Protein AF-A0A5C4VF16-F1 (afdb_monomer_lite)

Radius of gyration: 27.62 Å; chains: 1; bounding box: 64×52×78 Å

Organism: NCBI:txid2219224

Structure (mmCIF, N/CA/C/O backbone):
data_AF-A0A5C4VF16-F1
#
_entry.id   AF-A0A5C4VF16-F1
#
loop_
_atom_site.group_PDB
_atom_site.id
_atom_site.type_symbol
_atom_site.label_atom_id
_atom_site.label_alt_id
_atom_site.label_comp_id
_atom_site.label_asym_id
_atom_site.label_entity_id
_atom_site.label_seq_id
_atom_site.pdbx_PDB_ins_code
_atom_site.Cartn_x
_atom_site.Cartn_y
_atom_site.Cartn_z
_atom_site.occupancy
_atom_site.B_iso_or_equiv
_atom_site.auth_seq_id
_atom_site.auth_comp_id
_atom_site.auth_asym_id
_atom_site.auth_atom_id
_atom_site.pdbx_PDB_model_num
ATOM 1 N N . MET A 1 1 ? -32.182 28.671 1.461 1.00 44.16 1 MET A N 1
ATOM 2 C CA . MET A 1 1 ? -32.561 27.336 0.950 1.00 44.16 1 MET A CA 1
ATOM 3 C C . MET A 1 1 ? -31.283 26.500 0.880 1.00 44.16 1 MET A C 1
ATOM 5 O O . MET A 1 1 ? -30.470 26.754 0.004 1.00 44.16 1 MET A O 1
ATOM 9 N N . GLN A 1 2 ? -31.003 25.628 1.859 1.00 48.56 2 GLN A N 1
ATOM 10 C CA . GLN A 1 2 ? -29.811 24.765 1.800 1.00 48.56 2 GLN A CA 1
ATOM 11 C C . GLN A 1 2 ? -30.044 23.700 0.726 1.00 48.56 2 GLN A C 1
ATOM 13 O O . GLN A 1 2 ? -30.965 22.895 0.846 1.00 48.56 2 GLN A O 1
ATOM 18 N N . ALA A 1 3 ? -29.245 23.722 -0.341 1.00 53.75 3 ALA A N 1
ATOM 19 C CA . ALA A 1 3 ? -29.282 22.680 -1.355 1.00 53.75 3 ALA A CA 1
ATOM 20 C C . ALA A 1 3 ? -28.878 21.349 -0.705 1.00 53.75 3 ALA A C 1
ATOM 22 O O . ALA A 1 3 ? -27.776 21.213 -0.173 1.00 53.75 3 ALA A O 1
ATOM 23 N N . ARG A 1 4 ? -29.782 20.367 -0.717 1.00 74.88 4 ARG A N 1
ATOM 24 C CA . ARG A 1 4 ? -29.486 19.008 -0.267 1.00 74.88 4 ARG A CA 1
ATOM 25 C C . ARG A 1 4 ? -28.636 18.336 -1.344 1.00 74.88 4 ARG A C 1
ATOM 27 O O . ARG A 1 4 ? -29.168 17.820 -2.320 1.00 74.88 4 ARG A O 1
ATOM 34 N N . LEU A 1 5 ? -27.315 18.393 -1.182 1.00 83.50 5 LEU A N 1
ATOM 35 C CA . LEU A 1 5 ? -26.381 17.658 -2.031 1.00 83.50 5 LEU A CA 1
ATOM 36 C C . LEU A 1 5 ? -26.561 16.159 -1.774 1.00 83.50 5 LEU A C 1
ATOM 38 O O . LEU A 1 5 ? -26.566 15.709 -0.628 1.00 83.50 5 LEU A O 1
ATOM 42 N N . ARG A 1 6 ? -26.730 15.391 -2.846 1.00 89.06 6 ARG A N 1
ATOM 43 C CA . ARG A 1 6 ? -26.841 13.934 -2.821 1.00 89.06 6 ARG A CA 1
ATOM 44 C C . ARG A 1 6 ? -25.819 13.366 -3.796 1.00 89.06 6 ARG A C 1
ATOM 46 O O . ARG A 1 6 ? -25.629 13.919 -4.875 1.00 89.06 6 ARG A O 1
ATOM 53 N N . ARG A 1 7 ? -25.187 12.261 -3.410 1.00 91.19 7 ARG A N 1
ATOM 54 C CA . ARG A 1 7 ? -24.340 11.453 -4.282 1.00 91.19 7 ARG A CA 1
ATOM 55 C C . ARG A 1 7 ? -24.774 10.005 -4.153 1.00 91.19 7 ARG A C 1
ATOM 57 O O . ARG A 1 7 ? -24.897 9.511 -3.035 1.00 91.19 7 ARG A O 1
ATOM 64 N N . ASP A 1 8 ? -25.008 9.364 -5.287 1.00 94.56 8 ASP A N 1
ATOM 65 C CA . ASP A 1 8 ? -25.316 7.942 -5.347 1.00 94.56 8 ASP A CA 1
ATOM 66 C C . ASP A 1 8 ? -24.019 7.155 -5.586 1.00 94.56 8 ASP A C 1
ATOM 68 O O . ASP A 1 8 ? -23.147 7.587 -6.345 1.00 94.56 8 ASP A O 1
ATOM 72 N N . TYR A 1 9 ? -23.886 6.019 -4.902 1.00 92.81 9 TYR A N 1
ATOM 73 C CA . TYR A 1 9 ? -22.767 5.087 -5.034 1.00 92.81 9 TYR A CA 1
ATOM 74 C C . TYR A 1 9 ? -23.319 3.727 -5.458 1.00 92.81 9 TYR A C 1
ATOM 76 O O . TYR A 1 9 ? -24.285 3.244 -4.868 1.00 92.81 9 TYR A O 1
ATOM 84 N N . ALA A 1 10 ? -22.711 3.121 -6.477 1.00 94.31 10 ALA A N 1
ATOM 85 C CA . ALA A 1 10 ? -23.035 1.773 -6.925 1.00 94.31 10 ALA A CA 1
ATOM 86 C C . ALA A 1 10 ? -21.929 0.815 -6.471 1.00 94.31 10 ALA A C 1
ATOM 88 O O . ALA A 1 10 ? -20.761 1.021 -6.803 1.00 94.31 10 ALA A O 1
ATOM 89 N N . TYR A 1 11 ? -22.305 -0.220 -5.722 1.00 91.19 11 TYR A N 1
ATOM 90 C CA . TYR A 1 11 ? -21.402 -1.274 -5.267 1.00 91.19 11 TYR A CA 1
ATOM 91 C C . TYR A 1 11 ? -21.789 -2.580 -5.971 1.00 91.19 11 TYR A C 1
ATOM 93 O O . TYR A 1 11 ? -22.885 -3.076 -5.716 1.00 91.19 11 TYR A O 1
ATOM 101 N N . PRO A 1 12 ? -20.943 -3.130 -6.863 1.00 88.44 12 PRO A N 1
ATOM 102 C CA . PRO A 1 12 ? -21.257 -4.367 -7.584 1.00 88.44 12 PRO A CA 1
ATOM 103 C C . PRO A 1 12 ? -21.382 -5.591 -6.672 1.00 88.44 12 PRO A C 1
ATOM 105 O O . PRO A 1 12 ? -22.094 -6.527 -7.008 1.00 88.44 12 PRO A O 1
ATOM 108 N N . MET A 1 13 ? -20.694 -5.572 -5.524 1.00 85.38 13 MET A N 1
ATOM 109 C CA . MET A 1 13 ? -20.645 -6.661 -4.538 1.00 85.38 13 MET A CA 1
ATOM 110 C C . MET A 1 13 ? -20.155 -8.015 -5.092 1.00 85.38 13 MET A C 1
ATOM 112 O O . MET A 1 13 ? -20.311 -9.031 -4.425 1.00 85.38 13 MET A O 1
ATOM 116 N N . ASP A 1 14 ? -19.517 -8.023 -6.267 1.00 89.00 14 ASP A N 1
ATOM 117 C CA . ASP A 1 14 ? -18.898 -9.202 -6.882 1.00 89.00 14 ASP A CA 1
ATOM 118 C C . ASP A 1 14 ? -17.491 -9.431 -6.306 1.00 89.00 14 ASP A C 1
ATOM 120 O O . ASP A 1 14 ? -16.474 -9.007 -6.858 1.00 89.00 14 ASP A O 1
ATOM 124 N N . GLN A 1 15 ? -17.446 -9.996 -5.100 1.00 85.06 15 GLN A N 1
ATOM 125 C CA . GLN A 1 15 ? -16.217 -10.298 -4.371 1.00 85.06 15 GLN A CA 1
ATOM 126 C C . GLN A 1 15 ? -16.443 -11.413 -3.345 1.00 85.06 15 GLN A C 1
ATOM 128 O O . GLN A 1 15 ? -17.574 -11.726 -2.983 1.00 85.06 15 GLN A O 1
ATOM 133 N N . ARG A 1 16 ? -15.345 -11.971 -2.819 1.00 88.25 16 ARG A N 1
ATOM 134 C CA . ARG A 1 16 ? -15.383 -12.960 -1.729 1.00 88.25 16 ARG A CA 1
ATOM 135 C C . ARG A 1 16 ? -16.139 -12.431 -0.494 1.00 88.25 16 ARG A C 1
ATOM 137 O O . ARG A 1 16 ? -16.043 -11.230 -0.205 1.00 88.25 16 ARG A O 1
ATOM 144 N N . PRO A 1 17 ? -16.804 -13.317 0.276 1.00 90.19 17 PRO A N 1
ATOM 145 C CA . PRO A 1 17 ? -17.438 -12.958 1.539 1.00 90.19 17 PRO A CA 1
ATOM 146 C C . PRO A 1 17 ? -16.396 -12.382 2.499 1.00 90.19 17 PRO A C 1
ATOM 148 O O . PRO A 1 17 ? -15.318 -12.948 2.689 1.00 90.19 17 PRO A O 1
ATOM 151 N N . ALA A 1 18 ? -16.696 -11.227 3.085 1.00 91.25 18 ALA A N 1
ATOM 152 C CA . ALA A 1 18 ? -15.749 -10.456 3.882 1.00 91.25 18 ALA A CA 1
ATOM 153 C C . ALA A 1 18 ? -16.468 -9.517 4.860 1.00 91.25 18 ALA A C 1
ATOM 155 O O . ALA A 1 18 ? -17.631 -9.149 4.675 1.00 91.25 18 ALA A O 1
ATOM 156 N N . LEU A 1 19 ? -15.753 -9.108 5.912 1.00 91.88 19 LEU A N 1
ATOM 157 C CA . LEU A 1 19 ? -16.137 -7.958 6.728 1.00 91.88 19 LEU A CA 1
ATOM 158 C C . LEU A 1 19 ? -15.595 -6.693 6.057 1.00 91.88 19 LEU A C 1
ATOM 160 O O . LEU A 1 19 ? -14.409 -6.397 6.155 1.00 91.88 19 LEU A O 1
ATOM 164 N N . LEU A 1 20 ? -16.472 -5.944 5.403 1.00 92.62 20 LEU A N 1
ATOM 165 C CA . LEU A 1 20 ? -16.185 -4.599 4.927 1.00 92.62 20 LEU A CA 1
ATOM 166 C C . LEU A 1 20 ? -16.711 -3.572 5.931 1.00 92.62 20 LEU A C 1
ATOM 168 O O . LEU A 1 20 ? -17.438 -3.875 6.883 1.00 92.62 20 LEU A O 1
ATOM 172 N N . TRP A 1 21 ? -16.354 -2.321 5.696 1.00 93.44 21 TRP A N 1
ATOM 173 C CA . TRP A 1 21 ? -16.850 -1.187 6.451 1.00 93.44 21 TRP A CA 1
ATOM 174 C C . TRP A 1 21 ? -16.851 0.044 5.549 1.00 93.44 21 TRP A C 1
ATOM 176 O O . TRP A 1 21 ? -16.069 0.141 4.604 1.00 93.44 21 TRP A O 1
ATOM 186 N N . TYR A 1 22 ? -17.765 0.965 5.815 1.00 93.19 22 TYR A N 1
ATOM 187 C CA . TYR A 1 22 ? -17.848 2.255 5.148 1.00 93.19 22 TYR A CA 1
ATOM 188 C C . TYR A 1 22 ? -17.579 3.350 6.172 1.00 93.19 22 TYR A C 1
ATOM 190 O O . TYR A 1 22 ? -17.942 3.226 7.341 1.00 93.19 22 TYR A O 1
ATOM 198 N N . HIS A 1 23 ? -16.944 4.432 5.741 1.00 94.06 23 HIS A N 1
ATOM 199 C CA . HIS A 1 23 ? -16.636 5.559 6.608 1.00 94.06 23 HIS A CA 1
ATOM 200 C C . HIS A 1 23 ? -16.506 6.852 5.804 1.00 94.06 23 HIS A C 1
ATOM 202 O O . HIS A 1 23 ? -16.382 6.825 4.577 1.00 94.06 23 HIS A O 1
ATOM 208 N N . ASP A 1 24 ? -16.543 7.994 6.492 1.00 89.81 24 ASP A N 1
ATOM 209 C CA . ASP A 1 24 ? -16.259 9.278 5.853 1.00 89.81 24 ASP A CA 1
ATOM 210 C C . ASP A 1 24 ? -14.846 9.288 5.258 1.00 89.81 24 ASP A C 1
ATOM 212 O O . ASP A 1 24 ? -13.905 8.748 5.840 1.00 89.81 24 ASP A O 1
ATOM 216 N N . HIS A 1 25 ? -14.703 9.911 4.092 1.00 87.19 25 HIS A N 1
ATOM 217 C CA . HIS A 1 25 ? -13.414 10.073 3.426 1.00 87.19 25 HIS A CA 1
ATOM 218 C C . HIS A 1 25 ? -13.253 11.490 2.860 1.00 87.19 25 HIS A C 1
ATOM 220 O O . HIS A 1 25 ? -12.584 11.705 1.843 1.00 87.19 25 HIS A O 1
ATOM 226 N N . ARG A 1 26 ? -13.896 12.481 3.493 1.00 81.94 26 ARG A N 1
ATOM 227 C CA . ARG A 1 26 ? -13.754 13.879 3.092 1.00 81.94 26 ARG A CA 1
ATOM 228 C C . ARG A 1 26 ? -12.291 14.287 3.245 1.00 81.94 26 ARG A C 1
ATOM 230 O O . ARG A 1 26 ? -11.690 14.059 4.302 1.00 81.94 26 ARG A O 1
ATOM 237 N N . MET A 1 27 ? -11.749 14.903 2.190 1.00 71.19 27 MET A N 1
ATOM 238 C CA . MET A 1 27 ? -10.379 15.420 2.173 1.00 71.19 27 MET A CA 1
ATOM 239 C C . MET A 1 27 ? -10.126 16.251 3.433 1.00 71.19 27 MET A C 1
ATOM 241 O O . MET A 1 27 ? -10.966 17.069 3.801 1.00 71.19 27 MET A O 1
ATOM 245 N N . ASP A 1 28 ? -9.020 15.962 4.114 1.00 71.19 28 ASP A N 1
ATOM 246 C CA . ASP A 1 28 ? -8.536 16.608 5.341 1.00 71.19 28 ASP A CA 1
ATOM 247 C C . ASP A 1 28 ? -9.408 16.522 6.612 1.00 71.19 28 ASP A C 1
ATOM 249 O O . ASP A 1 28 ? -8.958 16.896 7.698 1.00 71.19 28 ASP A O 1
ATOM 253 N N . PHE A 1 29 ? -10.627 15.983 6.524 1.00 80.19 29 PHE A N 1
ATOM 254 C CA . PHE A 1 29 ? -11.578 15.895 7.645 1.00 80.19 29 PHE A CA 1
ATOM 255 C C . PHE A 1 29 ? -11.971 14.458 8.018 1.00 80.19 29 PHE A C 1
ATOM 257 O O . PHE A 1 29 ? -12.775 14.258 8.926 1.00 80.19 29 PHE A O 1
ATOM 264 N N . THR A 1 30 ? -11.356 13.459 7.383 1.00 81.56 30 THR A N 1
ATOM 265 C CA . THR A 1 30 ? -11.638 12.032 7.613 1.00 81.56 30 THR A CA 1
ATOM 266 C C . THR A 1 30 ? -11.492 11.635 9.088 1.00 81.56 30 THR A C 1
ATOM 268 O O . THR A 1 30 ? -12.417 11.092 9.686 1.00 81.56 30 THR A O 1
ATOM 271 N N . GLY A 1 31 ? -10.350 11.953 9.711 1.00 86.94 31 GLY A N 1
ATOM 272 C CA . GLY A 1 31 ? -10.073 11.610 11.112 1.00 86.94 31 GLY A CA 1
ATOM 273 C C . GLY A 1 31 ? -11.139 12.106 12.101 1.00 86.94 31 GLY A C 1
ATOM 274 O O . GLY A 1 31 ? -11.694 11.292 12.840 1.00 86.94 31 GLY A O 1
ATOM 275 N N . PRO A 1 32 ? -11.462 13.410 12.142 1.00 86.75 32 PRO A N 1
ATOM 276 C CA . PRO A 1 32 ? -12.490 13.906 13.051 1.00 86.75 32 PRO A CA 1
ATOM 277 C C . PRO A 1 32 ? -13.920 13.474 12.669 1.00 86.75 32 PRO A C 1
ATOM 279 O O . PRO A 1 32 ? -14.773 13.368 13.549 1.00 86.75 32 PRO A O 1
ATOM 282 N N . ALA A 1 33 ? -14.202 13.182 11.396 1.00 87.94 33 ALA A N 1
ATOM 283 C CA . ALA A 1 33 ? -15.493 12.641 10.969 1.00 87.94 33 ALA A CA 1
ATOM 284 C C . ALA A 1 33 ? -15.725 11.207 11.485 1.00 87.94 33 ALA A C 1
ATOM 286 O O . ALA A 1 33 ? -16.779 10.915 12.055 1.00 87.94 33 ALA A O 1
ATOM 287 N N . ILE A 1 34 ? -14.716 10.337 11.365 1.00 91.50 34 ILE A N 1
ATOM 288 C CA . ILE A 1 34 ? -14.732 8.981 11.940 1.00 91.50 34 ILE A CA 1
ATOM 289 C C . ILE A 1 34 ? -14.821 9.050 13.468 1.00 91.50 34 ILE A C 1
ATOM 291 O O . ILE A 1 34 ? -15.605 8.320 14.079 1.00 91.50 34 ILE A O 1
ATOM 295 N N . TRP A 1 35 ? -14.085 9.975 14.098 1.00 91.81 35 TRP A N 1
ATOM 296 C CA . TRP A 1 35 ? -14.150 10.193 15.546 1.00 91.81 35 TRP A CA 1
ATOM 297 C C . TRP A 1 35 ? -15.579 10.463 16.032 1.00 91.81 35 TRP A C 1
ATOM 299 O O . TRP A 1 35 ? -16.007 9.919 17.048 1.00 91.81 35 TRP A O 1
ATOM 309 N N . ARG A 1 36 ? -16.351 11.232 15.259 1.00 89.69 36 ARG A N 1
ATOM 310 C CA . ARG A 1 36 ? -17.757 11.564 15.543 1.00 89.69 36 ARG A CA 1
ATOM 311 C C . ARG A 1 36 ? -18.768 10.511 15.084 1.00 89.69 36 ARG A C 1
ATOM 313 O O . ARG A 1 36 ? -19.967 10.742 15.197 1.00 89.69 36 ARG A O 1
ATOM 320 N N . GLY A 1 37 ? -18.302 9.362 14.600 1.00 90.56 37 GLY A N 1
ATOM 321 C CA . GLY A 1 37 ? -19.144 8.195 14.347 1.00 90.56 37 GLY A CA 1
ATOM 322 C C . GLY A 1 37 ? -19.573 7.995 12.896 1.00 90.56 37 GLY A C 1
ATOM 323 O O . GLY A 1 37 ? -20.435 7.156 12.652 1.00 90.56 37 GLY A O 1
ATOM 324 N N . LEU A 1 38 ? -18.987 8.699 11.917 1.00 92.75 38 LEU A N 1
ATOM 325 C CA . LEU A 1 38 ? -19.232 8.413 10.495 1.00 92.75 38 LEU A CA 1
ATOM 326 C C . LEU A 1 38 ? -18.461 7.167 10.029 1.00 92.75 38 LEU A C 1
ATOM 328 O O . LEU A 1 38 ? -17.577 7.250 9.177 1.00 92.75 38 LEU A O 1
ATOM 332 N N . ALA A 1 39 ? -18.801 6.017 10.610 1.00 92.44 39 ALA A N 1
ATOM 333 C CA . ALA A 1 39 ? -18.304 4.696 10.254 1.00 92.44 39 ALA A CA 1
ATOM 334 C C . ALA A 1 39 ? -19.388 3.633 10.503 1.00 92.44 39 ALA A C 1
ATOM 336 O O . ALA A 1 39 ? -20.167 3.743 11.449 1.00 92.44 39 ALA A O 1
ATOM 337 N N . GLY A 1 40 ? -19.429 2.592 9.676 1.00 91.69 40 GLY A N 1
ATOM 338 C CA . GLY A 1 40 ? -20.349 1.468 9.827 1.00 91.69 40 GLY A CA 1
ATOM 339 C C . GLY A 1 40 ? -19.849 0.218 9.115 1.00 91.69 40 GLY A C 1
ATOM 340 O O . GLY A 1 40 ? -18.938 0.281 8.294 1.00 91.69 40 GLY A O 1
ATOM 341 N N . LEU A 1 41 ? -20.417 -0.934 9.459 1.00 93.88 41 LEU A N 1
ATOM 342 C CA . LEU A 1 41 ? -20.016 -2.225 8.902 1.00 93.88 41 LEU A CA 1
ATOM 343 C C . LEU A 1 41 ? -20.850 -2.593 7.676 1.00 93.88 41 LEU A C 1
ATOM 345 O O . LEU A 1 41 ? -22.038 -2.291 7.612 1.00 93.88 41 LEU A O 1
ATOM 349 N N . GLN A 1 42 ? -20.231 -3.318 6.750 1.00 93.12 42 GLN A N 1
ATOM 350 C CA . GLN A 1 42 ? -20.886 -3.957 5.616 1.00 93.12 42 GLN A CA 1
ATOM 351 C C . GLN A 1 42 ? -20.386 -5.399 5.529 1.00 93.12 42 GLN A C 1
ATOM 353 O O . GLN A 1 42 ? -19.218 -5.642 5.258 1.00 93.12 42 GLN A O 1
ATOM 358 N N . ILE A 1 43 ? -21.255 -6.378 5.760 1.00 93.69 43 ILE A N 1
ATOM 359 C CA . ILE A 1 43 ? -20.866 -7.792 5.702 1.00 93.69 43 ILE A CA 1
ATOM 360 C C . ILE A 1 43 ? -21.299 -8.361 4.353 1.00 93.69 43 ILE A C 1
ATOM 362 O O . ILE A 1 43 ? -22.483 -8.329 4.024 1.00 93.69 43 ILE A O 1
ATOM 366 N N . VAL A 1 44 ? -20.339 -8.880 3.588 1.00 93.62 44 VAL A N 1
ATOM 367 C CA . VAL A 1 44 ? -20.592 -9.663 2.371 1.00 93.62 44 VAL A CA 1
ATOM 368 C C . VAL A 1 44 ? -20.654 -11.132 2.764 1.00 93.62 44 VAL A C 1
ATOM 370 O O . VAL A 1 44 ? -19.775 -11.596 3.493 1.00 93.62 44 VAL A O 1
ATOM 373 N N . ARG A 1 45 ? -21.689 -11.836 2.309 1.00 92.62 45 ARG A N 1
ATOM 374 C CA . ARG A 1 45 ? -21.949 -13.254 2.590 1.00 92.62 45 ARG A CA 1
ATOM 375 C C . ARG A 1 45 ? -22.094 -14.011 1.276 1.00 92.62 45 ARG A C 1
ATOM 377 O O . ARG A 1 45 ? -22.518 -13.410 0.289 1.00 92.62 45 ARG A O 1
ATOM 384 N N . ASP A 1 46 ? -21.778 -15.299 1.286 1.00 91.75 46 ASP A N 1
ATOM 385 C CA . ASP A 1 46 ? -22.067 -16.217 0.187 1.00 91.75 46 ASP A CA 1
ATOM 386 C C . ASP A 1 46 ? -22.469 -17.608 0.710 1.00 91.75 46 ASP A C 1
ATOM 388 O O . ASP A 1 46 ? -22.227 -17.960 1.869 1.00 91.75 46 ASP A O 1
ATOM 392 N N . ASP A 1 47 ? -23.081 -18.407 -0.165 1.00 94.00 47 ASP A N 1
ATOM 393 C CA . ASP A 1 47 ? -23.567 -19.750 0.174 1.00 94.00 47 ASP A CA 1
ATOM 394 C C . ASP A 1 47 ? -22.414 -20.708 0.540 1.00 94.00 47 ASP A C 1
ATOM 396 O O . ASP A 1 47 ? -22.592 -21.648 1.318 1.00 94.00 47 ASP A O 1
ATOM 400 N N . ALA A 1 48 ? -21.215 -20.478 -0.009 1.00 90.44 48 ALA A N 1
ATOM 401 C CA . ALA A 1 48 ? -20.040 -21.307 0.241 1.00 90.44 48 ALA A CA 1
ATOM 402 C C . ALA A 1 48 ? -19.505 -21.135 1.672 1.00 90.44 48 ALA A C 1
ATOM 404 O O . ALA A 1 48 ? -19.147 -22.122 2.316 1.00 90.44 48 ALA A O 1
ATOM 405 N N . GLU A 1 49 ? -19.474 -19.906 2.191 1.00 92.94 49 GLU A N 1
ATOM 406 C CA . GLU A 1 49 ? -19.148 -19.601 3.583 1.00 92.94 49 GLU A CA 1
ATOM 407 C C . GLU A 1 49 ? -20.215 -20.156 4.531 1.00 92.94 49 GLU A C 1
ATOM 409 O O . GLU A 1 49 ? -19.871 -20.729 5.569 1.00 92.94 49 GLU A O 1
ATOM 414 N N . GLU A 1 50 ? -21.499 -20.018 4.191 1.00 92.56 50 GLU A N 1
ATOM 415 C CA . GLU A 1 50 ? -22.595 -20.531 5.021 1.00 92.56 50 GLU A CA 1
ATOM 416 C C . GLU A 1 50 ? -22.538 -22.059 5.169 1.00 92.56 50 GLU A C 1
ATOM 418 O O . GLU A 1 50 ? -22.728 -22.587 6.270 1.00 92.56 50 GLU A O 1
ATOM 423 N N . ALA A 1 51 ? -22.164 -22.772 4.103 1.00 95.81 51 ALA A N 1
ATOM 424 C CA . ALA A 1 51 ? -21.998 -24.224 4.116 1.00 95.81 51 ALA A CA 1
ATOM 425 C C . ALA A 1 51 ? -20.902 -24.727 5.082 1.00 95.81 51 ALA A C 1
ATOM 427 O O . ALA A 1 51 ? -20.897 -25.908 5.435 1.00 95.81 51 ALA A O 1
ATOM 428 N N . LEU A 1 52 ? -19.995 -23.859 5.556 1.00 94.62 52 LEU A N 1
ATOM 429 C CA . LEU A 1 52 ? -18.959 -24.222 6.534 1.00 94.62 52 LEU A CA 1
ATOM 430 C C . LEU A 1 52 ? -19.505 -24.425 7.957 1.00 94.62 52 LEU A C 1
ATOM 432 O O . LEU A 1 52 ? -18.779 -24.929 8.816 1.00 94.62 52 LEU A O 1
ATOM 436 N N . GLY A 1 53 ? -20.748 -24.016 8.238 1.00 95.19 53 GLY A N 1
ATOM 437 C CA . GLY A 1 53 ? -21.357 -24.174 9.564 1.00 95.19 53 GLY A CA 1
ATOM 438 C C . GLY A 1 53 ? -20.647 -23.378 10.666 1.00 95.19 53 GLY A C 1
ATOM 439 O O . GLY A 1 53 ? -20.587 -23.815 11.819 1.00 95.19 53 GLY A O 1
ATOM 440 N N . LEU A 1 54 ? -20.063 -22.228 10.314 1.00 96.12 54 LEU A N 1
ATOM 441 C CA . LEU A 1 54 ? -19.470 -21.293 11.274 1.00 96.12 54 LEU A CA 1
ATOM 442 C C . LEU A 1 54 ? -20.551 -20.719 12.212 1.00 96.12 54 LEU A C 1
ATOM 444 O O . LEU A 1 54 ? -21.712 -20.635 11.808 1.00 96.12 54 LEU A O 1
ATOM 448 N N . PRO A 1 55 ? -20.201 -20.277 13.441 1.00 97.12 55 PRO A N 1
ATOM 449 C CA . PRO A 1 55 ? -21.166 -19.611 14.314 1.00 97.12 55 PRO A CA 1
ATOM 450 C C . PRO A 1 55 ? -21.837 -18.426 13.606 1.00 97.12 55 PRO A C 1
ATOM 452 O O . PRO A 1 55 ? -21.159 -17.601 12.987 1.00 97.12 55 PRO A O 1
ATOM 455 N N . ALA A 1 56 ? -23.164 -18.369 13.701 1.00 95.00 56 ALA A N 1
ATOM 456 C CA . ALA A 1 56 ? -24.030 -17.436 12.986 1.00 95.00 56 ALA A CA 1
ATOM 457 C C . ALA A 1 56 ? -25.140 -16.906 13.909 1.00 95.00 56 ALA A C 1
ATOM 459 O O . ALA A 1 56 ? -25.346 -17.412 15.016 1.00 95.00 56 ALA A O 1
ATOM 460 N N . GLY A 1 57 ? -25.873 -15.887 13.453 1.00 94.06 57 GLY A N 1
ATOM 461 C CA . GLY A 1 57 ? -26.985 -15.314 14.214 1.00 94.06 57 GLY A CA 1
ATOM 462 C C . GLY A 1 57 ? -26.514 -14.738 15.560 1.00 94.06 57 GLY A C 1
ATOM 463 O O . GLY A 1 57 ? -25.559 -13.964 15.564 1.00 94.06 57 GLY A O 1
ATOM 464 N N . PRO A 1 58 ? -27.129 -15.107 16.702 1.00 96.00 58 PRO A N 1
ATOM 465 C CA . PRO A 1 58 ? -26.721 -14.621 18.028 1.00 96.00 58 PRO A CA 1
ATOM 466 C C . PRO A 1 58 ? -25.268 -14.939 18.410 1.00 96.00 58 PRO A C 1
ATOM 468 O O . PRO A 1 58 ? -24.697 -14.266 19.265 1.00 96.00 58 PRO A O 1
ATOM 471 N N . HIS A 1 59 ? -24.659 -15.946 17.776 1.00 97.69 59 HIS A N 1
ATOM 472 C CA . HIS A 1 59 ? -23.271 -16.345 18.020 1.00 97.69 59 HIS A CA 1
ATOM 473 C C . HIS A 1 59 ? -22.272 -15.680 17.060 1.00 97.69 59 HIS A C 1
ATOM 475 O O . HIS A 1 59 ? -21.083 -15.990 17.105 1.00 97.69 59 HIS A O 1
ATOM 481 N N . GLU A 1 60 ? -22.716 -14.756 16.201 1.00 97.31 60 GLU A N 1
ATOM 482 C CA . GLU A 1 60 ? -21.862 -13.934 15.337 1.00 97.31 60 GLU A CA 1
ATOM 483 C C . GLU A 1 60 ? -21.911 -12.463 15.774 1.00 97.31 60 GLU A C 1
ATOM 485 O O . GLU A 1 60 ? -22.891 -11.757 15.546 1.00 97.31 60 GLU A O 1
ATOM 490 N N . LEU A 1 61 ? -20.831 -11.985 16.395 1.00 96.94 61 LEU A N 1
ATOM 491 C CA . LEU A 1 61 ? -20.775 -10.666 17.021 1.00 96.94 61 LEU A CA 1
ATOM 492 C C . LEU A 1 61 ? -19.869 -9.710 16.230 1.00 96.94 61 LEU A C 1
ATOM 494 O O . LEU A 1 61 ? -18.652 -9.922 16.180 1.00 96.94 61 LEU A O 1
ATOM 498 N N . PRO A 1 62 ? -20.409 -8.632 15.634 1.00 96.06 62 PRO A N 1
ATOM 499 C CA . PRO A 1 62 ? -19.602 -7.536 15.117 1.00 96.06 62 PRO A CA 1
ATOM 500 C C . PRO A 1 62 ? -19.078 -6.676 16.265 1.00 96.06 62 PRO A C 1
ATOM 502 O O . PRO A 1 62 ? -19.863 -6.169 17.063 1.00 96.06 62 PRO A O 1
ATOM 505 N N . LEU A 1 63 ? -17.761 -6.488 16.334 1.00 96.69 63 LEU A N 1
ATOM 506 C CA . LEU A 1 63 ? -17.101 -5.679 17.355 1.00 96.69 63 LEU A CA 1
ATOM 507 C C . LEU A 1 63 ? -16.264 -4.587 16.682 1.00 96.69 63 LEU A C 1
ATOM 509 O O . LEU A 1 63 ? -15.178 -4.841 16.157 1.00 96.69 63 LEU A O 1
ATOM 513 N N . VAL A 1 64 ? -16.771 -3.358 16.717 1.00 96.62 64 VAL A N 1
ATOM 514 C CA . VAL A 1 64 ? -16.063 -2.158 16.269 1.00 96.62 64 VAL A CA 1
ATOM 515 C C . VAL A 1 64 ? -15.337 -1.548 17.458 1.00 96.62 64 VAL A C 1
ATOM 517 O O . VAL A 1 64 ? -15.965 -0.963 18.339 1.00 96.62 64 VAL A O 1
ATOM 520 N N . LEU A 1 65 ? -14.016 -1.692 17.478 1.00 96.75 65 LEU A N 1
ATOM 521 C CA . LEU A 1 65 ? -13.127 -1.101 18.469 1.00 96.75 65 LEU A CA 1
ATOM 522 C C . LEU A 1 65 ? -12.796 0.331 18.068 1.00 96.75 65 LEU A C 1
ATOM 524 O O . LEU A 1 65 ? -12.410 0.581 16.926 1.00 96.75 65 LEU A O 1
ATOM 528 N N . ALA A 1 66 ? -12.919 1.264 19.002 1.00 96.19 66 ALA A N 1
ATOM 529 C CA . ALA A 1 66 ? -12.541 2.647 18.769 1.00 96.19 66 ALA A CA 1
ATOM 530 C C . ALA A 1 66 ? -12.109 3.307 20.080 1.00 96.19 66 ALA A C 1
ATOM 532 O O . ALA A 1 66 ? -12.733 3.092 21.112 1.00 96.19 66 ALA A O 1
ATOM 533 N N . ASP A 1 67 ? -11.070 4.132 20.064 1.00 96.81 67 ASP A N 1
ATOM 534 C CA . ASP A 1 67 ? -10.684 4.948 21.215 1.00 96.81 67 ASP A CA 1
ATOM 535 C C . ASP A 1 67 ? -11.185 6.381 21.068 1.00 96.81 67 ASP A C 1
ATOM 537 O O . ASP A 1 67 ? -11.142 6.956 19.979 1.00 96.81 67 ASP A O 1
ATOM 541 N N . ARG A 1 68 ? -11.693 6.951 22.160 1.00 95.00 68 ARG A N 1
ATOM 542 C CA . ARG A 1 68 ? -12.209 8.321 22.234 1.00 95.00 68 ARG A CA 1
ATOM 543 C C . ARG A 1 68 ? -11.689 9.021 23.482 1.00 95.00 68 ARG A C 1
ATOM 545 O O . ARG A 1 68 ? -11.225 8.375 24.414 1.00 95.00 68 ARG A O 1
ATOM 552 N N . ALA A 1 69 ? -11.759 10.341 23.461 1.00 93.69 69 ALA A N 1
ATOM 553 C CA . ALA A 1 69 ? -11.542 11.213 24.601 1.00 93.69 69 ALA A CA 1
ATOM 554 C C . ALA A 1 69 ? -12.807 12.047 24.787 1.00 93.69 69 ALA A C 1
ATOM 556 O O . ALA A 1 69 ? -13.505 12.355 23.812 1.00 93.69 69 ALA A O 1
ATOM 557 N N . PHE A 1 70 ? -13.100 12.389 26.033 1.00 92.25 70 PHE A N 1
ATOM 558 C CA . PHE A 1 70 ? -14.295 13.134 26.395 1.00 92.25 70 PHE A CA 1
ATOM 559 C C . PHE A 1 70 ? -13.916 14.329 27.263 1.00 92.25 70 PHE A C 1
ATOM 561 O O . PHE A 1 70 ? -13.065 14.223 28.146 1.00 92.25 70 PHE A O 1
ATOM 568 N N . ALA A 1 71 ? -14.560 15.466 27.022 1.00 89.06 71 ALA A N 1
ATOM 569 C CA . ALA A 1 71 ? -14.488 16.604 27.922 1.00 89.06 71 ALA A CA 1
ATOM 570 C C . ALA A 1 71 ? -15.260 16.315 29.223 1.00 89.06 71 ALA A C 1
ATOM 572 O O . ALA A 1 71 ? -16.019 15.350 29.326 1.00 89.06 71 ALA A O 1
ATOM 573 N N . ALA A 1 72 ? -15.090 17.178 30.229 1.00 89.94 72 ALA A N 1
ATOM 574 C CA . ALA A 1 72 ? -15.738 17.025 31.536 1.00 89.94 72 ALA A CA 1
ATOM 575 C C . ALA A 1 72 ? -17.280 17.014 31.469 1.00 89.94 72 ALA A C 1
ATOM 577 O O . ALA A 1 72 ? -17.929 16.507 32.378 1.00 89.94 72 ALA A O 1
ATOM 578 N N . ASP A 1 73 ? -17.863 17.561 30.400 1.00 87.94 73 ASP A N 1
ATOM 579 C CA . ASP A 1 73 ? -19.306 17.556 30.137 1.00 87.94 73 ASP A CA 1
ATOM 580 C C . ASP A 1 73 ? -19.790 16.310 29.368 1.00 87.94 73 ASP A C 1
ATOM 582 O O . ASP A 1 73 ? -20.974 16.200 29.051 1.00 87.94 73 ASP A O 1
ATOM 586 N N . GLY A 1 74 ? -18.889 15.369 29.066 1.00 88.12 74 GLY A N 1
ATOM 587 C CA . GLY A 1 74 ? -19.172 14.152 28.307 1.00 88.12 74 GLY A CA 1
ATOM 588 C C . GLY A 1 74 ? -19.212 14.338 26.787 1.00 88.12 74 GLY A C 1
ATOM 589 O O . GLY A 1 74 ? -19.503 13.377 26.075 1.00 88.12 74 GLY A O 1
ATOM 590 N N . SER A 1 75 ? -18.922 15.532 26.260 1.00 87.25 75 SER A N 1
ATOM 591 C CA . SER A 1 75 ? -18.803 15.739 24.814 1.00 87.25 75 SER A CA 1
ATOM 592 C C . SER A 1 75 ? -17.525 15.097 24.263 1.00 87.25 75 SER A C 1
ATOM 594 O O . SER A 1 75 ? -16.515 14.992 24.959 1.00 87.25 75 SER A O 1
ATOM 596 N N . LEU A 1 76 ? -17.559 14.646 23.004 1.00 89.69 76 LEU A N 1
ATOM 597 C CA . LEU A 1 76 ? -16.378 14.095 22.334 1.00 89.69 76 LEU A CA 1
ATOM 598 C C . LEU A 1 76 ? -15.311 15.181 22.171 1.00 89.69 76 LEU A C 1
ATOM 600 O O . LEU A 1 76 ? -15.528 16.159 21.453 1.00 89.69 76 LEU A O 1
ATOM 604 N N . ASP A 1 77 ? -14.139 14.959 22.756 1.00 88.19 77 ASP A N 1
ATOM 605 C CA . ASP A 1 77 ? -12.983 15.828 22.570 1.00 88.19 77 ASP A CA 1
ATOM 606 C C . ASP A 1 77 ? -12.144 15.333 21.388 1.00 88.19 77 ASP A C 1
ATOM 608 O O . ASP A 1 77 ? -11.813 14.151 21.288 1.00 88.19 77 ASP A O 1
ATOM 612 N N . TYR A 1 78 ? -11.821 16.233 20.463 1.00 87.62 78 TYR A N 1
ATOM 613 C CA . TYR A 1 78 ? -10.920 15.962 19.347 1.00 87.62 78 TYR A CA 1
ATOM 614 C C . TYR A 1 78 ? -10.032 17.187 19.116 1.00 87.62 78 TYR A C 1
ATOM 616 O O . TYR A 1 78 ? -10.558 18.289 18.932 1.00 87.62 78 TYR A O 1
ATOM 624 N N . PRO A 1 79 ? -8.699 17.031 19.037 1.00 86.38 79 PRO A N 1
ATOM 625 C CA . PRO A 1 79 ? -7.761 18.149 19.000 1.00 86.38 79 PRO A CA 1
ATOM 626 C C . PRO A 1 79 ? -7.645 18.779 17.599 1.00 86.38 79 PRO A C 1
ATOM 628 O O . PRO A 1 79 ? -6.539 18.960 17.094 1.00 86.38 79 PRO A O 1
ATOM 631 N N . ALA A 1 80 ? -8.768 19.102 16.948 1.00 83.56 80 ALA A N 1
ATOM 632 C CA . ALA A 1 80 ? -8.801 19.772 15.645 1.00 83.56 80 ALA A CA 1
ATOM 633 C C . ALA A 1 80 ? -8.236 21.206 15.715 1.00 83.56 80 ALA A C 1
ATOM 635 O O . ALA A 1 80 ? -8.276 21.858 16.762 1.00 83.56 80 ALA A O 1
ATOM 636 N N . LEU A 1 81 ? -7.714 21.698 14.585 1.00 78.88 81 LEU A N 1
ATOM 637 C CA . LEU A 1 81 ? -7.314 23.103 14.419 1.00 78.88 81 LEU A CA 1
ATOM 638 C C . LEU A 1 81 ? -8.496 24.040 14.149 1.00 78.88 81 LEU A C 1
ATOM 640 O O . LEU A 1 81 ? -8.410 25.228 14.466 1.00 78.88 81 LEU A O 1
ATOM 644 N N . ASP A 1 82 ? -9.565 23.523 13.542 1.00 71.31 82 ASP A N 1
ATOM 645 C CA . ASP A 1 82 ? -10.832 24.235 13.381 1.00 71.31 82 ASP A CA 1
ATOM 646 C C . ASP A 1 82 ? -11.393 24.565 14.783 1.00 71.31 82 ASP A C 1
ATOM 648 O O . ASP A 1 82 ? -11.463 23.667 15.633 1.00 71.31 82 ASP A O 1
ATOM 652 N N . PR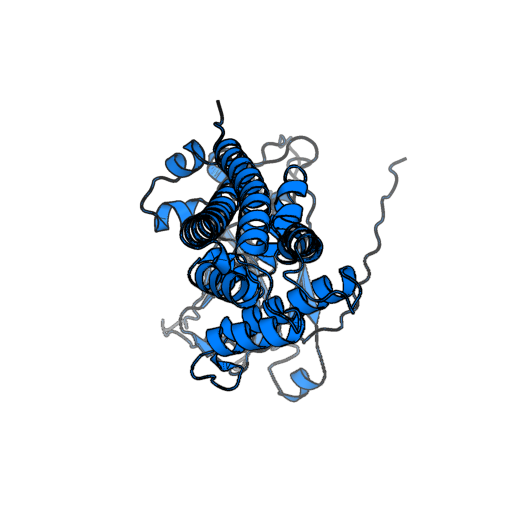O A 1 83 ? -11.716 25.841 15.079 1.00 58.19 83 PRO A N 1
ATOM 653 C CA . PRO A 1 83 ? -12.127 26.257 16.412 1.00 58.19 83 PRO A CA 1
ATOM 654 C C . PRO A 1 83 ? -13.326 25.441 16.903 1.00 58.19 83 PRO A C 1
ATOM 656 O O . PRO A 1 83 ? -14.272 25.170 16.165 1.00 58.19 83 PRO A O 1
ATOM 659 N N . ALA A 1 84 ? -13.299 25.061 18.179 1.00 54.69 84 ALA A N 1
ATOM 660 C CA . ALA A 1 84 ? -14.434 24.459 18.863 1.00 54.69 84 ALA A CA 1
ATOM 661 C C . ALA A 1 84 ? -15.213 25.555 19.610 1.00 54.69 84 ALA A C 1
ATOM 663 O O . ALA A 1 84 ? -14.888 25.830 20.764 1.00 54.69 84 ALA A O 1
ATOM 664 N N . PRO A 1 85 ? -16.218 26.228 19.016 1.00 47.50 85 PRO A N 1
ATOM 665 C CA . PRO A 1 85 ? -17.087 27.071 19.814 1.00 47.50 85 PRO A CA 1
ATOM 666 C C . PRO A 1 85 ? -18.158 26.192 20.469 1.00 47.50 85 PRO A C 1
ATOM 668 O O . PRO A 1 85 ? -19.007 25.644 19.773 1.00 47.50 85 PRO A O 1
ATOM 671 N N . GLY A 1 86 ? -18.082 26.055 21.798 1.00 48.25 86 GLY A N 1
ATOM 672 C CA . GLY A 1 86 ? -19.189 25.939 22.768 1.00 48.25 86 GLY A CA 1
ATOM 673 C C . GLY A 1 86 ? -20.431 25.082 22.472 1.00 48.25 86 GLY A C 1
ATOM 674 O O . GLY A 1 86 ? -21.446 25.288 23.130 1.00 48.25 86 GLY A O 1
ATOM 675 N N . SER A 1 87 ? -20.412 24.166 21.503 1.00 46.62 87 SER A N 1
ATOM 676 C CA . SER A 1 87 ? -21.550 23.312 21.153 1.00 46.62 87 SER A CA 1
ATOM 677 C C . SER A 1 87 ? -21.275 21.861 21.533 1.00 46.62 87 SER A C 1
ATOM 679 O O . SER A 1 87 ? -20.151 21.383 21.379 1.00 46.62 87 SER A O 1
ATOM 681 N N . ALA A 1 88 ? -22.322 21.139 21.937 1.00 47.38 88 ALA A N 1
ATOM 682 C CA . ALA A 1 88 ? -22.276 19.710 22.262 1.00 47.38 88 ALA A CA 1
ATOM 683 C C . ALA A 1 88 ? -21.793 18.809 21.097 1.00 47.38 88 ALA A C 1
ATOM 685 O O . ALA A 1 88 ? -21.528 17.629 21.308 1.00 47.38 88 ALA A O 1
ATOM 686 N N . LEU A 1 89 ? -21.665 19.350 19.874 1.00 45.75 89 LEU A N 1
ATOM 687 C CA . LEU A 1 89 ? -21.109 18.673 18.695 1.00 45.75 89 LEU A CA 1
ATOM 688 C C . LEU A 1 89 ? -19.656 19.074 18.355 1.00 45.75 89 LEU A C 1
ATOM 690 O O . LEU A 1 89 ? -19.089 18.526 17.406 1.00 45.75 89 LEU A O 1
ATOM 694 N N . GLY A 1 90 ? -19.040 20.007 19.090 1.00 52.41 90 GLY A N 1
ATOM 695 C CA . GLY A 1 90 ? -17.699 20.529 18.799 1.00 52.41 90 GLY A CA 1
ATOM 696 C C . GLY A 1 90 ? -17.597 21.314 17.477 1.00 52.41 90 GLY A C 1
ATOM 697 O O . GLY A 1 90 ? -18.605 21.640 16.853 1.00 52.41 90 GLY A O 1
ATOM 698 N N . SER A 1 91 ? -16.358 21.636 17.065 1.00 57.25 91 SER A N 1
ATOM 699 C CA . SER A 1 91 ? -15.991 22.352 15.820 1.00 57.25 91 SER A CA 1
ATOM 700 C C . SER A 1 91 ? -16.820 21.923 14.599 1.00 57.25 91 SER A C 1
ATOM 702 O O . SER A 1 91 ? -17.123 20.742 14.452 1.00 57.25 91 SER A O 1
ATOM 704 N N . VAL A 1 92 ? -17.149 22.830 13.675 1.00 60.91 92 VAL A N 1
ATOM 705 C CA . VAL A 1 92 ? -17.934 22.472 12.476 1.00 60.91 92 VAL A CA 1
ATOM 706 C C . VAL A 1 92 ? -17.108 21.654 11.468 1.00 60.91 92 VAL A C 1
ATOM 708 O O . VAL A 1 92 ? -17.691 21.061 10.561 1.00 60.91 92 VAL A O 1
ATOM 711 N N . LEU A 1 93 ? -15.780 21.551 11.648 1.00 71.19 93 LEU A N 1
ATOM 712 C CA . LEU A 1 93 ? -14.861 20.803 10.777 1.00 71.19 93 LEU A CA 1
ATOM 713 C C . LEU A 1 93 ? -15.058 21.181 9.305 1.00 71.19 93 LEU A C 1
ATOM 715 O O . LEU A 1 93 ? -15.245 20.327 8.432 1.00 71.19 93 LEU A O 1
ATOM 719 N N . ARG A 1 94 ? -15.135 22.479 9.025 1.00 69.12 94 ARG A N 1
ATOM 720 C CA . ARG A 1 94 ? -15.432 22.999 7.685 1.00 69.12 94 ARG A CA 1
ATOM 721 C C . ARG A 1 94 ? -14.356 23.915 7.155 1.00 69.12 94 ARG A C 1
ATOM 723 O O . ARG A 1 94 ? -14.187 23.934 5.941 1.00 69.12 94 ARG A O 1
ATOM 730 N N . GLU A 1 95 ? -13.670 24.636 8.031 1.00 73.62 95 GLU A N 1
ATOM 731 C CA . GLU A 1 95 ? -12.848 25.773 7.635 1.00 73.62 95 GLU A CA 1
ATOM 732 C C . GLU A 1 95 ? -11.367 25.426 7.685 1.00 73.62 95 GLU A C 1
ATOM 734 O O . GLU A 1 95 ? -10.683 25.521 6.669 1.00 73.62 95 GLU A O 1
ATOM 739 N N . ARG A 1 96 ? -10.872 24.981 8.848 1.00 77.12 96 ARG A N 1
ATOM 740 C CA . ARG A 1 96 ? -9.438 24.755 9.053 1.00 77.12 96 ARG A CA 1
ATOM 741 C C . ARG A 1 96 ? -9.114 23.275 9.272 1.00 77.12 96 ARG A C 1
ATOM 743 O O . ARG A 1 96 ? -9.322 22.763 10.370 1.00 77.12 96 ARG A O 1
ATOM 750 N N . PRO A 1 97 ? -8.562 22.577 8.272 1.00 74.25 97 PRO A N 1
ATOM 751 C CA . PRO A 1 97 ? -8.174 21.187 8.449 1.00 74.25 97 PRO A CA 1
ATOM 752 C C . PRO A 1 97 ? -7.019 21.017 9.441 1.00 74.25 97 PRO A C 1
ATOM 754 O O . PRO A 1 97 ? -6.277 21.955 9.736 1.00 74.25 97 PRO A O 1
ATOM 757 N N . GLY A 1 98 ? -6.844 19.781 9.909 1.00 71.00 98 GLY A N 1
ATOM 758 C CA . GLY A 1 98 ? -5.703 19.367 10.722 1.00 71.00 98 GLY A CA 1
ATOM 759 C C . GLY A 1 98 ? -5.979 19.278 12.222 1.00 71.00 98 GLY A C 1
ATOM 760 O O . GLY A 1 98 ? -7.093 19.488 12.708 1.00 71.00 98 GLY A O 1
ATOM 761 N N . VAL A 1 99 ? -4.926 18.931 12.958 1.00 76.69 99 VAL A N 1
ATOM 762 C CA . VAL A 1 99 ? -4.923 18.737 14.413 1.00 76.69 99 VAL A CA 1
ATOM 763 C C . VAL A 1 99 ? -3.807 19.548 15.062 1.00 76.69 99 VAL A C 1
ATOM 765 O O . VAL A 1 99 ? -2.860 19.961 14.392 1.00 76.69 99 VAL A O 1
ATOM 768 N N . ARG A 1 100 ? -3.911 19.789 16.371 1.00 73.56 100 ARG A N 1
ATOM 769 C CA . ARG A 1 100 ? -2.845 20.432 17.151 1.00 73.56 100 ARG A CA 1
ATOM 770 C C . ARG A 1 100 ? -1.548 19.623 17.046 1.00 73.56 100 ARG A C 1
ATOM 772 O O . ARG A 1 100 ? -1.586 18.396 16.986 1.00 73.56 100 ARG A O 1
ATOM 779 N N . GLU A 1 101 ? -0.416 20.320 17.083 1.00 65.56 101 GLU A N 1
ATOM 780 C CA . GLU A 1 101 ? 0.927 19.778 16.830 1.00 65.56 101 GLU A CA 1
ATOM 781 C C . GLU A 1 101 ? 1.247 18.438 17.533 1.00 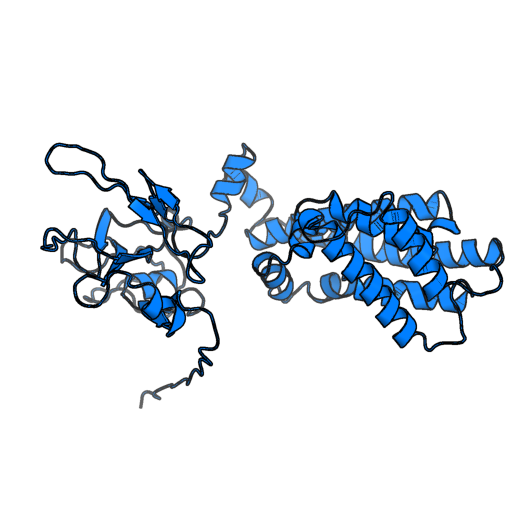65.56 101 GLU A C 1
ATOM 783 O O . GLU A 1 101 ? 1.726 17.526 16.851 1.00 65.56 101 GLU A O 1
ATOM 788 N N . PRO A 1 102 ? 0.905 18.220 18.825 1.00 60.28 102 PRO A N 1
ATOM 789 C CA . PRO A 1 102 ? 1.190 16.946 19.497 1.00 60.28 102 PRO A CA 1
ATOM 790 C C . PRO A 1 102 ? 0.497 15.726 18.869 1.00 60.28 102 PRO A C 1
ATOM 792 O O . PRO A 1 102 ? 0.939 14.596 19.057 1.00 60.28 102 PRO A O 1
ATOM 795 N N . TYR A 1 103 ? -0.577 15.945 18.108 1.00 66.19 103 TYR A N 1
ATOM 796 C CA . TYR A 1 103 ? -1.438 14.903 17.553 1.00 66.19 103 TYR A CA 1
ATOM 797 C C . TYR A 1 103 ? -1.235 14.675 16.051 1.00 66.19 103 TYR A C 1
ATOM 799 O O . TYR A 1 103 ? -1.931 13.852 15.455 1.00 66.19 103 TYR A O 1
ATOM 807 N N . LEU A 1 104 ? -0.267 15.354 15.422 1.00 57.16 104 LEU A N 1
ATOM 808 C CA . LEU A 1 104 ? 0.045 15.190 13.992 1.00 57.16 104 LEU A CA 1
ATOM 809 C C . LEU A 1 104 ? 0.409 13.744 13.616 1.00 57.16 104 LEU A C 1
ATOM 811 O O . LEU A 1 104 ? 0.254 13.342 12.469 1.00 57.16 104 LEU A O 1
ATOM 815 N N . ALA A 1 105 ? 0.897 12.954 14.577 1.00 54.34 105 ALA A N 1
ATOM 816 C CA . ALA A 1 105 ? 1.229 11.542 14.386 1.00 54.34 105 ALA A CA 1
ATOM 817 C C . ALA A 1 105 ? 0.027 10.589 14.530 1.00 54.34 105 ALA A C 1
ATOM 819 O O . ALA A 1 105 ? 0.211 9.377 14.446 1.00 54.34 105 ALA A O 1
ATOM 820 N N . GLY A 1 106 ? -1.174 11.121 14.761 1.00 68.69 106 GLY A N 1
ATOM 821 C CA . GLY A 1 106 ? -2.373 10.352 15.060 1.00 68.69 106 GLY A CA 1
ATOM 822 C C . GLY A 1 106 ? -2.997 10.767 16.390 1.00 68.69 106 GLY A C 1
ATOM 823 O O . GLY A 1 106 ? -2.303 11.090 17.353 1.00 68.69 106 GLY A O 1
ATOM 824 N N . VAL A 1 107 ? -4.329 10.753 16.437 1.00 77.94 107 VAL A N 1
ATOM 825 C CA . VAL A 1 107 ? -5.090 11.057 17.654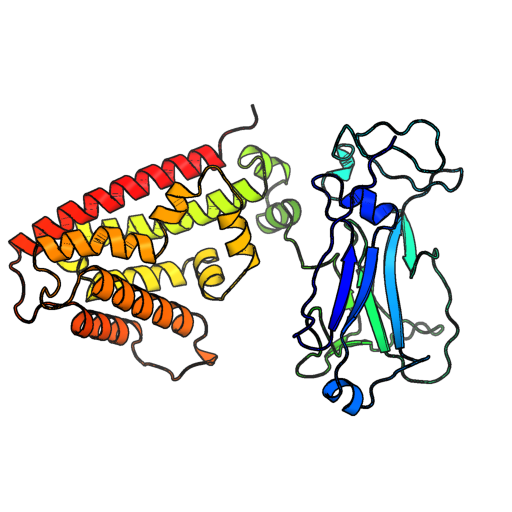 1.00 77.94 107 VAL A CA 1
ATOM 826 C C . VAL A 1 107 ? -5.356 9.762 18.408 1.00 77.94 107 VAL A C 1
ATOM 828 O O . VAL A 1 107 ? -5.893 8.812 17.836 1.00 77.94 107 VAL A O 1
ATOM 831 N N . LEU A 1 108 ? -4.984 9.751 19.687 1.00 85.19 108 LEU A N 1
ATOM 832 C CA . LEU A 1 108 ? -5.268 8.676 20.630 1.00 85.19 108 LEU A CA 1
ATOM 833 C C . LEU A 1 108 ? -6.246 9.190 21.687 1.00 85.19 108 LEU A C 1
ATOM 835 O O . LEU A 1 108 ? -6.053 10.274 22.235 1.00 85.19 108 LEU A O 1
ATOM 839 N N . GLY A 1 109 ? -7.275 8.398 21.959 1.00 89.62 109 GLY A N 1
ATOM 840 C CA . GLY A 1 109 ? -8.196 8.569 23.077 1.00 89.62 109 GLY A CA 1
ATOM 841 C C . GLY A 1 109 ? -7.796 7.711 24.274 1.00 89.62 109 GLY A C 1
ATOM 842 O O . GLY A 1 109 ? -7.023 6.759 24.141 1.00 89.62 109 GLY A O 1
ATOM 843 N N . ASP A 1 110 ? -8.321 8.041 25.443 1.00 94.19 110 ASP A N 1
ATOM 844 C CA . ASP A 1 110 ? -8.095 7.347 26.713 1.00 94.19 110 ASP A CA 1
ATOM 845 C C . ASP A 1 110 ? -9.243 6.401 27.106 1.00 94.19 110 ASP A C 1
ATOM 847 O O . ASP A 1 110 ? -9.055 5.518 27.943 1.00 94.19 110 ASP A O 1
ATOM 851 N N . VAL A 1 111 ? -10.397 6.505 26.447 1.00 97.38 111 VAL A N 1
ATOM 852 C CA . VAL A 1 111 ? -11.558 5.635 26.652 1.00 97.38 111 VAL A CA 1
ATOM 853 C C . VAL A 1 111 ? -11.695 4.667 25.481 1.00 97.38 111 VAL A C 1
ATOM 855 O O . VAL A 1 111 ? -11.791 5.085 24.327 1.00 97.38 111 VAL A O 1
ATOM 858 N N . ILE A 1 112 ? -11.723 3.360 25.761 1.00 98.00 112 ILE A N 1
ATOM 859 C CA . ILE A 1 112 ? -11.936 2.331 24.734 1.00 98.00 112 ILE A CA 1
ATOM 860 C C . ILE A 1 112 ? -13.425 2.031 24.616 1.00 98.00 112 ILE A C 1
ATOM 862 O O . ILE A 1 112 ? -14.086 1.694 25.599 1.00 98.00 112 ILE A O 1
ATOM 866 N N . LEU A 1 113 ? -13.937 2.130 23.395 1.00 98.06 113 LEU A N 1
ATOM 867 C CA . LEU A 1 113 ? -15.306 1.817 23.038 1.00 98.06 113 LEU A CA 1
ATOM 868 C C . LEU A 1 113 ? -15.344 0.524 22.225 1.00 98.06 113 LEU A C 1
ATOM 870 O O . LEU A 1 113 ? -14.470 0.269 21.390 1.00 98.06 113 LEU A O 1
ATOM 874 N N . VAL A 1 114 ? -16.408 -0.250 22.428 1.00 97.94 114 VAL A N 1
ATOM 875 C CA . VAL A 1 114 ? -16.819 -1.328 21.525 1.00 97.94 114 VAL A CA 1
ATOM 876 C C . VAL A 1 114 ? -18.248 -1.042 21.095 1.00 97.94 114 VAL A C 1
ATOM 878 O O . VAL A 1 114 ? -19.119 -0.837 21.938 1.00 97.94 114 VAL A O 1
ATOM 881 N N . ASN A 1 115 ? -18.489 -0.963 19.786 1.00 97.00 115 ASN A N 1
ATOM 882 C CA . ASN A 1 115 ? -19.799 -0.618 19.215 1.00 97.00 115 ASN A CA 1
ATOM 883 C C . ASN A 1 115 ? -20.395 0.685 19.791 1.00 97.00 115 ASN A C 1
ATOM 885 O O . ASN A 1 115 ? -21.603 0.804 19.975 1.00 97.00 115 ASN A O 1
ATOM 889 N N . GLY A 1 116 ? -19.539 1.666 20.095 1.00 95.44 116 GLY A N 1
ATOM 890 C CA . GLY A 1 116 ? -19.949 2.972 20.624 1.00 95.44 116 GLY A CA 1
ATOM 891 C C . GLY A 1 116 ? -20.137 3.041 22.145 1.00 95.44 116 GLY A C 1
ATOM 892 O O . GLY A 1 116 ? -20.277 4.141 22.673 1.00 95.44 116 GLY A O 1
ATOM 893 N N . ALA A 1 117 ? -20.093 1.916 22.863 1.00 97.12 117 ALA A N 1
ATOM 894 C CA . ALA A 1 117 ? -20.204 1.888 24.321 1.00 97.12 117 ALA A CA 1
ATOM 895 C C . ALA A 1 117 ? -18.811 1.848 24.982 1.00 97.12 117 ALA A C 1
ATOM 897 O O . ALA A 1 117 ? -17.990 1.033 24.558 1.00 97.12 117 ALA A O 1
ATOM 898 N N . PRO A 1 118 ? -18.518 2.681 26.002 1.00 97.38 118 PRO A N 1
ATOM 899 C CA . PRO A 1 118 ? -17.283 2.593 26.788 1.00 97.38 118 PRO A CA 1
ATOM 900 C C . PRO A 1 118 ? -17.212 1.286 27.587 1.00 97.38 118 PRO A C 1
ATOM 902 O O . PRO A 1 118 ? -18.135 0.999 28.344 1.00 97.38 118 PRO A O 1
ATOM 905 N N . TRP A 1 119 ? -16.129 0.516 27.421 1.00 97.19 119 TRP A N 1
ATOM 906 C CA . TRP A 1 119 ? -15.844 -0.744 28.139 1.00 97.19 119 TRP A CA 1
ATOM 907 C C . TRP A 1 119 ? -17.080 -1.624 28.430 1.00 97.19 119 TRP A C 1
ATOM 909 O O . TRP A 1 119 ? -17.395 -1.885 29.593 1.00 97.19 119 TRP A O 1
ATOM 919 N N . PRO A 1 120 ? -17.815 -2.069 27.396 1.00 97.94 120 PRO A N 1
ATOM 920 C CA . PRO A 1 120 ? -19.073 -2.762 27.606 1.00 97.94 120 PRO A CA 1
ATOM 921 C C . PRO A 1 120 ? -18.855 -4.204 28.064 1.00 97.94 120 PRO A C 1
ATOM 923 O O . PRO A 1 120 ? -17.818 -4.817 27.808 1.00 97.94 120 PRO A O 1
ATOM 926 N N . VAL A 1 121 ? -19.900 -4.759 28.673 1.00 96.75 121 VAL A N 1
ATOM 927 C CA . VAL A 1 121 ? -20.032 -6.187 28.966 1.00 96.75 121 VAL A CA 1
ATOM 928 C C . VAL A 1 121 ? -21.087 -6.771 28.032 1.00 96.75 121 VAL A C 1
ATOM 930 O O . VAL A 1 121 ? -22.105 -6.134 27.761 1.00 96.75 121 VAL A O 1
ATOM 933 N N . HIS A 1 122 ? -20.838 -7.978 27.533 1.00 95.50 122 HIS A N 1
ATOM 934 C CA . HIS A 1 122 ? -21.799 -8.743 26.751 1.00 95.50 122 HIS A CA 1
ATOM 935 C C . HIS A 1 122 ? -21.944 -10.133 27.365 1.00 95.50 122 HIS A C 1
ATOM 937 O O . HIS A 1 122 ? -20.948 -10.830 27.552 1.00 95.50 122 HIS A O 1
ATOM 943 N N . GLU A 1 123 ? -23.174 -10.513 27.700 1.00 95.62 123 GLU A N 1
ATOM 944 C CA . GLU A 1 123 ? -23.471 -11.845 28.221 1.00 95.62 123 GLU A CA 1
ATOM 945 C C . GLU A 1 123 ? -23.420 -12.869 27.086 1.00 95.62 123 GLU A C 1
ATOM 947 O O . GLU A 1 123 ? -23.980 -12.654 26.012 1.00 95.62 123 GLU A O 1
ATOM 952 N N . VAL A 1 124 ? -22.734 -13.983 27.332 1.00 94.00 124 VAL A N 1
ATOM 953 C CA . VAL A 1 124 ? -22.566 -15.080 26.376 1.00 94.00 124 VAL A CA 1
ATOM 954 C C . VAL A 1 124 ? -22.957 -16.403 27.020 1.00 94.00 124 VAL A C 1
ATOM 956 O O . VAL A 1 124 ? -22.816 -16.581 28.230 1.00 94.00 124 VAL A O 1
ATOM 959 N N . ASP A 1 125 ? -23.437 -17.341 26.211 1.00 95.06 125 ASP A N 1
ATOM 960 C CA . ASP A 1 125 ? -23.634 -18.724 26.630 1.00 95.06 125 ASP A CA 1
ATOM 961 C C . ASP A 1 125 ? -22.339 -19.545 26.464 1.00 95.06 125 ASP A C 1
ATOM 963 O O . ASP A 1 125 ? -21.314 -19.074 25.962 1.00 95.06 125 ASP A O 1
ATOM 967 N N . ALA A 1 126 ? -22.361 -20.799 26.921 1.00 92.62 126 ALA A N 1
ATOM 968 C CA . ALA A 1 126 ? -21.225 -21.713 26.816 1.00 92.62 126 ALA A CA 1
ATOM 969 C C . ALA A 1 126 ? -21.107 -22.327 25.403 1.00 92.62 126 ALA A C 1
ATOM 971 O O . ALA A 1 126 ? -21.132 -23.550 25.244 1.00 92.62 126 ALA A O 1
ATOM 972 N N . ALA A 1 127 ? -20.986 -21.483 24.374 1.00 93.62 127 ALA A N 1
ATOM 973 C CA . ALA A 1 127 ? -20.867 -21.883 22.973 1.00 93.62 127 ALA A CA 1
ATOM 974 C C . ALA A 1 127 ? -19.647 -21.263 22.268 1.00 93.62 127 ALA A C 1
ATOM 976 O O . ALA A 1 127 ? -18.869 -20.490 22.829 1.00 93.62 127 ALA A O 1
ATOM 977 N N . ARG A 1 128 ? -19.460 -21.635 20.996 1.00 94.81 128 ARG A N 1
ATOM 978 C CA . ARG A 1 128 ? -18.458 -21.014 20.120 1.00 94.81 128 ARG A CA 1
ATOM 979 C C . ARG A 1 128 ? -19.050 -19.759 19.492 1.00 94.81 128 ARG A C 1
ATOM 981 O O . ARG A 1 128 ? -20.105 -19.835 18.875 1.00 94.81 128 ARG A O 1
ATOM 988 N N . TYR A 1 129 ? -18.312 -18.658 19.571 1.00 96.94 129 TYR A N 1
ATOM 989 C CA . TYR A 1 129 ? -18.687 -17.380 18.973 1.00 96.94 129 TYR A CA 1
ATOM 990 C C . TYR A 1 129 ? -17.764 -17.012 17.812 1.00 96.94 129 TYR A C 1
ATOM 992 O O . TYR A 1 129 ? -16.555 -17.250 17.851 1.00 96.94 129 TYR A O 1
ATOM 1000 N N . ARG A 1 130 ? -18.337 -16.382 16.788 1.00 97.06 130 ARG A N 1
ATOM 1001 C CA . ARG A 1 130 ? -17.624 -15.757 15.677 1.00 97.06 130 ARG A CA 1
ATOM 1002 C C . ARG A 1 130 ? -17.559 -14.254 15.921 1.00 97.06 130 ARG A C 1
ATOM 1004 O O . ARG A 1 130 ? -18.575 -13.572 15.855 1.00 97.06 130 ARG A O 1
ATOM 1011 N N . LEU A 1 131 ? -16.363 -13.726 16.168 1.00 96.44 131 LEU A N 1
ATOM 1012 C CA . LEU A 1 131 ? -16.155 -12.292 16.374 1.00 96.44 131 LEU A CA 1
ATOM 1013 C C . LEU A 1 131 ? -15.691 -11.633 15.069 1.00 96.44 131 LEU A C 1
ATOM 1015 O O . LEU A 1 131 ? -14.663 -12.013 14.508 1.00 96.44 131 LEU A O 1
ATOM 1019 N N . ARG A 1 132 ? -16.433 -10.634 14.588 1.00 95.81 132 ARG A N 1
ATOM 1020 C CA . ARG A 1 132 ? -16.060 -9.800 13.438 1.00 95.81 132 ARG A CA 1
ATOM 1021 C C . ARG A 1 132 ? -15.436 -8.504 13.944 1.00 95.81 132 ARG A C 1
ATOM 1023 O O . ARG A 1 132 ? -16.144 -7.559 14.276 1.00 95.81 132 ARG A O 1
ATOM 1030 N N . LEU A 1 133 ? -14.110 -8.500 14.051 1.00 94.75 133 LEU A N 1
ATOM 1031 C CA . LEU A 1 133 ? -13.345 -7.407 14.648 1.00 94.75 133 LEU A CA 1
ATOM 1032 C C . LEU A 1 133 ? -13.016 -6.326 13.611 1.00 94.75 133 LEU A C 1
ATOM 1034 O O . LEU A 1 133 ? -12.421 -6.625 12.579 1.00 94.75 133 LEU A O 1
ATOM 1038 N N . LEU A 1 134 ? -13.329 -5.070 13.924 1.00 94.75 134 LEU A N 1
ATOM 1039 C CA . LEU A 1 134 ? -12.854 -3.889 13.202 1.00 94.75 134 LEU A CA 1
ATOM 1040 C C . LEU A 1 134 ? -12.130 -2.964 14.180 1.00 94.75 134 LEU A C 1
ATOM 1042 O O . LEU A 1 134 ? -12.683 -2.615 15.218 1.00 94.75 134 LEU A O 1
ATOM 1046 N N . ASN A 1 135 ? -10.931 -2.505 13.826 1.00 94.44 135 ASN A N 1
ATOM 1047 C CA . ASN A 1 135 ? -10.294 -1.375 14.495 1.00 94.44 135 ASN A CA 1
ATOM 1048 C C . ASN A 1 135 ? -10.614 -0.072 13.736 1.00 94.44 135 ASN A C 1
ATOM 1050 O O . ASN A 1 135 ? -10.027 0.199 12.689 1.00 94.44 135 ASN A O 1
ATOM 1054 N N . ALA A 1 136 ? -11.542 0.715 14.284 1.00 94.06 136 ALA A N 1
ATOM 1055 C CA . ALA A 1 136 ? -11.992 2.018 13.789 1.00 94.06 136 ALA A CA 1
ATOM 1056 C C . ALA A 1 136 ? -11.433 3.197 14.619 1.00 94.06 136 ALA A C 1
ATOM 1058 O O . ALA A 1 136 ? -12.013 4.290 14.657 1.00 94.06 136 ALA A O 1
ATOM 1059 N N . SER A 1 137 ? -10.318 2.985 15.321 1.00 92.88 137 SER A N 1
ATOM 1060 C CA . SER A 1 137 ? -9.533 4.058 15.933 1.00 92.88 137 SER A CA 1
ATOM 1061 C C . SER A 1 137 ? -8.811 4.905 14.890 1.00 92.88 137 SER A C 1
ATOM 1063 O O . SER A 1 137 ? -8.443 4.414 13.828 1.00 92.88 137 SER A O 1
ATOM 1065 N N . ASN A 1 138 ? -8.514 6.168 15.214 1.00 85.94 138 ASN A N 1
ATOM 1066 C CA . ASN A 1 138 ? -7.729 7.015 14.308 1.00 85.94 138 ASN A CA 1
ATOM 1067 C C . ASN A 1 138 ? -6.265 6.565 14.218 1.00 85.94 138 ASN A C 1
ATOM 1069 O O . ASN A 1 138 ? -5.661 6.664 13.153 1.00 85.94 138 ASN A O 1
ATOM 1073 N N . ALA A 1 139 ? -5.687 6.113 15.335 1.00 82.31 139 ALA A N 1
ATOM 1074 C CA . ALA A 1 139 ? -4.265 5.771 15.400 1.00 82.31 139 ALA A CA 1
ATOM 1075 C C . ALA A 1 139 ? -3.921 4.610 16.342 1.00 82.31 139 ALA A C 1
ATOM 1077 O O . ALA A 1 139 ? -2.796 4.117 16.313 1.00 82.31 139 ALA A O 1
ATOM 1078 N N . ARG A 1 140 ? -4.844 4.165 17.203 1.00 86.81 140 ARG A N 1
ATOM 1079 C CA . ARG A 1 140 ? -4.535 3.151 18.213 1.00 86.81 140 ARG A CA 1
ATOM 1080 C C . ARG A 1 140 ? -4.371 1.767 17.601 1.00 86.81 140 ARG A C 1
ATOM 1082 O O . ARG A 1 140 ? -5.268 1.246 16.949 1.00 86.81 140 ARG A O 1
ATOM 1089 N N . HIS A 1 141 ? -3.243 1.139 17.900 1.00 84.62 141 HIS A N 1
ATOM 1090 C CA . HIS A 1 141 ? -3.044 -0.290 17.693 1.00 84.62 141 HIS A CA 1
ATOM 1091 C C . HIS A 1 141 ? -3.488 -1.041 18.948 1.00 84.62 141 HIS A C 1
ATOM 1093 O O . HIS A 1 141 ? -3.225 -0.593 20.068 1.00 84.62 141 HIS A O 1
ATOM 1099 N N . TYR A 1 142 ? -4.114 -2.197 18.763 1.00 85.19 142 TYR A N 1
ATOM 1100 C CA . TYR A 1 142 ? -4.466 -3.098 19.854 1.00 85.19 142 TYR A CA 1
ATOM 1101 C C . TYR A 1 142 ? -3.680 -4.399 19.739 1.00 85.19 142 TYR A C 1
ATOM 1103 O O . TYR A 1 142 ? -3.329 -4.844 18.647 1.00 85.19 142 TYR A O 1
ATOM 1111 N N . ALA A 1 143 ? -3.436 -5.023 20.885 1.00 86.88 143 ALA A N 1
ATOM 1112 C CA . ALA A 1 143 ? -2.993 -6.402 20.984 1.00 86.88 143 ALA A CA 1
ATOM 1113 C C . ALA A 1 143 ? -4.012 -7.130 21.863 1.00 86.88 143 ALA A C 1
ATOM 1115 O O . ALA A 1 143 ? -4.024 -6.966 23.081 1.00 86.88 143 ALA A O 1
ATOM 1116 N N . LEU A 1 144 ? -4.934 -7.844 21.224 1.00 89.69 144 LEU A N 1
ATOM 1117 C CA . LEU A 1 144 ? -6.087 -8.441 21.884 1.00 89.69 144 LEU A CA 1
ATOM 1118 C C . LEU A 1 144 ? -5.718 -9.801 22.467 1.00 89.69 144 LEU A C 1
ATOM 1120 O O . LEU A 1 144 ? -5.074 -10.619 21.812 1.00 89.69 144 LEU A O 1
ATOM 1124 N N . GLN A 1 145 ? -6.157 -10.051 23.692 1.00 92.44 145 GLN A N 1
ATOM 1125 C CA . GLN A 1 145 ? -6.002 -11.328 24.370 1.00 92.44 145 GLN A CA 1
ATOM 1126 C C . GLN A 1 145 ? -7.292 -11.635 25.122 1.00 92.44 145 GLN A C 1
ATOM 1128 O O . GLN A 1 145 ? -7.840 -10.761 25.786 1.00 92.44 145 GLN A O 1
ATOM 1133 N N . ALA A 1 146 ? -7.755 -12.878 25.023 1.00 91.62 146 ALA A N 1
ATOM 1134 C CA . ALA A 1 146 ? -8.837 -13.380 25.853 1.00 91.62 146 ALA A CA 1
ATOM 1135 C C . ALA A 1 146 ? -8.246 -14.009 27.120 1.00 91.62 146 ALA A C 1
ATOM 1137 O O . ALA A 1 146 ? -7.349 -14.855 27.047 1.00 91.62 146 ALA A O 1
ATOM 1138 N N . VAL A 1 147 ? -8.732 -13.574 28.279 1.00 94.12 147 VAL A N 1
ATOM 1139 C CA . VAL A 1 147 ? -8.299 -14.045 29.597 1.00 94.12 147 VAL A CA 1
ATOM 1140 C C . VAL A 1 147 ? -9.553 -14.384 30.391 1.00 94.12 147 VAL A C 1
ATOM 1142 O O . VAL A 1 147 ? -10.467 -13.566 30.448 1.00 94.12 147 VAL A O 1
ATOM 1145 N N . GLY A 1 148 ? -9.617 -15.594 30.941 1.00 90.06 148 GLY A N 1
ATOM 1146 C CA . GLY A 1 148 ? -10.684 -15.993 31.853 1.00 90.06 148 GLY A CA 1
ATOM 1147 C C . GLY A 1 148 ? -10.532 -15.342 33.226 1.00 90.06 148 GLY A C 1
ATOM 1148 O O . GLY A 1 148 ? -9.462 -14.837 33.569 1.00 90.06 148 GLY A O 1
ATOM 1149 N N . ASP A 1 149 ? -11.584 -15.405 34.037 1.00 89.88 149 ASP A N 1
ATOM 1150 C CA . ASP A 1 149 ? -11.588 -14.851 35.401 1.00 89.88 149 ASP A CA 1
ATOM 1151 C C . ASP A 1 149 ? -10.520 -15.492 36.309 1.00 89.88 149 ASP A C 1
ATOM 1153 O O . ASP A 1 149 ? -10.026 -14.875 37.250 1.00 89.88 149 ASP A O 1
ATOM 1157 N N . ASP A 1 150 ? -10.117 -16.725 35.990 1.00 93.56 150 ASP A N 1
ATOM 1158 C CA . ASP A 1 150 ? -9.025 -17.476 36.617 1.00 93.56 150 ASP A CA 1
ATOM 1159 C C . ASP A 1 150 ? -7.621 -17.030 36.150 1.00 93.56 150 ASP A C 1
ATOM 1161 O O . ASP A 1 150 ? -6.610 -17.612 36.549 1.00 93.56 150 ASP A O 1
ATOM 1165 N N . GLY A 1 151 ? -7.533 -16.018 35.282 1.00 92.19 151 GLY A N 1
ATOM 1166 C CA . GLY A 1 151 ? -6.294 -15.545 34.668 1.00 92.19 151 GLY A CA 1
ATOM 1167 C C . GLY A 1 151 ? -5.790 -16.430 33.523 1.00 92.19 151 GLY A C 1
ATOM 1168 O O . GLY A 1 151 ? -4.728 -16.156 32.948 1.00 92.19 151 GLY A O 1
ATOM 1169 N N . ARG A 1 152 ? -6.519 -17.492 33.157 1.00 92.44 152 ARG A N 1
ATOM 1170 C CA . ARG A 1 152 ? -6.116 -18.398 32.082 1.00 92.44 152 ARG A CA 1
ATOM 1171 C C . ARG A 1 152 ? -6.296 -17.721 30.732 1.00 92.44 152 ARG A C 1
ATOM 1173 O O . ARG A 1 152 ? -7.367 -17.231 30.391 1.00 92.44 152 ARG A O 1
ATOM 1180 N N . ARG A 1 153 ? -5.241 -17.744 29.920 1.00 91.94 153 ARG A N 1
ATOM 1181 C CA . ARG A 1 153 ? -5.296 -17.251 28.539 1.00 91.94 153 ARG A CA 1
ATOM 1182 C C . ARG A 1 153 ? -6.074 -18.233 27.671 1.00 91.94 153 ARG A C 1
ATOM 1184 O O . ARG A 1 153 ? -5.808 -19.435 27.718 1.00 91.94 153 ARG A O 1
ATOM 1191 N N . LEU A 1 154 ? -7.002 -17.710 26.882 1.00 90.38 154 LEU A N 1
ATOM 1192 C CA . LEU A 1 154 ? -7.795 -18.468 25.923 1.00 90.38 154 LEU A CA 1
ATOM 1193 C C . LEU A 1 154 ? -7.231 -18.273 24.513 1.00 90.38 154 LEU A C 1
ATOM 1195 O O . LEU A 1 154 ? -6.709 -17.206 24.178 1.00 90.38 154 LEU A O 1
ATOM 1199 N N . ASP A 1 155 ? -7.343 -19.315 23.697 1.00 92.25 155 ASP A N 1
ATOM 1200 C CA . ASP A 1 155 ? -6.927 -19.276 22.301 1.00 92.25 155 ASP A CA 1
ATOM 1201 C C . ASP A 1 155 ? -7.974 -18.536 21.449 1.00 92.25 155 ASP A C 1
ATOM 1203 O O . ASP A 1 155 ? -9.176 -18.789 21.542 1.00 92.25 155 ASP A O 1
ATOM 1207 N N . LEU A 1 156 ? -7.505 -17.628 20.594 1.00 91.38 156 LEU A N 1
ATOM 1208 C CA . LEU A 1 156 ? -8.290 -16.935 19.575 1.00 91.38 156 LEU A CA 1
ATOM 1209 C C . LEU A 1 156 ? -8.023 -17.591 18.219 1.00 91.38 156 LEU A C 1
ATOM 1211 O O . LEU A 1 156 ? -6.885 -17.609 17.755 1.00 91.38 156 LEU A O 1
ATOM 1215 N N . VAL A 1 157 ? -9.057 -18.109 17.559 1.00 95.06 157 VAL A N 1
ATOM 1216 C CA . VAL A 1 157 ? -8.916 -18.760 16.247 1.00 95.06 157 VAL A CA 1
ATOM 1217 C C . VAL A 1 157 ? -9.301 -17.777 15.146 1.00 95.06 157 VAL A C 1
ATOM 1219 O O . VAL A 1 157 ? -10.475 -17.464 14.953 1.00 95.06 157 VAL A O 1
ATOM 1222 N N . GLN A 1 158 ? -8.308 -17.283 14.412 1.00 93.62 158 GLN A N 1
ATOM 1223 C CA . GLN A 1 158 ? -8.523 -16.437 13.246 1.00 93.62 158 GLN A CA 1
ATOM 1224 C C . GLN A 1 158 ? -8.910 -17.305 12.048 1.00 93.62 158 GLN A C 1
ATOM 1226 O O . GLN A 1 158 ? -8.146 -18.168 11.624 1.00 93.62 158 GLN A O 1
ATOM 1231 N N . ILE A 1 159 ? -10.082 -17.037 11.481 1.00 91.31 159 ILE A N 1
ATOM 1232 C CA . ILE A 1 159 ? -10.604 -17.733 10.294 1.00 91.31 159 ILE A CA 1
ATOM 1233 C C . ILE A 1 159 ? -10.659 -16.837 9.052 1.00 91.31 159 ILE A C 1
ATOM 1235 O O . ILE A 1 159 ? -10.873 -17.335 7.954 1.00 91.31 159 ILE A O 1
ATOM 1239 N N . GLY A 1 160 ? -10.457 -15.526 9.209 1.00 87.25 160 GLY A N 1
ATOM 1240 C CA . GLY A 1 160 ? -10.501 -14.556 8.118 1.00 87.25 160 GLY A CA 1
ATOM 1241 C C . GLY A 1 160 ? -9.619 -13.333 8.358 1.00 87.25 160 GLY A C 1
ATOM 1242 O O . GLY A 1 160 ? -9.139 -13.094 9.469 1.00 87.25 160 GLY A O 1
ATOM 1243 N N . ALA A 1 161 ? -9.407 -12.578 7.288 1.00 85.31 161 ALA A N 1
ATOM 1244 C CA . ALA A 1 161 ? -8.726 -11.289 7.235 1.00 85.31 161 ALA A CA 1
ATOM 1245 C C . ALA A 1 161 ? -9.575 -10.297 6.410 1.00 85.31 161 ALA A C 1
ATOM 1247 O O . ALA A 1 161 ? -10.738 -10.574 6.113 1.00 85.31 161 ALA A O 1
ATOM 1248 N N . ASP A 1 162 ? -8.998 -9.157 6.021 1.00 79.81 162 ASP A N 1
ATOM 1249 C CA . ASP A 1 162 ? -9.708 -8.045 5.367 1.00 79.81 162 ASP A CA 1
ATOM 1250 C C . ASP A 1 162 ? -10.539 -8.464 4.137 1.00 79.81 162 ASP A C 1
ATOM 1252 O O . ASP A 1 162 ? -11.633 -7.953 3.922 1.00 79.81 162 ASP A O 1
ATOM 1256 N N . HIS A 1 163 ? -10.047 -9.426 3.347 1.00 79.94 163 HIS A N 1
ATOM 1257 C CA . HIS A 1 163 ? -10.665 -9.859 2.084 1.00 79.94 163 HIS A CA 1
ATOM 1258 C C . HIS A 1 163 ? -11.307 -11.256 2.144 1.00 79.94 163 HIS A C 1
ATOM 1260 O O . HIS A 1 163 ? -11.435 -11.922 1.114 1.00 79.94 163 HIS A O 1
ATOM 1266 N N . GLY A 1 164 ? -11.696 -11.701 3.341 1.00 84.75 164 GLY A N 1
ATOM 1267 C CA . GLY A 1 164 ? -12.447 -12.940 3.545 1.00 84.75 164 GLY A CA 1
ATOM 1268 C C . GLY A 1 164 ? -11.684 -14.017 4.304 1.00 84.75 164 GLY A C 1
ATOM 1269 O O . GLY A 1 164 ? -10.790 -13.721 5.100 1.00 84.75 164 GLY A O 1
ATOM 1270 N N . LEU A 1 165 ? -12.080 -15.274 4.108 1.00 86.44 165 LEU A N 1
ATOM 1271 C CA . LEU A 1 165 ? -11.529 -16.412 4.842 1.00 86.44 165 LEU A CA 1
ATOM 1272 C C . LEU A 1 165 ? -10.047 -16.662 4.522 1.00 86.44 165 LEU A C 1
ATOM 1274 O O . LEU A 1 165 ? -9.577 -16.446 3.403 1.00 86.44 165 LEU A O 1
ATOM 1278 N N . LEU A 1 166 ? -9.315 -17.144 5.526 1.00 81.00 166 LEU A N 1
ATOM 1279 C CA . LEU A 1 166 ? -7.965 -17.674 5.356 1.00 81.00 166 LEU A CA 1
ATOM 1280 C C . LEU A 1 166 ? -8.023 -19.058 4.695 1.00 81.00 166 LEU A C 1
ATOM 1282 O O . LEU A 1 166 ? -9.019 -19.767 4.814 1.00 81.00 166 LEU A O 1
ATOM 1286 N N . ALA A 1 167 ? -6.920 -19.482 4.073 1.00 84.44 167 ALA A N 1
ATOM 1287 C CA . ALA A 1 167 ? -6.800 -20.842 3.537 1.00 84.44 167 ALA A CA 1
ATOM 1288 C C . ALA A 1 167 ? -6.922 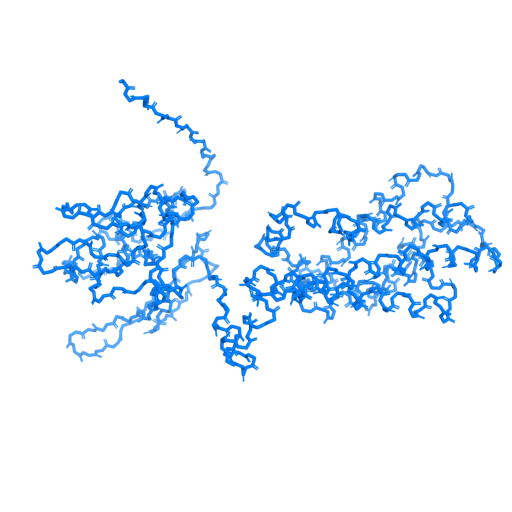-21.924 4.632 1.00 84.44 167 ALA A C 1
ATOM 1290 O O . ALA A 1 167 ? -7.403 -23.022 4.369 1.00 84.44 167 ALA A O 1
ATOM 1291 N N . ALA A 1 168 ? -6.498 -21.608 5.859 1.00 84.12 168 ALA A N 1
ATOM 1292 C CA . ALA A 1 168 ? -6.678 -22.4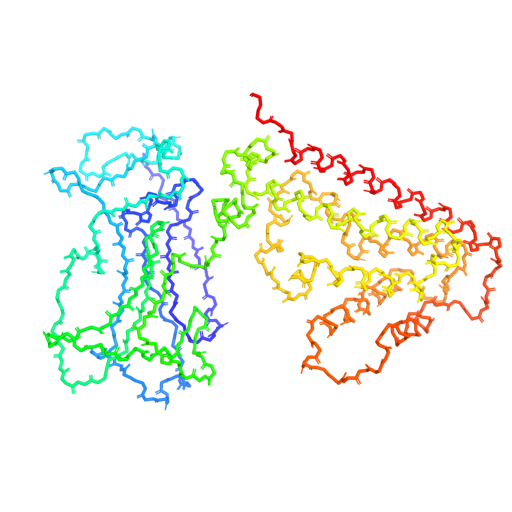40 7.041 1.00 84.12 168 ALA A CA 1
ATOM 1293 C C . ALA A 1 168 ? -6.780 -21.560 8.304 1.00 84.12 168 ALA A C 1
ATOM 1295 O O . ALA A 1 168 ? -6.211 -20.462 8.321 1.00 84.12 168 ALA A O 1
ATOM 1296 N N . PRO A 1 169 ? -7.466 -22.020 9.368 1.00 89.69 169 PRO A N 1
ATOM 1297 C CA . PRO A 1 169 ? -7.522 -21.299 10.636 1.00 89.69 169 PRO A CA 1
ATOM 1298 C C . PRO A 1 169 ? -6.139 -21.131 11.277 1.00 89.69 169 PRO A C 1
ATOM 1300 O O . PRO A 1 169 ? -5.320 -22.050 11.253 1.00 89.69 169 PRO A O 1
ATOM 1303 N N . VAL A 1 170 ? -5.904 -19.981 11.911 1.00 87.62 170 VAL A N 1
ATOM 1304 C CA . VAL A 1 170 ? -4.659 -19.676 12.634 1.00 87.62 170 VAL A CA 1
ATOM 1305 C C . VAL A 1 170 ? -4.973 -19.363 14.092 1.00 87.62 170 VAL A C 1
ATOM 1307 O O . VAL A 1 170 ? -5.778 -18.481 14.388 1.00 87.62 170 VAL A O 1
ATOM 1310 N N . THR A 1 171 ? -4.328 -20.075 15.012 1.00 91.88 171 THR A N 1
ATOM 1311 C CA . THR A 1 171 ? -4.525 -19.889 16.454 1.00 91.88 171 THR A CA 1
ATOM 1312 C C . THR A 1 171 ? -3.576 -18.836 17.016 1.00 91.88 171 THR A C 1
ATOM 1314 O O . THR A 1 171 ? -2.363 -18.906 16.822 1.00 91.88 171 THR A O 1
ATOM 1317 N N . HIS A 1 172 ? -4.126 -17.897 17.783 1.00 83.69 172 HIS A N 1
ATOM 1318 C CA . HIS A 1 172 ? -3.417 -16.796 18.423 1.00 83.69 172 HIS A CA 1
ATOM 1319 C C . HIS A 1 172 ? -3.659 -16.788 19.930 1.00 83.69 172 HIS A C 1
ATOM 1321 O O . HIS A 1 172 ? -4.777 -16.978 20.395 1.00 83.69 172 HIS A O 1
ATOM 1327 N N . ARG A 1 173 ? -2.623 -16.455 20.703 1.00 87.31 173 ARG A N 1
ATOM 1328 C CA . ARG A 1 173 ? -2.760 -16.072 22.126 1.00 87.31 173 ARG A CA 1
ATOM 1329 C C . ARG A 1 173 ? -2.739 -14.561 22.348 1.00 87.31 173 ARG A C 1
ATOM 1331 O O . ARG A 1 173 ? -3.035 -14.084 23.443 1.00 87.31 173 ARG A O 1
ATOM 1338 N N . LEU A 1 174 ? -2.301 -13.824 21.334 1.00 83.06 174 LEU A N 1
ATOM 1339 C CA . LEU A 1 174 ? -2.242 -12.373 21.286 1.00 83.06 174 LEU A CA 1
ATOM 1340 C C . LEU A 1 174 ? -2.454 -11.974 19.825 1.00 83.06 174 LEU A C 1
ATOM 1342 O O . LEU A 1 174 ? -1.639 -12.332 18.979 1.00 83.06 174 LEU A O 1
ATOM 1346 N N . LEU A 1 175 ? -3.543 -11.270 19.536 1.00 82.44 175 LEU A N 1
ATOM 1347 C CA . LEU A 1 175 ? -3.918 -10.864 18.185 1.00 82.44 175 LEU A CA 1
ATOM 1348 C C . LEU A 1 175 ? -3.632 -9.366 17.994 1.00 82.44 175 LEU A C 1
ATOM 1350 O O . LEU A 1 175 ? -4.378 -8.536 18.525 1.00 82.44 175 LEU A O 1
ATOM 1354 N N . PRO A 1 176 ? -2.566 -8.983 17.271 1.00 81.25 176 PRO A N 1
ATOM 1355 C CA . PRO A 1 176 ? -2.330 -7.588 16.929 1.00 81.25 176 PRO A CA 1
ATOM 1356 C C . PRO A 1 176 ? -3.335 -7.116 15.870 1.00 81.25 176 PRO A C 1
ATOM 1358 O O . PRO A 1 176 ? -3.501 -7.764 14.840 1.00 81.25 176 PRO A O 1
ATOM 1361 N N . ILE A 1 177 ? -3.963 -5.962 16.093 1.00 80.31 177 ILE A N 1
ATOM 1362 C CA . ILE A 1 177 ? -4.865 -5.318 15.131 1.00 80.31 177 ILE A CA 1
ATOM 1363 C C . ILE A 1 177 ? -4.565 -3.816 15.046 1.00 80.31 177 ILE A C 1
ATOM 1365 O O . ILE A 1 177 ? -4.567 -3.090 16.044 1.00 80.31 177 ILE A O 1
ATOM 1369 N N . ALA A 1 178 ? -4.273 -3.345 13.837 1.00 79.44 178 ALA A N 1
ATOM 1370 C CA . ALA A 1 178 ? -3.985 -1.943 13.532 1.00 79.44 178 ALA A CA 1
ATOM 1371 C C . ALA A 1 178 ? -5.217 -1.258 12.908 1.00 79.44 178 ALA A C 1
ATOM 1373 O O . ALA A 1 178 ? -6.109 -1.965 12.436 1.00 79.44 178 ALA A O 1
ATOM 1374 N N . PRO A 1 179 ? -5.293 0.085 12.902 1.00 76.69 179 PRO A N 1
ATOM 1375 C CA . PRO A 1 179 ? -6.344 0.793 12.180 1.00 76.69 179 PRO A CA 1
ATOM 1376 C C . PRO A 1 179 ? -6.261 0.532 10.672 1.00 76.69 179 PRO A C 1
ATOM 1378 O O . PRO A 1 179 ? -5.281 0.926 10.038 1.00 76.69 179 PRO A O 1
ATOM 1381 N N . ALA A 1 180 ? -7.301 -0.088 10.105 1.00 61.66 180 ALA A N 1
ATOM 1382 C CA . ALA A 1 180 ? -7.419 -0.403 8.675 1.00 61.66 180 ALA A CA 1
ATOM 1383 C C . ALA A 1 180 ? -6.162 -1.077 8.059 1.00 61.66 180 ALA A C 1
ATOM 1385 O O . ALA A 1 180 ? -5.350 -1.687 8.760 1.00 61.66 180 ALA A O 1
ATOM 1386 N N . VAL A 1 181 ? -6.010 -0.986 6.727 1.00 39.59 181 VAL A N 1
ATOM 1387 C CA . VAL A 1 181 ? -4.804 -1.440 6.016 1.00 39.59 181 VAL A CA 1
ATOM 1388 C C . VAL A 1 181 ? -3.585 -0.766 6.641 1.00 39.59 181 VAL A C 1
ATOM 1390 O O . VAL A 1 181 ? -3.558 0.453 6.821 1.00 39.59 181 VAL A O 1
ATOM 1393 N N . ARG A 1 182 ? -2.576 -1.572 6.973 1.00 42.03 182 ARG A N 1
ATOM 1394 C CA . ARG A 1 182 ? -1.343 -1.173 7.657 1.00 42.03 182 ARG A CA 1
ATOM 1395 C C . ARG A 1 182 ? -0.602 -0.080 6.865 1.00 42.03 182 ARG A C 1
ATOM 1397 O O . ARG A 1 182 ? 0.242 -0.375 6.026 1.00 42.03 182 ARG A O 1
ATOM 1404 N N . LYS A 1 183 ? -0.900 1.195 7.132 1.00 48.94 183 LYS A N 1
ATOM 1405 C CA . LYS A 1 183 ? -0.173 2.339 6.560 1.00 48.94 183 LYS A CA 1
ATOM 1406 C C . LYS A 1 183 ? 1.131 2.527 7.332 1.00 48.94 183 LYS A C 1
ATOM 1408 O O . LYS A 1 183 ? 1.100 2.906 8.498 1.00 48.94 183 LYS A O 1
ATOM 1413 N N . VAL A 1 184 ? 2.269 2.280 6.683 1.00 55.06 184 VAL A N 1
ATOM 1414 C CA . VAL A 1 184 ? 3.596 2.598 7.236 1.00 55.06 184 VAL A CA 1
ATOM 1415 C C . VAL A 1 184 ? 3.685 4.103 7.512 1.00 55.06 184 VAL A C 1
ATOM 1417 O O . VAL A 1 184 ? 3.384 4.922 6.641 1.00 55.06 184 VAL A O 1
ATOM 1420 N N . THR A 1 185 ? 4.091 4.478 8.725 1.00 67.94 185 THR A N 1
ATOM 1421 C CA . THR A 1 185 ? 4.251 5.883 9.135 1.00 67.94 185 THR A CA 1
ATOM 1422 C C . THR A 1 185 ? 5.707 6.353 9.036 1.00 67.94 185 THR A C 1
ATOM 1424 O O . THR A 1 185 ? 6.640 5.569 9.203 1.00 67.94 185 THR A O 1
ATOM 1427 N N . VAL A 1 186 ? 5.934 7.665 8.862 1.00 69.50 186 VAL A N 1
ATOM 1428 C CA . VAL A 1 186 ? 7.290 8.267 8.888 1.00 69.50 186 VAL A CA 1
ATOM 1429 C C . VAL A 1 186 ? 8.021 7.962 10.197 1.00 69.50 186 VAL A C 1
ATOM 1431 O O . VAL A 1 186 ? 9.228 7.747 10.203 1.00 69.50 186 VAL A O 1
ATOM 1434 N N . SER A 1 187 ? 7.293 7.901 11.315 1.00 65.25 187 SER A N 1
ATOM 1435 C CA . SER A 1 187 ? 7.857 7.562 12.624 1.00 65.25 187 SER A CA 1
ATOM 1436 C C . SER A 1 187 ? 8.399 6.130 12.664 1.00 65.25 187 SER A C 1
ATOM 1438 O O . SER A 1 187 ? 9.460 5.888 13.237 1.00 65.25 187 SER A O 1
ATOM 1440 N N . GLU A 1 188 ? 7.692 5.177 12.053 1.00 63.91 188 GLU A N 1
ATOM 1441 C CA . GLU A 1 188 ? 8.152 3.790 11.951 1.00 63.91 188 GLU A CA 1
ATOM 1442 C C . GLU A 1 188 ? 9.365 3.664 11.032 1.00 63.91 188 GLU A C 1
ATOM 1444 O O . GLU A 1 188 ? 10.288 2.928 11.378 1.00 63.91 188 GLU A O 1
ATOM 1449 N N . ILE A 1 189 ? 9.394 4.414 9.923 1.00 70.81 189 ILE A N 1
ATOM 1450 C CA . ILE A 1 189 ? 10.550 4.476 9.017 1.00 70.81 189 ILE A CA 1
ATOM 1451 C C . ILE A 1 189 ? 11.767 5.051 9.746 1.00 70.81 189 ILE A C 1
ATOM 1453 O O . ILE A 1 189 ? 12.825 4.431 9.741 1.00 70.81 189 ILE A O 1
ATOM 1457 N N . ALA A 1 190 ? 11.610 6.189 10.428 1.00 73.88 190 ALA A N 1
ATOM 1458 C CA . ALA A 1 190 ? 12.684 6.829 11.185 1.00 73.88 190 ALA A CA 1
ATOM 1459 C C . ALA A 1 190 ? 13.266 5.880 12.243 1.00 73.88 190 ALA A C 1
ATOM 1461 O O . ALA A 1 190 ? 14.478 5.684 12.315 1.00 73.88 190 ALA A O 1
ATOM 1462 N N . ARG A 1 191 ? 12.389 5.207 12.999 1.00 70.50 191 ARG A N 1
ATOM 1463 C CA . ARG A 1 191 ? 12.784 4.201 13.991 1.00 70.50 191 ARG A CA 1
ATOM 1464 C C . ARG A 1 191 ? 13.530 3.027 13.355 1.00 70.50 191 ARG A C 1
ATOM 1466 O O . ARG A 1 191 ? 14.543 2.608 13.901 1.00 70.50 191 ARG A O 1
ATOM 1473 N N . ALA A 1 192 ? 13.041 2.493 12.236 1.00 68.31 192 ALA A N 1
ATOM 1474 C CA . ALA A 1 192 ? 13.691 1.385 11.536 1.00 68.31 192 ALA A CA 1
ATOM 1475 C C . ALA A 1 192 ? 15.063 1.781 10.963 1.00 68.31 192 ALA A C 1
ATOM 1477 O O . ALA A 1 192 ? 15.989 0.979 10.992 1.00 68.31 192 ALA A O 1
ATOM 1478 N N . ALA A 1 193 ? 15.203 3.023 10.498 1.00 76.88 193 ALA A N 1
ATOM 1479 C CA . ALA A 1 193 ? 16.452 3.579 9.984 1.00 76.88 193 ALA A CA 1
ATOM 1480 C C . ALA A 1 193 ? 17.418 4.061 11.087 1.00 76.88 193 ALA A C 1
ATOM 1482 O O . ALA A 1 193 ? 18.514 4.518 10.777 1.00 76.88 193 ALA A O 1
ATOM 1483 N N . GLY A 1 194 ? 17.031 3.986 12.367 1.00 79.88 194 GLY A N 1
ATOM 1484 C CA . GLY A 1 194 ? 17.862 4.450 13.482 1.00 79.88 194 GLY A CA 1
ATOM 1485 C C . GLY A 1 194 ? 18.054 5.970 13.531 1.00 79.88 194 GLY A C 1
ATOM 1486 O O . GLY A 1 194 ? 19.014 6.442 14.135 1.00 79.88 194 GLY A O 1
ATOM 1487 N N . VAL A 1 195 ? 17.156 6.743 12.910 1.00 85.88 195 VAL A N 1
ATOM 1488 C CA . VAL A 1 195 ? 17.213 8.213 12.866 1.00 85.88 195 VAL A CA 1
ATOM 1489 C C . VAL A 1 195 ? 16.054 8.845 13.634 1.00 85.88 195 VAL A C 1
ATOM 1491 O O . VAL A 1 195 ? 15.001 8.241 13.851 1.00 85.88 195 VAL A O 1
ATOM 1494 N N . GLY A 1 196 ? 16.226 10.100 14.048 1.00 79.38 196 GLY A N 1
ATOM 1495 C CA . GLY A 1 196 ? 15.135 10.872 14.634 1.00 79.38 196 GLY A CA 1
ATOM 1496 C C . GLY A 1 196 ? 14.052 11.172 13.595 1.00 79.38 196 GLY A C 1
ATOM 1497 O O . GLY A 1 196 ? 14.351 11.461 12.440 1.00 79.38 196 GLY A O 1
ATOM 1498 N N . LYS A 1 197 ? 12.777 11.183 14.005 1.00 77.69 197 LYS A N 1
ATOM 1499 C CA . LYS A 1 197 ? 11.656 11.584 13.129 1.00 77.69 197 LYS A CA 1
ATOM 1500 C C . LYS A 1 197 ? 11.901 12.956 12.485 1.00 77.69 197 LYS A C 1
ATOM 1502 O O . LYS A 1 197 ? 11.651 13.119 11.297 1.00 77.69 197 LYS A O 1
ATOM 1507 N N . GLY A 1 198 ? 12.423 13.914 13.258 1.00 75.56 198 GLY A N 1
ATOM 1508 C CA . GLY A 1 198 ? 12.779 15.248 12.765 1.00 75.56 198 GLY A CA 1
ATOM 1509 C C . GLY A 1 198 ? 13.835 15.215 11.661 1.00 75.56 198 GLY A C 1
ATOM 1510 O O . GLY A 1 198 ? 13.728 15.982 10.716 1.00 75.56 198 GLY A O 1
ATOM 1511 N N . THR A 1 199 ? 14.782 14.272 11.714 1.00 82.12 199 THR A N 1
ATOM 1512 C CA . THR A 1 199 ? 15.785 14.075 10.660 1.00 82.12 199 THR A CA 1
ATOM 1513 C C . THR A 1 199 ? 15.133 13.732 9.329 1.00 82.12 199 THR A C 1
ATOM 1515 O O . THR A 1 199 ? 15.557 14.258 8.313 1.00 82.12 199 THR A O 1
ATOM 1518 N N . VAL A 1 200 ? 14.077 12.913 9.313 1.00 79.62 200 VAL A N 1
ATOM 1519 C CA . VAL A 1 200 ? 13.377 12.586 8.060 1.00 79.62 200 VAL A CA 1
ATOM 1520 C C . VAL A 1 200 ? 12.710 13.829 7.465 1.00 79.62 200 VAL A C 1
ATOM 1522 O O . VAL A 1 200 ? 12.857 14.069 6.273 1.00 79.62 200 VAL A O 1
ATOM 1525 N N . TYR A 1 201 ? 12.074 14.667 8.292 1.00 78.94 201 TYR A N 1
ATOM 1526 C CA . TYR A 1 201 ? 11.427 15.907 7.835 1.00 78.94 201 TYR A CA 1
ATOM 1527 C C . TYR A 1 201 ? 12.395 17.015 7.397 1.00 78.94 201 TYR A C 1
ATOM 1529 O O . TYR A 1 201 ? 11.977 17.921 6.684 1.00 78.94 201 TYR A O 1
ATOM 1537 N N . LEU A 1 202 ? 13.677 16.950 7.781 1.00 80.19 202 LEU A N 1
ATOM 1538 C CA . LEU A 1 202 ? 14.699 17.860 7.242 1.00 80.19 202 LEU A CA 1
ATOM 1539 C C . LEU A 1 202 ? 14.932 17.641 5.747 1.00 80.19 202 LEU A C 1
ATOM 1541 O O . LEU A 1 202 ? 15.287 18.582 5.042 1.00 80.19 202 LEU A O 1
ATOM 1545 N N . TYR A 1 203 ? 14.766 16.401 5.291 1.00 80.25 203 TYR A N 1
ATOM 1546 C CA . TYR A 1 203 ? 15.016 16.019 3.909 1.00 80.25 203 TYR A CA 1
ATOM 1547 C C . TYR A 1 203 ? 13.726 15.830 3.126 1.00 80.25 203 TYR A C 1
ATOM 1549 O O . TYR A 1 203 ? 13.728 16.122 1.949 1.00 80.25 203 TYR A O 1
ATOM 1557 N N . TRP A 1 204 ? 12.637 15.364 3.736 1.00 83.56 204 TRP A N 1
ATOM 1558 C CA . TRP A 1 204 ? 11.383 15.100 3.031 1.00 83.56 204 TRP A CA 1
ATOM 1559 C C . TRP A 1 204 ? 10.205 15.735 3.772 1.00 83.56 204 TRP A C 1
ATOM 1561 O O . TRP A 1 204 ? 9.866 15.277 4.868 1.00 83.56 204 TRP A O 1
ATOM 1571 N N . PRO A 1 205 ? 9.560 16.768 3.200 1.00 75.19 205 PRO A N 1
ATOM 1572 C CA . PRO A 1 205 ? 8.429 17.449 3.832 1.00 75.19 205 PRO A CA 1
ATOM 1573 C C . PRO A 1 205 ? 7.245 16.517 4.108 1.00 75.19 205 PRO A C 1
ATOM 1575 O O . PRO A 1 205 ? 6.569 16.650 5.132 1.00 75.19 205 PRO A O 1
ATOM 1578 N N . THR A 1 206 ? 7.004 15.554 3.216 1.00 75.94 206 THR A N 1
ATOM 1579 C CA . THR A 1 206 ? 5.927 14.570 3.341 1.00 75.94 206 THR A CA 1
ATOM 1580 C C . THR A 1 206 ? 6.436 13.132 3.207 1.00 75.94 206 THR A C 1
ATOM 1582 O O . THR A 1 206 ? 7.540 12.859 2.733 1.00 75.94 206 THR A O 1
ATOM 1585 N N . LYS A 1 207 ? 5.611 12.166 3.631 1.00 70.19 207 LYS A N 1
ATOM 1586 C CA . LYS A 1 207 ? 5.899 10.738 3.406 1.00 70.19 207 LYS A CA 1
ATOM 1587 C C . LYS A 1 207 ? 5.846 10.388 1.916 1.00 70.19 207 LYS A C 1
ATOM 1589 O O . LYS A 1 207 ? 6.531 9.464 1.491 1.00 70.19 207 LYS A O 1
ATOM 1594 N N . GLU A 1 208 ? 5.021 11.098 1.148 1.00 73.00 208 GLU A N 1
ATOM 1595 C CA . GLU A 1 208 ? 4.926 10.963 -0.297 1.00 73.00 208 GLU A CA 1
ATOM 1596 C C . GLU A 1 208 ? 6.251 11.369 -0.947 1.00 73.00 208 GLU A C 1
ATOM 1598 O O . GLU A 1 208 ? 6.775 10.585 -1.731 1.00 73.00 208 GLU A O 1
ATOM 1603 N N . ASP A 1 209 ? 6.850 12.493 -0.535 1.00 76.44 209 ASP A N 1
ATOM 1604 C CA . ASP A 1 209 ? 8.162 12.944 -1.029 1.00 76.44 209 ASP A CA 1
ATOM 1605 C C . ASP A 1 209 ? 9.274 11.941 -0.709 1.00 76.44 209 ASP A C 1
ATOM 1607 O O . ASP A 1 209 ? 10.140 11.671 -1.540 1.00 76.44 209 ASP A O 1
ATOM 1611 N N . LEU A 1 210 ? 9.235 11.340 0.485 1.00 82.12 210 LEU A N 1
ATOM 1612 C CA . LEU A 1 210 ? 10.166 10.280 0.873 1.00 82.12 210 LEU A CA 1
ATOM 1613 C C . LEU A 1 210 ? 10.053 9.067 -0.055 1.00 82.12 210 LEU A C 1
ATOM 1615 O O . LEU A 1 210 ? 11.060 8.580 -0.562 1.00 82.12 210 LEU A O 1
ATOM 1619 N N . ILE A 1 211 ? 8.836 8.567 -0.279 1.00 76.44 211 ILE A N 1
ATOM 1620 C CA . ILE A 1 211 ? 8.597 7.401 -1.142 1.00 76.44 211 ILE A CA 1
ATOM 1621 C C . ILE A 1 211 ? 8.992 7.720 -2.585 1.00 76.44 211 ILE A C 1
ATOM 1623 O O . ILE A 1 211 ? 9.668 6.917 -3.225 1.00 76.44 211 ILE A O 1
ATOM 1627 N N . LEU A 1 212 ? 8.627 8.908 -3.069 1.00 76.06 212 LEU A N 1
ATOM 1628 C CA . LEU A 1 212 ? 8.978 9.407 -4.392 1.00 76.06 212 LEU A CA 1
ATOM 1629 C C . LEU A 1 212 ? 10.495 9.465 -4.579 1.00 76.06 212 LEU A C 1
ATOM 1631 O O . LEU A 1 212 ? 11.021 8.917 -5.543 1.00 76.06 212 LEU A O 1
ATOM 1635 N N . GLY A 1 213 ? 11.208 10.056 -3.619 1.00 82.94 213 GLY A N 1
ATOM 1636 C CA . GLY A 1 213 ? 12.661 10.161 -3.640 1.00 82.94 213 GLY A CA 1
ATOM 1637 C C . GLY A 1 213 ? 13.370 8.809 -3.524 1.00 82.94 213 GLY A C 1
ATOM 1638 O O . GLY A 1 213 ? 14.481 8.664 -4.032 1.00 82.94 213 GLY A O 1
ATOM 1639 N N . LEU A 1 214 ? 12.774 7.812 -2.866 1.00 85.31 214 LEU A N 1
ATOM 1640 C CA . LEU A 1 214 ? 13.314 6.448 -2.840 1.00 85.31 214 LEU A CA 1
ATOM 1641 C C . LEU A 1 214 ? 13.104 5.736 -4.183 1.00 85.31 214 LEU A C 1
ATOM 1643 O O . LEU A 1 214 ? 14.045 5.145 -4.703 1.00 85.31 214 LEU A O 1
ATOM 1647 N N . LEU A 1 215 ? 11.915 5.850 -4.780 1.00 79.62 215 LEU A N 1
ATOM 1648 C CA . LEU A 1 215 ? 11.618 5.283 -6.101 1.00 79.62 215 LEU A CA 1
ATOM 1649 C C . LEU A 1 215 ? 12.481 5.913 -7.199 1.00 79.62 215 LEU A C 1
ATOM 1651 O O . LEU A 1 215 ? 13.033 5.202 -8.035 1.00 79.62 215 LEU A O 1
ATOM 1655 N N . ALA A 1 216 ? 12.663 7.233 -7.156 1.00 83.94 216 ALA A N 1
ATOM 1656 C CA . ALA A 1 216 ? 13.533 7.952 -8.077 1.00 83.94 216 ALA A CA 1
ATOM 1657 C C . ALA A 1 216 ? 14.996 7.483 -7.977 1.00 83.94 216 ALA A C 1
ATOM 1659 O O . ALA A 1 216 ? 15.672 7.373 -8.993 1.00 83.94 216 ALA A O 1
ATOM 1660 N N . ARG A 1 217 ? 15.484 7.136 -6.777 1.00 89.38 217 ARG A N 1
ATOM 1661 C CA . ARG A 1 217 ? 16.834 6.571 -6.598 1.00 89.38 217 ARG A CA 1
ATOM 1662 C C . ARG A 1 217 ? 16.982 5.178 -7.193 1.00 89.38 217 ARG A C 1
ATOM 1664 O O . ARG A 1 217 ? 18.007 4.902 -7.800 1.00 89.38 217 ARG A O 1
ATOM 1671 N N . GLU A 1 218 ? 15.980 4.318 -7.040 1.00 88.69 218 GLU A N 1
ATOM 1672 C CA . GLU A 1 218 ? 16.009 2.991 -7.665 1.00 88.69 218 GLU A CA 1
ATOM 1673 C C . GLU A 1 218 ? 15.974 3.095 -9.196 1.00 88.69 218 GLU A C 1
ATOM 1675 O O . GLU A 1 218 ? 16.736 2.419 -9.887 1.00 88.69 218 GLU A O 1
ATOM 1680 N N . LEU A 1 219 ? 15.162 4.007 -9.736 1.00 85.81 219 LEU A N 1
ATOM 1681 C CA . LEU A 1 219 ? 15.164 4.312 -11.165 1.00 85.81 219 LEU A CA 1
ATOM 1682 C C . LEU A 1 219 ? 16.510 4.886 -11.634 1.00 85.81 219 LEU A C 1
ATOM 1684 O O . LEU A 1 219 ? 16.993 4.516 -12.703 1.00 85.81 219 LEU A O 1
ATOM 1688 N N . LEU A 1 220 ? 17.140 5.752 -10.838 1.00 90.69 220 LEU A N 1
ATOM 1689 C CA . LEU A 1 220 ? 18.475 6.268 -11.132 1.00 90.69 220 LEU A CA 1
ATOM 1690 C C . LEU A 1 220 ? 19.497 5.128 -11.219 1.00 90.69 220 LEU A C 1
ATOM 1692 O O . LEU A 1 220 ? 20.274 5.094 -12.167 1.00 90.69 220 LEU A O 1
ATOM 1696 N N . THR A 1 221 ? 19.448 4.160 -10.297 1.00 92.69 221 THR A N 1
ATOM 1697 C CA . THR A 1 221 ? 20.297 2.959 -10.351 1.00 92.69 221 THR A CA 1
ATOM 1698 C C . THR A 1 221 ? 20.072 2.156 -11.633 1.00 92.69 221 THR A C 1
ATOM 1700 O O . THR A 1 221 ? 21.041 1.761 -12.274 1.00 92.69 221 THR A O 1
ATOM 1703 N N . LEU A 1 222 ? 18.818 1.955 -12.055 1.00 89.50 222 LEU A N 1
ATOM 1704 C CA . LEU A 1 222 ? 18.509 1.284 -13.325 1.00 89.50 222 LEU A CA 1
ATOM 1705 C C . LEU A 1 222 ? 19.116 2.005 -14.535 1.00 89.50 222 LEU A C 1
ATOM 1707 O O . LEU A 1 222 ? 19.694 1.362 -15.413 1.00 89.50 222 LEU A O 1
ATOM 1711 N N . LEU A 1 223 ? 18.980 3.331 -14.582 1.00 91.56 223 LEU A N 1
ATOM 1712 C CA . LEU A 1 223 ? 19.505 4.155 -15.669 1.00 91.56 223 LEU A CA 1
ATOM 1713 C C . LEU A 1 223 ? 21.038 4.168 -15.678 1.00 91.56 223 LEU A C 1
ATOM 1715 O O . LEU A 1 223 ? 21.628 4.007 -16.742 1.00 91.56 223 LEU A O 1
ATOM 1719 N N . ASP A 1 224 ? 21.679 4.312 -14.516 1.00 95.44 224 ASP A N 1
ATOM 1720 C CA . ASP A 1 224 ? 23.139 4.285 -14.377 1.00 95.44 224 ASP A CA 1
ATOM 1721 C C . ASP A 1 224 ? 23.728 2.943 -14.838 1.00 95.44 224 ASP A C 1
ATOM 1723 O O . ASP A 1 224 ? 24.708 2.928 -15.585 1.00 95.44 224 ASP A O 1
ATOM 1727 N N . GLU A 1 225 ? 23.099 1.823 -14.469 1.00 94.56 225 GLU A N 1
ATOM 1728 C CA . GLU A 1 225 ? 23.500 0.484 -14.919 1.00 94.56 225 GLU A CA 1
ATOM 1729 C C . GLU A 1 225 ? 23.372 0.328 -16.440 1.00 94.56 225 GLU A C 1
ATOM 1731 O O . GLU A 1 225 ? 24.307 -0.139 -17.098 1.00 94.56 225 GLU A O 1
ATOM 1736 N N . ALA A 1 226 ? 22.250 0.759 -17.027 1.00 93.31 226 ALA A N 1
ATOM 1737 C CA . ALA A 1 226 ? 22.051 0.713 -18.475 1.00 93.31 226 ALA A CA 1
ATOM 1738 C C . ALA A 1 226 ? 23.066 1.595 -19.222 1.00 93.31 226 ALA A C 1
ATOM 1740 O O . ALA A 1 226 ? 23.693 1.144 -20.183 1.00 93.31 226 ALA A O 1
ATOM 1741 N N . ILE A 1 227 ? 23.278 2.830 -18.757 1.00 96.44 227 ILE A N 1
ATOM 1742 C CA . ILE A 1 227 ? 24.252 3.769 -19.328 1.00 96.44 227 ILE A CA 1
ATOM 1743 C C . ILE A 1 227 ? 25.664 3.191 -19.247 1.00 96.44 227 ILE A C 1
ATOM 1745 O O . ILE A 1 227 ? 26.389 3.232 -20.240 1.00 96.44 227 ILE A O 1
ATOM 1749 N N . GLY A 1 228 ? 26.053 2.644 -18.092 1.00 97.38 228 GLY A N 1
ATOM 1750 C CA . GLY A 1 228 ? 27.373 2.055 -17.881 1.00 97.38 228 GLY A CA 1
ATOM 1751 C C . GLY A 1 228 ? 27.647 0.892 -18.832 1.00 97.38 228 GLY A C 1
ATOM 1752 O O . GLY A 1 228 ? 28.691 0.864 -19.484 1.00 97.38 228 GLY A O 1
ATOM 1753 N N . HIS A 1 229 ? 26.686 -0.024 -18.976 1.00 96.75 229 HIS A N 1
ATOM 1754 C CA . HIS A 1 229 ? 26.821 -1.175 -19.869 1.00 96.75 229 HIS A CA 1
ATOM 1755 C C . HIS A 1 229 ? 26.868 -0.770 -21.346 1.00 96.75 229 HIS A C 1
ATOM 1757 O O . HIS A 1 229 ? 27.738 -1.250 -22.068 1.00 96.75 229 HIS A O 1
ATOM 1763 N N . ILE A 1 230 ? 25.993 0.137 -21.797 1.00 96.62 230 ILE A N 1
ATOM 1764 C CA . ILE A 1 230 ? 25.971 0.593 -23.200 1.00 96.62 230 ILE A CA 1
ATOM 1765 C C . ILE A 1 230 ? 27.220 1.417 -23.542 1.00 96.62 230 ILE A C 1
ATOM 1767 O O . ILE A 1 230 ? 27.741 1.319 -24.652 1.00 96.62 230 ILE A O 1
ATOM 1771 N N . ALA A 1 231 ? 27.732 2.211 -22.598 1.00 97.12 231 ALA A N 1
ATOM 1772 C CA . ALA A 1 231 ? 28.961 2.977 -22.796 1.00 97.12 231 ALA A CA 1
ATOM 1773 C C . ALA A 1 231 ? 30.216 2.089 -22.846 1.00 97.12 231 ALA A C 1
ATOM 1775 O O . ALA A 1 231 ? 31.171 2.434 -23.540 1.00 97.12 231 ALA A O 1
ATOM 1776 N N . ALA A 1 232 ? 30.226 0.968 -22.116 1.00 97.12 232 ALA A N 1
ATOM 1777 C CA . ALA A 1 232 ? 31.330 0.009 -22.125 1.00 97.12 232 ALA A CA 1
ATOM 1778 C C . ALA A 1 232 ? 31.296 -0.926 -23.346 1.00 97.12 232 ALA A C 1
ATOM 1780 O O . ALA A 1 232 ? 32.347 -1.274 -23.883 1.00 97.12 232 ALA A O 1
ATOM 1781 N N . ASP A 1 233 ? 30.100 -1.326 -23.783 1.00 97.12 233 ASP A N 1
ATOM 1782 C CA . ASP A 1 233 ? 29.869 -2.166 -24.956 1.00 97.12 233 ASP A CA 1
ATOM 1783 C C . ASP A 1 233 ? 28.613 -1.688 -25.693 1.00 97.12 233 ASP A C 1
ATOM 1785 O O . ASP A 1 233 ? 27.486 -1.911 -25.246 1.00 97.12 233 ASP A O 1
ATOM 1789 N N . SER A 1 234 ? 28.792 -1.074 -26.866 1.00 96.50 234 SER A N 1
ATOM 1790 C CA . SER A 1 234 ? 27.677 -0.573 -27.677 1.00 96.50 234 SER A CA 1
ATOM 1791 C C . SER A 1 234 ? 26.676 -1.667 -28.058 1.00 96.50 234 SER A C 1
ATOM 1793 O O . SER A 1 234 ? 25.493 -1.377 -28.223 1.00 96.50 234 SER A O 1
ATOM 1795 N N . ALA A 1 235 ? 27.093 -2.936 -28.134 1.00 93.50 235 ALA A N 1
ATOM 1796 C CA . ALA A 1 235 ? 26.175 -4.040 -28.403 1.00 93.50 235 ALA A CA 1
ATOM 1797 C C . ALA A 1 235 ? 25.190 -4.296 -27.248 1.00 93.50 235 ALA A C 1
ATOM 1799 O O . ALA A 1 235 ? 24.165 -4.946 -27.456 1.00 93.50 235 ALA A O 1
ATOM 1800 N N . ALA A 1 236 ? 25.432 -3.765 -26.044 1.00 94.75 236 ALA A N 1
ATOM 1801 C CA . ALA A 1 236 ? 24.489 -3.846 -24.930 1.00 94.75 236 ALA A CA 1
ATOM 1802 C C . ALA A 1 236 ? 23.167 -3.100 -25.195 1.00 94.75 236 ALA A C 1
ATOM 1804 O O . ALA A 1 236 ? 22.182 -3.392 -24.523 1.00 94.75 236 ALA A O 1
ATOM 1805 N N . VAL A 1 237 ? 23.106 -2.206 -26.195 1.00 93.56 237 VAL A N 1
ATOM 1806 C CA . VAL A 1 237 ? 21.860 -1.531 -26.606 1.00 93.56 237 VAL A CA 1
ATOM 1807 C C . VAL A 1 237 ? 20.840 -2.496 -27.232 1.00 93.56 237 VAL A C 1
ATOM 1809 O O . VAL A 1 237 ? 19.657 -2.174 -27.339 1.00 93.56 237 VAL A O 1
ATOM 1812 N N . TRP A 1 238 ? 21.270 -3.693 -27.650 1.00 91.19 238 TRP A N 1
ATOM 1813 C CA . TRP A 1 238 ? 20.373 -4.678 -28.251 1.00 91.19 238 TRP A CA 1
ATOM 1814 C C . TRP A 1 238 ? 19.307 -5.168 -27.270 1.00 91.19 238 TRP A C 1
ATOM 1816 O O . TRP A 1 238 ? 19.648 -5.504 -26.134 1.00 91.19 238 TRP A O 1
ATOM 1826 N N . PRO A 1 239 ? 18.045 -5.349 -27.710 1.00 90.44 239 PRO A N 1
ATOM 1827 C CA . PRO A 1 239 ? 16.970 -5.844 -26.851 1.00 90.44 239 PRO A CA 1
ATOM 1828 C C . PRO A 1 239 ? 17.308 -7.160 -26.142 1.00 90.44 239 PRO A C 1
ATOM 1830 O O . PRO A 1 239 ? 16.995 -7.309 -24.961 1.00 90.44 239 PRO A O 1
ATOM 1833 N N . ARG A 1 240 ? 18.030 -8.076 -26.809 1.00 92.44 240 ARG A N 1
ATOM 1834 C CA . ARG A 1 240 ? 18.483 -9.344 -26.212 1.00 92.44 240 ARG A CA 1
ATOM 1835 C C . ARG A 1 240 ? 19.437 -9.179 -25.025 1.00 92.44 240 ARG A C 1
ATOM 1837 O O . ARG A 1 240 ? 19.580 -10.100 -24.233 1.00 92.44 240 ARG A O 1
ATOM 1844 N N . ARG A 1 241 ? 20.136 -8.045 -24.923 1.00 93.00 241 ARG A N 1
ATOM 1845 C CA . ARG A 1 241 ? 21.103 -7.752 -23.852 1.00 93.00 241 ARG A CA 1
ATOM 1846 C C . ARG A 1 241 ? 20.536 -6.766 -22.839 1.00 93.00 241 ARG A C 1
ATOM 1848 O O . ARG A 1 241 ? 20.670 -6.981 -21.636 1.00 93.00 241 ARG A O 1
ATOM 1855 N N . LEU A 1 242 ? 19.857 -5.733 -23.326 1.00 91.31 242 LEU A N 1
ATOM 1856 C CA . LEU A 1 242 ? 19.296 -4.663 -22.514 1.00 91.31 242 LEU A CA 1
ATOM 1857 C C . LEU A 1 242 ? 18.121 -5.139 -21.651 1.00 91.31 242 LEU A C 1
ATOM 1859 O O . LEU A 1 242 ? 18.064 -4.803 -20.471 1.00 91.31 242 LEU A O 1
ATOM 1863 N N . ALA A 1 243 ? 17.201 -5.948 -22.190 1.00 90.75 243 ALA A N 1
ATOM 1864 C CA . ALA A 1 243 ? 16.025 -6.379 -21.430 1.00 90.75 243 ALA A CA 1
ATOM 1865 C C . ALA A 1 243 ? 16.375 -7.272 -20.217 1.00 90.75 243 ALA A C 1
ATOM 1867 O O . ALA A 1 243 ? 15.905 -6.963 -19.118 1.00 90.75 243 ALA A O 1
ATOM 1868 N N . PRO A 1 244 ? 17.232 -8.311 -20.340 1.00 92.00 244 PRO A N 1
ATOM 1869 C CA . PRO A 1 244 ? 17.678 -9.079 -19.176 1.00 92.00 244 PRO A CA 1
ATOM 1870 C C . PRO A 1 244 ? 18.452 -8.246 -18.155 1.00 92.00 244 PRO A C 1
ATOM 1872 O O . PRO A 1 244 ? 18.279 -8.451 -16.957 1.00 92.00 244 PRO A O 1
ATOM 1875 N N . LEU A 1 245 ? 19.280 -7.294 -18.609 1.00 91.56 245 LEU A N 1
ATOM 1876 C CA . LEU A 1 245 ? 19.990 -6.373 -17.719 1.00 91.56 245 LEU A CA 1
ATOM 1877 C C . LEU A 1 245 ? 19.001 -5.578 -16.857 1.00 91.56 245 LEU A C 1
ATOM 1879 O O . LEU A 1 245 ? 19.085 -5.628 -15.634 1.00 91.56 245 LEU A O 1
ATOM 1883 N N . LEU A 1 246 ? 18.032 -4.906 -17.485 1.00 88.00 246 LEU A N 1
ATOM 1884 C CA . LEU A 1 246 ? 17.056 -4.074 -16.781 1.00 88.00 246 LEU A CA 1
ATOM 1885 C C . LEU A 1 246 ? 16.190 -4.882 -15.806 1.00 88.00 246 LEU A C 1
ATOM 1887 O O . LEU A 1 246 ? 15.939 -4.421 -14.692 1.00 88.00 246 LEU A O 1
ATOM 1891 N N . LEU A 1 247 ? 15.753 -6.088 -16.187 1.00 86.81 247 LEU A N 1
ATOM 1892 C CA . LEU A 1 247 ? 14.958 -6.938 -15.295 1.00 86.81 247 LEU A CA 1
ATOM 1893 C C . LEU A 1 247 ? 15.766 -7.471 -14.111 1.00 86.81 247 LEU A C 1
ATOM 1895 O O . LEU A 1 247 ? 15.260 -7.449 -12.988 1.00 86.81 247 LEU A O 1
ATOM 1899 N N . ARG A 1 248 ? 17.011 -7.918 -14.327 1.00 87.94 248 ARG A N 1
ATOM 1900 C CA . ARG A 1 248 ? 17.896 -8.336 -13.230 1.00 87.94 248 ARG A CA 1
ATOM 1901 C C . ARG A 1 248 ? 18.130 -7.196 -12.248 1.00 87.94 248 ARG A C 1
ATOM 1903 O O . ARG A 1 248 ? 17.859 -7.359 -11.063 1.00 87.94 248 ARG A O 1
ATOM 1910 N N . THR A 1 249 ? 18.564 -6.040 -12.748 1.00 88.56 249 THR A N 1
ATOM 1911 C CA . THR A 1 249 ? 18.817 -4.866 -11.908 1.00 88.56 249 THR A CA 1
ATOM 1912 C C . THR A 1 249 ? 17.547 -4.459 -11.159 1.00 88.56 249 THR A C 1
ATOM 1914 O O . THR A 1 249 ? 17.588 -4.229 -9.956 1.00 88.56 249 THR A O 1
ATOM 1917 N N . GLY A 1 250 ? 16.388 -4.455 -11.827 1.00 83.81 250 GLY A N 1
ATOM 1918 C CA . GLY A 1 250 ? 15.103 -4.112 -11.212 1.00 83.81 250 GLY A CA 1
ATOM 1919 C C . GLY A 1 250 ? 14.665 -5.081 -10.115 1.00 83.81 250 GLY A C 1
ATOM 1920 O O . GLY A 1 250 ? 14.031 -4.672 -9.145 1.00 83.81 250 GLY A O 1
ATOM 1921 N N . ARG A 1 251 ? 15.018 -6.363 -10.230 1.00 80.50 251 ARG A N 1
ATOM 1922 C CA . ARG A 1 251 ? 14.696 -7.391 -9.233 1.00 80.50 251 ARG A CA 1
ATOM 1923 C C . ARG A 1 251 ? 15.458 -7.201 -7.923 1.00 80.50 251 ARG A C 1
ATOM 1925 O O . ARG A 1 251 ? 14.902 -7.474 -6.856 1.00 80.50 251 ARG A O 1
ATOM 1932 N N . ASP A 1 252 ? 16.705 -6.753 -8.009 1.00 83.75 252 ASP A N 1
ATOM 1933 C CA . ASP A 1 252 ? 17.562 -6.538 -6.840 1.00 83.75 252 ASP A CA 1
ATOM 1934 C C . ASP A 1 252 ? 17.205 -5.244 -6.089 1.00 83.75 252 ASP A C 1
ATOM 1936 O O . ASP A 1 252 ? 17.590 -5.058 -4.932 1.00 83.75 252 ASP A O 1
ATOM 1940 N N . LEU A 1 253 ? 16.395 -4.383 -6.711 1.00 85.62 253 LEU A N 1
ATOM 1941 C CA . LEU A 1 253 ? 15.907 -3.139 -6.133 1.00 85.62 253 LEU A CA 1
ATOM 1942 C C . LEU A 1 253 ? 14.635 -3.374 -5.279 1.00 85.62 253 LEU A C 1
ATOM 1944 O O . LEU A 1 253 ? 13.626 -3.893 -5.774 1.00 85.62 253 LEU A O 1
ATOM 1948 N N . PRO A 1 254 ? 14.653 -3.038 -3.971 1.00 81.06 254 PRO A N 1
ATOM 1949 C CA . PRO A 1 254 ? 13.585 -3.388 -3.033 1.00 81.06 254 PRO A CA 1
ATOM 1950 C C . PRO A 1 254 ? 12.174 -2.900 -3.386 1.00 81.06 254 PRO A C 1
ATOM 1952 O O . PRO A 1 254 ? 11.218 -3.654 -3.165 1.00 81.06 254 PRO A O 1
ATOM 1955 N N . LEU A 1 255 ? 12.014 -1.663 -3.866 1.00 76.94 255 LEU A N 1
ATOM 1956 C CA . LEU A 1 255 ? 10.706 -1.079 -4.183 1.00 76.94 255 LEU A CA 1
ATOM 1957 C C . LEU A 1 255 ? 10.230 -1.499 -5.574 1.00 76.94 255 LEU A C 1
ATOM 1959 O O . LEU A 1 255 ? 9.060 -1.855 -5.723 1.00 76.94 255 LEU A O 1
ATOM 1963 N N . ALA A 1 256 ? 11.125 -1.555 -6.559 1.00 74.44 256 ALA A N 1
ATOM 1964 C CA . ALA A 1 256 ? 10.847 -2.085 -7.889 1.00 74.44 256 ALA A CA 1
ATOM 1965 C C . ALA A 1 256 ? 10.338 -3.533 -7.817 1.00 74.44 256 ALA A C 1
ATOM 1967 O O . ALA A 1 256 ? 9.290 -3.848 -8.383 1.00 74.44 256 ALA A O 1
ATOM 1968 N N . ARG A 1 257 ? 10.975 -4.394 -7.012 1.00 74.00 257 ARG A N 1
ATOM 1969 C CA . ARG A 1 257 ? 10.497 -5.766 -6.768 1.00 74.00 257 ARG A CA 1
ATOM 1970 C C . ARG A 1 257 ? 9.062 -5.813 -6.231 1.00 74.00 257 ARG A C 1
ATOM 1972 O O . ARG A 1 257 ? 8.292 -6.688 -6.618 1.00 74.00 257 ARG A O 1
ATOM 1979 N N . ARG A 1 258 ? 8.684 -4.877 -5.352 1.00 69.31 258 ARG A N 1
ATOM 1980 C CA . ARG A 1 258 ? 7.313 -4.798 -4.812 1.00 69.31 258 ARG A CA 1
ATOM 1981 C C . ARG A 1 258 ? 6.294 -4.291 -5.829 1.00 69.31 258 ARG A C 1
ATOM 1983 O O . ARG A 1 258 ? 5.151 -4.749 -5.816 1.00 69.31 258 ARG A O 1
ATOM 1990 N N . LEU A 1 259 ? 6.702 -3.392 -6.726 1.00 64.94 259 LEU A N 1
ATOM 1991 C CA . LEU A 1 259 ? 5.869 -2.967 -7.854 1.00 64.94 259 LEU A CA 1
ATOM 1992 C C . LEU A 1 259 ? 5.547 -4.146 -8.773 1.00 64.94 259 LEU A C 1
ATOM 1994 O O . 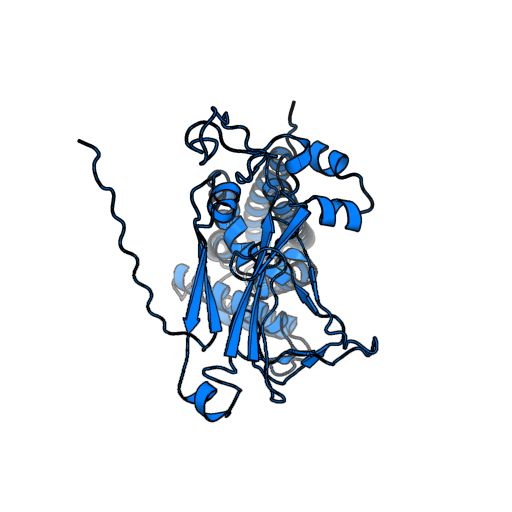LEU A 1 259 ? 4.385 -4.333 -9.127 1.00 64.94 259 LEU A O 1
ATOM 1998 N N . PHE A 1 260 ? 6.540 -4.981 -9.094 1.00 61.34 260 PHE A N 1
ATOM 1999 C CA . PHE A 1 260 ? 6.325 -6.173 -9.920 1.00 61.34 260 PHE A CA 1
ATOM 2000 C C . PHE A 1 260 ? 5.475 -7.248 -9.229 1.00 61.34 260 PHE A C 1
ATOM 2002 O O . PHE A 1 260 ? 4.738 -7.959 -9.908 1.00 61.34 260 PHE A O 1
ATOM 2009 N N . SER A 1 261 ? 5.491 -7.328 -7.892 1.00 57.97 261 SER A N 1
ATOM 2010 C CA . SER A 1 261 ? 4.615 -8.233 -7.131 1.00 57.97 261 SER A CA 1
ATOM 2011 C C . SER A 1 261 ? 3.169 -7.735 -6.963 1.00 57.97 261 SER A C 1
ATOM 2013 O O . SER A 1 261 ? 2.399 -8.352 -6.231 1.00 57.97 261 SER A O 1
ATOM 2015 N N . GLY A 1 262 ? 2.787 -6.621 -7.602 1.00 50.03 262 GLY A N 1
ATOM 2016 C CA . GLY A 1 262 ? 1.404 -6.133 -7.606 1.00 50.03 262 GLY A CA 1
ATOM 2017 C C . GLY A 1 262 ? 0.991 -5.338 -6.363 1.00 50.03 262 GLY A C 1
ATOM 2018 O O . GLY A 1 262 ? -0.187 -5.346 -6.006 1.00 50.03 262 GLY A O 1
ATOM 2019 N N . ASP A 1 263 ? 1.923 -4.644 -5.698 1.00 54.34 263 ASP A N 1
ATOM 2020 C CA . ASP A 1 263 ? 1.590 -3.735 -4.592 1.00 54.34 263 ASP A CA 1
ATOM 2021 C C . ASP A 1 263 ? 0.804 -2.510 -5.113 1.00 54.34 263 ASP A C 1
ATOM 2023 O O . ASP A 1 263 ? 1.359 -1.498 -5.560 1.00 54.34 263 ASP A O 1
ATOM 2027 N N . THR A 1 264 ? -0.527 -2.617 -5.078 1.00 44.53 264 THR A N 1
ATOM 2028 C CA . THR A 1 264 ? -1.459 -1.596 -5.576 1.00 44.53 264 THR A CA 1
ATOM 2029 C C . THR A 1 264 ? -1.377 -0.282 -4.806 1.00 44.53 264 THR A C 1
ATOM 2031 O O . THR A 1 264 ? -1.725 0.767 -5.349 1.00 44.53 264 THR A O 1
ATOM 2034 N N . ASP A 1 265 ? -0.911 -0.307 -3.555 1.00 51.06 265 ASP A N 1
ATOM 2035 C CA . ASP A 1 265 ? -0.769 0.900 -2.745 1.00 51.06 265 ASP A CA 1
ATOM 2036 C C . ASP A 1 265 ? 0.439 1.726 -3.183 1.00 51.06 265 ASP A C 1
ATOM 2038 O O . ASP A 1 265 ? 0.323 2.952 -3.290 1.00 51.06 265 ASP A O 1
ATOM 2042 N N . LEU A 1 266 ? 1.557 1.070 -3.517 1.00 58.06 266 LEU A N 1
ATOM 2043 C CA . LEU A 1 266 ? 2.721 1.733 -4.107 1.00 58.06 266 LEU A CA 1
ATOM 2044 C C . LEU A 1 266 ? 2.388 2.316 -5.492 1.00 58.06 266 LEU A C 1
ATOM 2046 O O . LEU A 1 266 ? 2.709 3.468 -5.779 1.00 58.06 266 LEU A O 1
ATOM 2050 N N . PHE A 1 267 ? 1.662 1.562 -6.324 1.00 54.50 267 PHE A N 1
ATOM 2051 C CA . PHE A 1 267 ? 1.229 2.014 -7.652 1.00 54.50 267 PHE A CA 1
ATOM 2052 C C . PHE A 1 267 ? 0.255 3.206 -7.594 1.00 54.50 267 PHE A C 1
ATOM 2054 O O . PHE A 1 267 ? 0.329 4.153 -8.383 1.00 54.50 267 PHE A O 1
ATOM 2061 N N . ARG A 1 268 ? -0.660 3.207 -6.620 1.00 55.56 268 ARG A N 1
ATOM 2062 C CA . ARG A 1 268 ? -1.591 4.319 -6.390 1.00 55.56 268 ARG A CA 1
ATOM 2063 C C . ARG A 1 268 ? -0.870 5.582 -5.910 1.00 55.56 268 ARG A C 1
ATOM 2065 O O . ARG A 1 268 ? -1.251 6.677 -6.312 1.00 55.56 268 ARG A O 1
ATOM 2072 N N . LEU A 1 269 ? 0.167 5.449 -5.082 1.00 55.81 269 LEU A N 1
ATOM 2073 C CA . LEU A 1 269 ? 0.991 6.585 -4.647 1.00 55.81 269 LEU A CA 1
ATOM 2074 C C . LEU A 1 269 ? 1.706 7.257 -5.829 1.00 55.81 269 LEU A C 1
ATOM 2076 O O . LEU A 1 269 ? 1.720 8.484 -5.905 1.00 55.81 269 LEU A O 1
ATOM 2080 N N . LEU A 1 270 ? 2.201 6.465 -6.785 1.00 53.75 270 LEU A N 1
ATOM 2081 C CA . LEU A 1 270 ? 2.852 6.952 -8.008 1.00 53.75 270 LEU A CA 1
ATOM 2082 C C . LEU A 1 270 ? 1.914 7.737 -8.938 1.00 53.75 270 LEU A C 1
ATOM 2084 O O . LEU A 1 270 ? 2.326 8.688 -9.592 1.00 53.75 270 LEU A O 1
ATOM 2088 N N . THR A 1 271 ? 0.637 7.362 -8.999 1.00 49.88 271 THR A N 1
ATOM 2089 C CA . THR A 1 271 ? -0.328 7.937 -9.955 1.00 49.88 271 THR A CA 1
ATOM 2090 C C . THR A 1 271 ? -1.101 9.149 -9.412 1.00 49.88 271 THR A C 1
ATOM 2092 O O . THR A 1 271 ? -1.756 9.867 -10.180 1.00 49.88 271 THR A O 1
ATOM 2095 N N . GLN A 1 272 ? -1.037 9.409 -8.101 1.00 52.00 272 GLN A N 1
ATOM 2096 C CA . GLN A 1 272 ? -1.802 10.469 -7.426 1.00 52.00 272 GLN A CA 1
ATOM 2097 C C . GLN A 1 272 ? -1.075 11.821 -7.307 1.00 52.00 272 GLN A C 1
ATOM 2099 O O . GLN A 1 272 ? -1.745 12.826 -7.074 1.00 52.00 272 GLN A O 1
ATOM 2104 N N . GLN A 1 273 ? 0.242 11.892 -7.525 1.00 53.53 273 GLN A N 1
ATOM 2105 C CA . GLN A 1 273 ? 0.984 13.160 -7.529 1.00 53.53 273 GLN A CA 1
ATOM 2106 C C . GLN A 1 273 ? 0.848 13.848 -8.898 1.00 53.53 273 GLN A C 1
ATOM 2108 O O . GLN A 1 273 ? 1.355 13.368 -9.908 1.00 53.53 273 GLN A O 1
ATOM 2113 N N . ALA A 1 274 ? 0.106 14.957 -8.955 1.00 42.41 274 ALA A N 1
ATOM 2114 C CA . ALA A 1 274 ? -0.259 15.627 -10.208 1.00 42.41 274 ALA A CA 1
ATOM 2115 C C . ALA A 1 274 ? 0.910 16.352 -10.911 1.00 42.41 274 ALA A C 1
ATOM 2117 O O . ALA A 1 274 ? 0.789 16.653 -12.095 1.00 42.41 274 ALA A O 1
ATOM 2118 N N . GLY A 1 275 ? 2.013 16.631 -10.203 1.00 52.22 275 GLY A N 1
ATOM 2119 C CA . GLY A 1 275 ? 3.152 17.400 -10.725 1.00 52.22 275 GLY A CA 1
ATOM 2120 C C . GLY A 1 275 ? 4.177 16.588 -11.521 1.00 52.22 275 GLY A C 1
ATOM 2121 O O . GLY A 1 275 ? 4.722 17.102 -12.490 1.00 52.22 275 GLY A O 1
ATOM 2122 N N . ASP A 1 276 ? 4.395 15.316 -11.170 1.00 56.84 276 ASP A N 1
ATOM 2123 C CA . ASP A 1 276 ? 5.489 14.501 -11.731 1.00 56.84 276 ASP A CA 1
ATOM 2124 C C . ASP A 1 276 ? 4.999 13.331 -12.606 1.00 56.84 276 ASP A C 1
ATOM 2126 O O . ASP A 1 276 ? 5.785 12.456 -12.974 1.00 56.84 276 ASP A O 1
ATOM 2130 N N . ARG A 1 277 ? 3.707 13.313 -12.982 1.00 57.81 277 ARG A N 1
ATOM 2131 C CA . ARG A 1 277 ? 3.141 12.290 -13.887 1.00 57.81 277 ARG A CA 1
ATOM 2132 C C . ARG A 1 277 ? 3.945 12.134 -15.169 1.00 57.81 277 ARG A C 1
ATOM 2134 O O . ARG A 1 277 ? 4.162 11.010 -15.583 1.00 57.81 277 ARG A O 1
ATOM 2141 N N . ASP A 1 278 ? 4.408 13.235 -15.751 1.00 59.94 278 ASP A N 1
ATOM 2142 C CA . ASP A 1 278 ? 5.135 13.223 -17.023 1.00 59.94 278 ASP A CA 1
ATOM 2143 C C . ASP A 1 278 ? 6.457 12.439 -16.934 1.00 59.94 278 ASP A C 1
ATOM 2145 O O . ASP A 1 278 ? 6.748 11.592 -17.773 1.00 59.94 278 ASP A O 1
ATOM 2149 N N . LEU A 1 279 ? 7.226 12.625 -15.855 1.00 63.84 279 LEU A N 1
ATOM 2150 C CA . LEU A 1 279 ? 8.480 11.899 -15.637 1.00 63.84 279 LEU A CA 1
ATOM 2151 C C . LEU A 1 279 ? 8.237 10.416 -15.324 1.00 63.84 279 LEU A C 1
ATOM 2153 O O . LEU A 1 279 ? 8.959 9.547 -15.818 1.00 63.84 279 LEU A O 1
ATOM 2157 N N . PHE A 1 280 ? 7.203 10.105 -14.539 1.00 61.50 280 PHE A N 1
ATOM 2158 C CA . PHE A 1 280 ? 6.816 8.714 -14.299 1.00 61.50 280 PHE A CA 1
ATOM 2159 C C . PHE A 1 280 ? 6.301 8.039 -15.564 1.00 61.50 280 PHE A C 1
ATOM 2161 O O . PHE A 1 280 ? 6.649 6.892 -15.820 1.00 61.50 280 PHE A O 1
ATOM 2168 N N . ASP A 1 281 ? 5.530 8.742 -16.386 1.00 62.66 281 ASP A N 1
ATOM 2169 C CA . ASP A 1 281 ? 5.037 8.240 -17.663 1.00 62.66 281 ASP A CA 1
ATOM 2170 C C . ASP A 1 281 ? 6.204 7.927 -18.599 1.00 62.66 281 ASP A C 1
ATOM 2172 O O . ASP A 1 281 ? 6.232 6.830 -19.147 1.00 62.66 281 ASP A O 1
ATOM 2176 N N . ARG A 1 282 ? 7.221 8.798 -18.666 1.00 61.69 282 ARG A N 1
ATOM 2177 C CA . ARG A 1 282 ? 8.463 8.608 -19.443 1.00 61.69 282 ARG A CA 1
ATOM 2178 C C . ARG A 1 282 ? 9.354 7.456 -18.969 1.00 61.69 282 ARG A C 1
ATOM 2180 O O . ARG A 1 282 ? 10.230 7.023 -19.711 1.00 61.69 282 ARG A O 1
ATOM 2187 N N . THR A 1 283 ? 9.161 6.967 -17.747 1.00 60.81 283 THR A N 1
ATOM 2188 C CA . THR A 1 283 ? 10.047 5.977 -17.104 1.00 60.81 283 THR A CA 1
ATOM 2189 C C . THR A 1 283 ? 9.364 4.634 -16.855 1.00 60.81 283 THR A C 1
ATOM 2191 O O . THR A 1 283 ? 9.984 3.695 -16.352 1.00 60.81 283 THR A O 1
ATOM 2194 N N . ARG A 1 284 ? 8.097 4.493 -17.272 1.00 65.69 284 ARG A N 1
ATOM 2195 C CA . ARG A 1 284 ? 7.411 3.197 -17.327 1.00 65.69 284 ARG A CA 1
ATOM 2196 C C . ARG A 1 284 ? 8.152 2.238 -18.268 1.00 65.69 284 ARG A C 1
ATOM 2198 O O . ARG A 1 284 ? 8.686 2.674 -19.290 1.00 65.69 284 ARG A O 1
ATOM 2205 N N . PRO A 1 285 ? 8.083 0.916 -18.023 1.00 62.06 285 PRO A N 1
ATOM 2206 C CA . PRO A 1 285 ? 8.656 -0.075 -18.938 1.00 62.06 285 PRO A CA 1
ATOM 2207 C C . PRO A 1 285 ? 8.142 0.050 -20.386 1.00 62.06 285 PRO A C 1
ATOM 2209 O O . PRO A 1 285 ? 8.867 -0.251 -21.335 1.00 62.06 285 PRO A O 1
ATOM 2212 N N . SER A 1 286 ? 6.898 0.511 -20.569 1.00 65.62 286 SER A N 1
ATOM 2213 C CA . SER A 1 286 ? 6.320 0.802 -21.887 1.00 65.62 286 SER A CA 1
ATOM 2214 C C . SER A 1 286 ? 6.979 2.012 -22.553 1.00 65.62 286 SER A C 1
ATOM 2216 O O . SER A 1 286 ? 7.372 1.919 -23.709 1.00 65.62 286 SER A O 1
ATOM 2218 N N . ALA A 1 287 ? 7.192 3.104 -21.818 1.00 67.56 287 ALA A N 1
ATOM 2219 C CA . ALA A 1 287 ? 7.793 4.322 -22.354 1.00 67.56 287 ALA A CA 1
ATOM 2220 C C . ALA A 1 287 ? 9.265 4.142 -22.733 1.00 67.56 287 ALA A C 1
ATOM 2222 O O . ALA A 1 287 ? 9.711 4.688 -23.737 1.00 67.56 287 ALA A O 1
ATOM 2223 N N . LEU A 1 288 ? 10.007 3.310 -21.996 1.00 68.38 288 LEU A N 1
ATOM 2224 C CA . LEU A 1 288 ? 11.374 2.960 -22.380 1.00 68.38 288 LEU A CA 1
ATOM 2225 C C . LEU A 1 288 ? 11.411 2.198 -23.711 1.00 68.38 288 LEU A C 1
ATOM 2227 O O . LEU A 1 288 ? 12.247 2.469 -24.572 1.00 68.38 288 LEU A O 1
ATOM 2231 N N . SER A 1 289 ? 10.470 1.268 -23.893 1.00 74.06 289 SER A N 1
ATOM 2232 C CA . SER A 1 289 ? 10.318 0.524 -25.145 1.00 74.06 289 SER A CA 1
ATOM 2233 C C . SER A 1 289 ? 9.937 1.472 -26.288 1.00 74.06 289 SER A C 1
ATOM 2235 O O . SER A 1 289 ? 10.566 1.444 -27.342 1.00 74.06 289 SER A O 1
ATOM 2237 N N . GLU A 1 290 ? 8.973 2.366 -26.061 1.00 77.69 290 GLU A N 1
ATOM 2238 C CA . GLU A 1 290 ? 8.538 3.386 -27.023 1.00 77.69 290 GLU A CA 1
ATOM 2239 C C . GLU A 1 290 ? 9.638 4.396 -27.379 1.00 77.69 290 GLU A C 1
ATOM 2241 O O . GLU A 1 290 ? 9.671 4.869 -28.511 1.00 77.69 290 GLU A O 1
ATOM 2246 N N . ALA A 1 291 ? 10.556 4.707 -26.461 1.00 80.00 291 ALA A N 1
ATOM 2247 C CA . ALA A 1 291 ? 11.657 5.636 -26.705 1.00 80.00 291 ALA A CA 1
ATOM 2248 C C . ALA A 1 291 ? 12.835 4.983 -27.450 1.00 80.00 291 ALA A C 1
ATOM 2250 O O . ALA A 1 291 ? 13.409 5.587 -28.358 1.00 80.00 291 ALA A O 1
ATOM 2251 N N . VAL A 1 292 ? 13.196 3.745 -27.093 1.00 86.62 292 VAL A N 1
ATOM 2252 C CA . VAL A 1 292 ? 14.400 3.074 -27.612 1.00 86.62 292 VAL A CA 1
ATOM 2253 C C . VAL A 1 292 ? 14.127 2.312 -28.913 1.00 86.62 292 VAL A C 1
ATOM 2255 O O . VAL A 1 292 ? 14.937 2.376 -29.837 1.00 86.62 292 VAL A O 1
ATOM 2258 N N . LEU A 1 293 ? 12.983 1.631 -29.057 1.00 89.19 293 LEU A N 1
ATOM 2259 C CA . LEU A 1 293 ? 12.689 0.836 -30.262 1.00 89.19 293 LEU A CA 1
ATOM 2260 C C . LEU A 1 293 ? 12.696 1.648 -31.571 1.00 89.19 293 LEU A C 1
ATOM 2262 O O . LEU A 1 293 ? 13.228 1.134 -32.556 1.00 89.19 293 LEU A O 1
ATOM 2266 N N . PRO A 1 294 ? 12.199 2.902 -31.640 1.00 91.75 294 PRO A N 1
ATOM 2267 C CA . PRO A 1 294 ? 12.319 3.713 -32.852 1.00 91.75 294 PRO A CA 1
ATOM 2268 C C . PRO A 1 294 ? 13.765 4.024 -33.249 1.00 91.75 294 PRO A C 1
ATOM 2270 O O . PRO A 1 294 ? 14.059 4.108 -34.443 1.00 91.75 294 PRO A O 1
ATOM 2273 N N . ILE A 1 295 ? 14.668 4.186 -32.276 1.00 93.56 295 ILE A N 1
ATOM 2274 C CA . ILE A 1 295 ? 16.105 4.362 -32.534 1.00 93.56 295 ILE A CA 1
ATOM 2275 C C . ILE A 1 295 ? 16.661 3.080 -33.144 1.00 93.56 295 ILE A C 1
ATOM 2277 O O . ILE A 1 295 ? 17.273 3.114 -34.211 1.00 93.56 295 ILE A O 1
ATOM 2281 N N . LEU A 1 296 ? 16.387 1.939 -32.508 1.00 93.19 296 LEU A N 1
ATOM 2282 C CA . LEU A 1 296 ? 16.849 0.641 -32.993 1.00 93.19 296 LEU A CA 1
ATOM 2283 C C . LEU A 1 296 ? 16.317 0.342 -34.400 1.00 93.19 296 LEU A C 1
ATOM 2285 O O . LEU A 1 296 ? 17.061 -0.147 -35.245 1.00 93.19 296 LEU A O 1
ATOM 2289 N N . HIS A 1 297 ? 15.059 0.685 -34.678 1.00 92.81 297 HIS A N 1
ATOM 2290 C CA . HIS A 1 297 ? 14.449 0.509 -35.994 1.00 92.81 297 HIS A CA 1
ATOM 2291 C C . HIS A 1 297 ? 15.144 1.353 -37.064 1.00 92.81 297 HIS A C 1
ATOM 2293 O O . HIS A 1 297 ? 15.482 0.846 -38.131 1.00 92.81 297 HIS A O 1
ATOM 2299 N N . ARG A 1 298 ? 15.405 2.632 -36.763 1.00 93.38 298 ARG A N 1
ATOM 2300 C CA . ARG A 1 298 ? 16.070 3.574 -37.676 1.00 93.38 298 ARG A CA 1
ATOM 2301 C C . ARG A 1 298 ? 17.463 3.102 -38.089 1.00 93.38 298 ARG A C 1
ATOM 2303 O O . ARG A 1 298 ? 17.845 3.284 -39.241 1.00 93.38 298 ARG A O 1
ATOM 2310 N N . HIS A 1 299 ? 18.192 2.489 -37.160 1.00 94.38 299 HIS A N 1
ATOM 2311 C CA . HIS A 1 299 ? 19.539 1.958 -37.387 1.00 94.38 299 HIS A CA 1
ATOM 2312 C C . HIS A 1 299 ? 19.549 0.489 -37.846 1.00 94.38 299 HIS A C 1
ATOM 2314 O O . HIS A 1 299 ? 20.615 -0.085 -38.046 1.00 94.38 299 HIS A O 1
ATOM 2320 N N . GLY A 1 300 ? 18.380 -0.132 -38.044 1.00 92.38 300 GLY A N 1
ATOM 2321 C CA . GLY A 1 300 ? 18.262 -1.504 -38.549 1.00 92.38 300 GLY A CA 1
ATOM 2322 C C . GLY A 1 300 ? 18.637 -2.595 -37.541 1.00 92.38 300 GLY A C 1
ATOM 2323 O O . GLY A 1 300 ? 18.953 -3.709 -37.943 1.00 92.38 300 GLY A O 1
ATOM 2324 N N . LEU A 1 301 ? 18.616 -2.289 -36.241 1.00 92.69 301 LEU A N 1
ATOM 2325 C CA . LEU A 1 301 ? 18.889 -3.234 -35.151 1.00 92.69 301 LEU A CA 1
ATOM 2326 C C . LEU A 1 301 ? 17.669 -4.075 -34.763 1.00 92.69 301 LEU A C 1
ATOM 2328 O O . LEU A 1 301 ? 17.814 -5.050 -34.030 1.00 92.69 301 LEU A O 1
ATOM 2332 N N . ILE A 1 302 ? 16.482 -3.700 -35.239 1.00 93.12 302 ILE A N 1
ATOM 2333 C CA . ILE A 1 302 ? 15.274 -4.519 -35.143 1.00 93.12 302 ILE A CA 1
ATOM 2334 C C . ILE A 1 302 ? 14.647 -4.707 -36.521 1.00 93.12 302 ILE A C 1
ATOM 2336 O O . ILE A 1 302 ? 14.838 -3.895 -37.431 1.00 93.12 302 ILE A O 1
ATOM 2340 N N . ARG A 1 303 ? 13.898 -5.796 -36.668 1.00 92.31 303 ARG A N 1
ATOM 2341 C CA . ARG A 1 303 ? 13.197 -6.176 -37.894 1.00 92.31 303 ARG A CA 1
ATOM 2342 C C . ARG A 1 303 ? 12.248 -5.076 -38.392 1.00 92.31 303 ARG A C 1
ATOM 2344 O O . ARG A 1 303 ? 11.733 -4.261 -37.625 1.00 92.31 303 ARG A O 1
ATOM 2351 N N . SER A 1 304 ? 12.006 -5.051 -39.699 1.00 90.94 304 SER A N 1
ATOM 2352 C CA . SER A 1 304 ? 11.190 -4.026 -40.372 1.00 90.94 304 SER A CA 1
ATOM 2353 C C . SER A 1 304 ? 9.959 -4.574 -41.091 1.00 90.94 304 SER A C 1
ATOM 2355 O O . SER A 1 304 ? 9.187 -3.814 -41.669 1.00 90.94 304 SER A O 1
ATOM 2357 N N . ASP A 1 305 ? 9.746 -5.884 -41.028 1.00 91.94 305 ASP A N 1
ATOM 2358 C CA . ASP A 1 305 ? 8.616 -6.596 -41.624 1.00 91.94 305 ASP A CA 1
ATOM 2359 C C . ASP A 1 305 ? 7.350 -6.581 -40.746 1.00 91.94 305 ASP A C 1
ATOM 2361 O O . ASP A 1 305 ? 6.316 -7.112 -41.147 1.00 91.94 305 ASP A O 1
ATOM 2365 N N . TRP A 1 306 ? 7.406 -5.940 -39.574 1.00 87.00 306 TRP A N 1
ATOM 2366 C CA . TRP A 1 306 ? 6.284 -5.780 -38.651 1.00 87.00 306 TRP A CA 1
ATOM 2367 C C . TRP A 1 306 ? 6.147 -4.311 -38.205 1.00 87.00 306 TRP A C 1
ATOM 2369 O O . TRP A 1 306 ? 7.173 -3.685 -37.923 1.00 87.00 306 TRP A O 1
ATOM 2379 N N . PRO A 1 307 ? 4.932 -3.722 -38.133 1.00 92.44 307 PRO A N 1
ATOM 2380 C CA . PRO A 1 307 ? 4.734 -2.390 -37.572 1.00 92.44 307 PRO A CA 1
ATOM 2381 C C . PRO A 1 307 ? 5.444 -2.172 -36.233 1.00 92.44 307 PRO A C 1
ATOM 2383 O O . PRO A 1 307 ? 5.335 -2.971 -35.305 1.00 92.44 307 PRO A O 1
ATOM 2386 N N . LEU A 1 308 ? 6.144 -1.041 -36.121 1.00 89.94 308 LEU A N 1
ATOM 2387 C CA . LEU A 1 308 ? 6.875 -0.663 -34.912 1.00 89.94 308 LEU A CA 1
ATOM 2388 C C . LEU A 1 308 ? 5.998 -0.612 -33.639 1.00 89.94 308 LEU A C 1
ATOM 2390 O O . LEU A 1 308 ? 6.469 -1.085 -32.605 1.00 89.94 308 LEU A O 1
ATOM 2394 N N . PRO A 1 309 ? 4.742 -0.108 -33.668 1.00 88.31 309 PRO A N 1
ATOM 2395 C CA . PRO A 1 309 ? 3.869 -0.146 -32.492 1.00 88.31 309 PRO A CA 1
ATOM 2396 C C . PRO A 1 309 ? 3.580 -1.568 -32.003 1.00 88.31 309 PRO A C 1
ATOM 2398 O O . PRO A 1 309 ? 3.549 -1.816 -30.799 1.00 88.31 309 PRO A O 1
ATOM 2401 N N . ASP A 1 310 ? 3.424 -2.512 -32.927 1.00 91.00 310 ASP A N 1
ATOM 2402 C CA . ASP A 1 310 ? 3.132 -3.899 -32.588 1.00 91.00 310 ASP A CA 1
ATOM 2403 C C . ASP A 1 310 ? 4.382 -4.597 -32.017 1.00 91.00 310 ASP A C 1
ATOM 2405 O O . ASP A 1 310 ? 4.294 -5.322 -31.023 1.00 91.00 310 ASP A O 1
ATOM 2409 N N . GLN A 1 311 ? 5.565 -4.301 -32.579 1.00 90.44 311 GLN A N 1
ATOM 2410 C CA . GLN A 1 311 ? 6.856 -4.719 -32.019 1.00 90.44 311 GLN A CA 1
ATOM 2411 C C . GLN A 1 311 ? 7.041 -4.209 -30.586 1.00 90.44 311 GLN A C 1
ATOM 2413 O O . GLN A 1 311 ? 7.435 -4.975 -29.705 1.00 90.44 311 GLN A O 1
ATOM 2418 N N . ALA A 1 312 ? 6.723 -2.936 -30.337 1.00 87.12 312 ALA A N 1
ATOM 2419 C CA . ALA A 1 312 ? 6.794 -2.339 -29.007 1.00 87.12 312 ALA A CA 1
ATOM 2420 C C . ALA A 1 312 ? 5.815 -2.982 -28.025 1.00 87.12 312 ALA A C 1
ATOM 2422 O O . ALA A 1 312 ? 6.205 -3.308 -26.903 1.00 87.12 312 ALA A O 1
ATOM 2423 N N . TYR A 1 313 ? 4.579 -3.238 -28.459 1.00 86.38 313 TYR A N 1
ATOM 2424 C CA . TYR A 1 313 ? 3.582 -3.933 -27.653 1.00 86.38 313 TYR A CA 1
ATOM 2425 C C . TYR A 1 313 ? 4.055 -5.332 -27.241 1.00 86.38 313 TYR A C 1
ATOM 2427 O O . TYR A 1 313 ? 4.009 -5.677 -26.060 1.00 86.38 313 TYR A O 1
ATOM 2435 N N . ALA A 1 314 ? 4.549 -6.138 -28.184 1.00 89.88 314 ALA A N 1
ATOM 2436 C CA . ALA A 1 314 ? 4.988 -7.490 -27.861 1.00 89.88 314 ALA A CA 1
ATOM 2437 C C . ALA A 1 314 ? 6.274 -7.520 -27.036 1.00 89.88 314 ALA A C 1
ATOM 2439 O O . ALA A 1 314 ? 6.367 -8.325 -26.110 1.00 89.88 314 ALA A O 1
ATOM 2440 N N . ALA A 1 315 ? 7.230 -6.627 -27.307 1.00 88.56 315 ALA A N 1
ATOM 2441 C CA . ALA A 1 315 ? 8.428 -6.489 -26.483 1.00 88.56 315 ALA A CA 1
ATOM 2442 C C . ALA A 1 315 ? 8.048 -6.148 -25.035 1.00 88.56 315 ALA A C 1
ATOM 2444 O O . ALA A 1 315 ? 8.511 -6.799 -24.099 1.00 88.56 315 ALA A O 1
ATOM 2445 N N . HIS A 1 316 ? 7.131 -5.195 -24.851 1.00 84.88 316 HIS A N 1
ATOM 2446 C CA . HIS A 1 316 ? 6.613 -4.834 -23.538 1.00 84.88 316 HIS A CA 1
ATOM 2447 C C . HIS A 1 316 ? 5.895 -6.007 -22.851 1.00 84.88 316 HIS A C 1
ATOM 2449 O O . HIS A 1 316 ? 6.142 -6.265 -21.671 1.00 84.88 316 HIS A O 1
ATOM 2455 N N . ALA A 1 317 ? 5.043 -6.742 -23.573 1.00 86.25 317 ALA A N 1
ATOM 2456 C CA . ALA A 1 317 ? 4.321 -7.899 -23.043 1.00 86.25 317 ALA A CA 1
ATOM 2457 C C . ALA A 1 317 ? 5.273 -9.016 -22.585 1.00 86.25 317 ALA A C 1
ATOM 2459 O O . ALA A 1 317 ? 5.089 -9.569 -21.499 1.00 86.25 317 ALA A O 1
ATOM 2460 N N . VAL A 1 318 ? 6.318 -9.306 -23.368 1.00 90.25 318 VAL A N 1
ATOM 2461 C CA . VAL A 1 318 ? 7.357 -10.284 -23.016 1.00 90.25 318 VAL A CA 1
ATOM 2462 C C . VAL A 1 318 ? 8.109 -9.835 -21.766 1.00 90.25 318 VAL A C 1
ATOM 2464 O O . VAL A 1 318 ? 8.126 -10.565 -20.778 1.00 90.25 318 VAL A O 1
ATOM 2467 N N . VAL A 1 319 ? 8.668 -8.622 -21.755 1.00 85.44 319 VAL A N 1
ATOM 2468 C CA . VAL A 1 319 ? 9.431 -8.107 -20.603 1.00 85.44 319 VAL A CA 1
ATOM 2469 C C . VAL A 1 319 ? 8.581 -8.093 -19.330 1.00 85.44 319 VAL A C 1
ATOM 2471 O O . VAL A 1 319 ? 9.041 -8.517 -18.270 1.00 85.44 319 VAL A O 1
ATOM 2474 N N . THR A 1 320 ? 7.319 -7.674 -19.435 1.00 81.25 320 THR A N 1
ATOM 2475 C CA . THR A 1 320 ? 6.379 -7.643 -18.306 1.00 81.25 320 THR A CA 1
ATOM 2476 C C . THR A 1 320 ? 6.059 -9.049 -17.800 1.00 81.25 320 THR A C 1
ATOM 2478 O O . THR A 1 320 ? 6.108 -9.288 -16.595 1.00 81.25 320 THR A O 1
ATOM 2481 N N . GLY A 1 321 ? 5.780 -9.997 -18.701 1.00 82.56 321 GLY A N 1
ATOM 2482 C CA . GLY A 1 321 ? 5.505 -11.389 -18.342 1.00 82.56 321 GLY A CA 1
ATOM 2483 C C . GLY A 1 321 ? 6.679 -12.045 -17.618 1.00 82.56 321 GLY A C 1
ATOM 2484 O O . GLY A 1 321 ? 6.489 -12.625 -16.550 1.00 82.56 321 GLY A O 1
ATOM 2485 N N . PHE A 1 322 ? 7.900 -11.886 -18.137 1.00 86.19 322 PHE A N 1
ATOM 2486 C CA . PHE A 1 322 ? 9.109 -12.370 -17.464 1.00 86.19 322 PHE A CA 1
ATOM 2487 C C . PHE A 1 322 ? 9.313 -11.692 -16.105 1.00 86.19 322 PHE A C 1
ATOM 2489 O O . PHE A 1 322 ? 9.599 -12.381 -15.129 1.00 86.19 322 PHE A O 1
ATOM 2496 N N . GLY A 1 323 ? 9.093 -10.377 -16.003 1.00 80.00 323 GLY A N 1
ATOM 2497 C CA . GLY A 1 323 ? 9.172 -9.648 -14.735 1.00 80.00 323 GLY A CA 1
ATOM 2498 C C . GLY A 1 323 ? 8.222 -10.194 -13.661 1.00 80.00 323 GLY A C 1
ATOM 2499 O O . GLY A 1 323 ? 8.637 -10.400 -12.519 1.00 80.00 323 GLY A O 1
ATOM 2500 N N . ILE A 1 324 ? 6.971 -10.498 -14.028 1.00 76.75 324 ILE A N 1
ATOM 2501 C CA . ILE A 1 324 ? 5.975 -11.098 -13.122 1.00 76.75 324 ILE A CA 1
ATOM 2502 C C . ILE A 1 324 ? 6.412 -12.504 -12.692 1.00 76.75 324 ILE A C 1
ATOM 2504 O O . ILE A 1 324 ? 6.467 -12.794 -11.499 1.00 76.75 324 ILE A O 1
ATOM 2508 N N . VAL A 1 325 ? 6.774 -13.363 -13.650 1.00 79.81 325 VAL A N 1
ATOM 2509 C CA . VAL A 1 325 ? 7.186 -14.755 -13.393 1.00 79.81 325 VAL A CA 1
ATOM 2510 C C . VAL A 1 325 ? 8.426 -14.821 -12.498 1.00 79.81 325 VAL A C 1
ATOM 2512 O O . VAL A 1 325 ? 8.480 -15.597 -11.547 1.00 79.81 325 VAL A O 1
ATOM 2515 N N . MET A 1 326 ? 9.419 -13.969 -12.749 1.00 74.69 326 MET A N 1
ATOM 2516 C CA . MET A 1 326 ? 10.652 -13.925 -11.957 1.00 74.69 326 MET A CA 1
ATOM 2517 C C . MET A 1 326 ? 10.444 -13.363 -10.542 1.00 74.69 326 MET A C 1
ATOM 2519 O O . MET A 1 326 ? 11.284 -13.598 -9.666 1.00 74.69 326 MET A O 1
ATOM 2523 N N . SER A 1 327 ? 9.346 -12.637 -10.311 1.00 68.38 327 SER A N 1
ATOM 2524 C CA . SER A 1 327 ? 8.994 -12.074 -9.003 1.00 68.38 327 SER A CA 1
ATOM 2525 C C . SER A 1 327 ? 8.349 -13.100 -8.063 1.00 68.38 327 SER A C 1
ATOM 2527 O O . SER A 1 327 ? 8.471 -12.946 -6.847 1.00 68.38 327 SER A O 1
ATOM 2529 N N . ASP A 1 328 ? 7.738 -14.165 -8.597 1.00 66.81 328 ASP A N 1
ATOM 2530 C CA . ASP A 1 328 ? 7.186 -15.291 -7.829 1.00 66.81 328 ASP A CA 1
ATOM 2531 C C . ASP A 1 328 ? 7.587 -16.654 -8.437 1.00 66.81 328 ASP A C 1
ATOM 2533 O O . ASP A 1 328 ? 6.785 -17.336 -9.082 1.00 66.81 328 ASP A O 1
ATOM 2537 N N . PRO A 1 329 ? 8.840 -17.098 -8.220 1.00 59.66 329 PRO A N 1
ATOM 2538 C CA . PRO A 1 329 ? 9.350 -18.336 -8.804 1.00 59.66 329 PRO A CA 1
ATOM 2539 C C . PRO A 1 329 ? 8.669 -19.604 -8.262 1.00 59.66 329 PRO A C 1
ATOM 2541 O O . PRO A 1 329 ? 8.870 -20.677 -8.827 1.00 59.66 329 PRO A O 1
ATOM 2544 N N . ALA A 1 330 ? 7.877 -19.515 -7.184 1.00 60.16 330 ALA A N 1
ATOM 2545 C CA . ALA A 1 330 ? 7.127 -20.649 -6.643 1.00 60.16 330 ALA A CA 1
ATOM 2546 C C . ALA A 1 330 ? 5.845 -20.947 -7.445 1.00 60.16 330 ALA A C 1
ATOM 2548 O O . ALA A 1 330 ? 5.325 -22.061 -7.370 1.00 60.16 330 ALA A O 1
ATOM 2549 N N . ALA A 1 331 ? 5.352 -19.977 -8.221 1.00 58.56 331 ALA A N 1
ATOM 2550 C CA . ALA A 1 331 ? 4.130 -20.088 -9.012 1.00 58.56 331 ALA A CA 1
ATOM 2551 C C . ALA A 1 331 ? 4.350 -20.656 -10.429 1.00 58.56 331 ALA A C 1
ATOM 2553 O O . ALA A 1 331 ? 3.379 -20.892 -11.151 1.00 58.56 331 ALA A O 1
ATOM 2554 N N . THR A 1 332 ? 5.600 -20.890 -10.849 1.00 61.56 332 THR A N 1
ATOM 2555 C CA . THR A 1 332 ? 5.937 -21.237 -12.242 1.00 61.56 332 THR A CA 1
ATOM 2556 C C . THR A 1 332 ? 6.995 -22.334 -12.373 1.00 61.56 332 THR A C 1
ATOM 2558 O O . THR A 1 332 ? 7.814 -22.506 -11.472 1.00 61.56 332 THR A O 1
ATOM 2561 N N . PRO A 1 333 ? 7.037 -23.061 -13.508 1.00 67.62 333 PRO A N 1
ATOM 2562 C CA . PRO A 1 333 ? 8.091 -24.035 -13.782 1.00 67.62 333 PRO A CA 1
ATOM 2563 C C . PRO A 1 333 ? 9.489 -23.408 -13.702 1.00 67.62 333 PRO A C 1
ATOM 2565 O O . PRO A 1 333 ? 9.727 -22.331 -14.247 1.00 67.62 333 PRO A O 1
ATOM 2568 N N . ALA A 1 334 ? 10.426 -24.097 -13.049 1.00 63.00 334 ALA A N 1
ATOM 2569 C CA . ALA A 1 334 ? 11.793 -23.614 -12.901 1.00 63.00 334 ALA A CA 1
ATOM 2570 C C . ALA A 1 334 ? 12.549 -23.649 -14.243 1.00 63.00 334 ALA A C 1
ATOM 2572 O O . ALA A 1 334 ? 12.717 -24.711 -14.844 1.00 63.00 334 ALA A O 1
ATOM 2573 N N . ALA A 1 335 ? 13.050 -22.493 -14.684 1.00 68.50 335 ALA A N 1
ATOM 2574 C CA . ALA A 1 335 ? 14.049 -22.397 -15.745 1.00 68.50 335 ALA A CA 1
ATOM 2575 C C . ALA A 1 335 ? 15.458 -22.378 -15.131 1.00 68.50 335 ALA A C 1
ATOM 2577 O O . ALA A 1 335 ? 15.686 -21.710 -14.125 1.00 68.50 335 ALA A O 1
ATOM 2578 N N . HIS A 1 336 ? 16.412 -23.082 -15.748 1.00 72.00 336 HIS A N 1
ATOM 2579 C CA . HIS A 1 336 ? 17.806 -23.109 -15.280 1.00 72.00 336 HIS A CA 1
ATOM 2580 C C . HIS A 1 336 ? 18.526 -21.765 -15.502 1.00 72.00 336 HIS A C 1
ATOM 2582 O O . HIS A 1 336 ? 19.372 -21.393 -14.695 1.00 72.00 336 HIS A O 1
ATOM 2588 N N . ALA A 1 337 ? 18.163 -21.031 -16.561 1.00 84.56 337 ALA A N 1
ATOM 2589 C CA . ALA A 1 337 ? 18.748 -19.739 -16.926 1.00 84.56 337 ALA A CA 1
ATOM 2590 C C . ALA A 1 337 ? 17.662 -18.778 -17.466 1.00 84.56 337 ALA A C 1
ATOM 2592 O O . ALA A 1 337 ? 17.542 -18.595 -18.677 1.00 84.56 337 ALA A O 1
ATOM 2593 N N . PRO A 1 338 ? 16.814 -18.187 -16.599 1.00 84.06 338 PRO A N 1
ATOM 2594 C CA . PRO A 1 338 ? 15.680 -17.354 -17.029 1.00 84.06 338 PRO A CA 1
ATOM 2595 C C . PRO A 1 338 ? 16.099 -16.142 -17.874 1.00 84.06 338 PRO A C 1
ATOM 2597 O O . PRO A 1 338 ? 15.382 -15.757 -18.796 1.00 84.06 338 PRO A O 1
ATOM 2600 N N . ASP A 1 339 ? 17.280 -15.588 -17.610 1.00 87.81 339 ASP A N 1
ATOM 2601 C CA . ASP A 1 339 ? 17.809 -14.443 -18.350 1.00 87.81 339 ASP A CA 1
ATOM 2602 C C . ASP A 1 339 ? 18.218 -14.801 -19.781 1.00 87.81 339 ASP A C 1
ATOM 2604 O O . ASP A 1 339 ? 18.021 -13.997 -20.690 1.00 87.81 339 ASP A O 1
ATOM 2608 N N . GLU A 1 340 ? 18.765 -16.003 -19.988 1.00 91.50 340 GLU A N 1
ATOM 2609 C CA . GLU A 1 340 ? 19.100 -16.517 -21.322 1.00 91.50 340 GLU A CA 1
ATOM 2610 C C . GLU A 1 340 ? 17.823 -16.785 -22.119 1.00 91.50 340 GLU A C 1
ATOM 2612 O O . GLU A 1 340 ? 17.717 -16.382 -23.273 1.00 91.50 340 GLU A O 1
ATOM 2617 N N . VAL A 1 341 ? 16.804 -17.365 -21.473 1.00 92.62 341 VAL A N 1
ATOM 2618 C CA . VAL A 1 341 ? 15.497 -17.594 -22.105 1.00 92.62 341 VAL A CA 1
ATOM 2619 C C . VAL A 1 341 ? 14.858 -16.271 -22.537 1.00 92.62 341 VAL A C 1
ATOM 2621 O O . VAL A 1 341 ? 14.323 -16.181 -23.643 1.00 92.62 341 VAL A O 1
ATOM 2624 N N . LEU A 1 342 ? 14.929 -15.225 -21.708 1.00 92.31 342 LEU A N 1
ATOM 2625 C CA . LEU A 1 342 ? 14.461 -13.893 -22.093 1.00 92.31 342 LEU A CA 1
ATOM 2626 C C . LEU A 1 342 ? 15.286 -13.311 -23.244 1.00 92.31 342 LEU A C 1
ATOM 2628 O O . LEU A 1 342 ? 14.705 -12.771 -24.183 1.00 92.31 342 LEU A O 1
ATOM 2632 N N . ALA A 1 343 ? 16.616 -13.416 -23.185 1.00 94.12 343 ALA A N 1
ATOM 2633 C CA . ALA A 1 343 ? 17.500 -12.925 -24.237 1.00 94.12 343 ALA A CA 1
ATOM 2634 C C . ALA A 1 343 ? 17.156 -13.557 -25.594 1.00 94.12 343 ALA A C 1
ATOM 2636 O O . ALA A 1 343 ? 16.997 -12.842 -26.585 1.00 94.12 343 ALA A O 1
ATOM 2637 N N . ASP A 1 344 ? 16.972 -14.876 -25.629 1.00 95.06 344 ASP A N 1
ATOM 2638 C CA . ASP A 1 344 ? 16.605 -15.612 -26.839 1.00 95.06 344 ASP A CA 1
ATOM 2639 C C . ASP A 1 344 ? 15.183 -15.292 -27.303 1.00 95.06 344 ASP A C 1
ATOM 2641 O O . ASP A 1 344 ? 14.945 -15.128 -28.499 1.00 95.06 344 ASP A O 1
ATOM 2645 N N . THR A 1 345 ? 14.242 -15.124 -26.370 1.00 95.19 345 THR A N 1
ATOM 2646 C CA . THR A 1 345 ? 12.869 -14.708 -26.695 1.00 95.19 345 THR A CA 1
ATOM 2647 C C . THR A 1 345 ? 12.858 -13.324 -27.344 1.00 95.19 345 THR A C 1
ATOM 2649 O O . THR A 1 345 ? 12.204 -13.129 -28.367 1.00 95.19 345 THR A O 1
ATOM 2652 N N . MET A 1 346 ? 13.611 -12.368 -26.794 1.00 93.69 346 MET A N 1
ATOM 2653 C CA . MET A 1 346 ? 13.748 -11.028 -27.368 1.00 93.69 346 MET A CA 1
ATOM 2654 C C . MET A 1 346 ? 14.429 -11.069 -28.736 1.00 93.69 346 MET A C 1
ATOM 2656 O O . MET A 1 346 ? 13.971 -10.394 -29.656 1.00 93.69 346 MET A O 1
ATOM 2660 N N . ALA A 1 347 ? 15.471 -11.887 -28.897 1.00 92.94 347 ALA A N 1
ATOM 2661 C CA . ALA A 1 347 ? 16.142 -12.058 -30.179 1.00 92.94 347 ALA A CA 1
ATOM 2662 C C . ALA A 1 347 ? 15.176 -12.572 -31.256 1.00 92.94 347 ALA A C 1
ATOM 2664 O O . ALA A 1 347 ? 15.037 -11.959 -32.310 1.00 92.94 347 ALA A O 1
ATOM 2665 N N . LEU A 1 348 ? 14.430 -13.640 -30.961 1.00 93.69 348 LEU A N 1
ATOM 2666 C CA . LEU A 1 348 ? 13.423 -14.195 -31.871 1.00 93.69 348 LEU A CA 1
ATOM 2667 C C . LEU A 1 348 ? 12.303 -13.199 -32.200 1.00 93.69 348 LEU A C 1
ATOM 2669 O O . LEU A 1 348 ? 11.749 -13.227 -33.301 1.00 93.69 348 LEU A O 1
ATOM 2673 N N . LEU A 1 349 ? 11.949 -12.343 -31.241 1.00 92.75 349 LEU A N 1
ATOM 2674 C CA . LEU A 1 349 ? 10.853 -11.399 -31.390 1.00 92.75 349 LEU A CA 1
ATOM 2675 C C . LEU A 1 349 ? 11.217 -10.234 -32.316 1.00 92.75 349 LEU A C 1
ATOM 2677 O O . LEU A 1 349 ? 10.453 -9.940 -33.240 1.00 92.75 349 LEU A O 1
ATOM 2681 N N . VAL A 1 350 ? 12.347 -9.564 -32.060 1.00 90.88 350 VAL A N 1
ATOM 2682 C CA . VAL A 1 350 ? 12.649 -8.259 -32.672 1.00 90.88 350 VAL A CA 1
ATOM 2683 C C . VAL A 1 350 ? 13.935 -8.201 -33.489 1.00 90.88 350 VAL A C 1
ATOM 2685 O O . VAL A 1 350 ? 14.078 -7.247 -34.247 1.00 90.88 350 VAL A O 1
ATOM 2688 N N . GLU A 1 351 ? 14.864 -9.158 -33.405 1.00 90.00 351 GLU A N 1
ATOM 2689 C CA . GLU A 1 351 ? 16.117 -9.038 -34.165 1.00 90.00 351 GLU A CA 1
ATOM 2690 C C . GLU A 1 351 ? 15.916 -9.211 -35.678 1.00 90.00 351 GLU A C 1
ATOM 2692 O O . GLU A 1 351 ? 15.074 -9.997 -36.126 1.00 90.00 351 GLU A O 1
ATOM 2697 N N . PRO A 1 352 ? 16.689 -8.475 -36.494 1.00 90.50 352 PRO A N 1
ATOM 2698 C CA . PRO A 1 352 ? 16.671 -8.636 -37.934 1.00 90.50 352 PRO A CA 1
ATOM 2699 C C . PRO A 1 352 ? 17.321 -9.972 -38.340 1.00 90.50 352 PRO A C 1
ATOM 2701 O O . PRO A 1 352 ? 18.249 -10.447 -37.687 1.00 90.50 352 PRO A O 1
ATOM 2704 N N . PRO A 1 353 ? 16.911 -10.560 -39.478 1.00 84.81 353 PRO A N 1
ATOM 2705 C CA . PRO A 1 353 ? 17.496 -11.806 -39.984 1.00 84.81 353 PRO A CA 1
ATOM 2706 C C . PRO A 1 353 ? 18.960 -11.658 -40.433 1.00 84.81 353 PRO A C 1
ATOM 2708 O O . PRO A 1 353 ? 19.668 -12.653 -40.570 1.00 84.81 353 PRO A O 1
ATOM 2711 N N . VAL A 1 354 ? 19.410 -10.427 -40.692 1.00 86.38 354 VAL A N 1
ATOM 2712 C CA . VAL A 1 354 ? 20.791 -10.094 -41.050 1.00 86.38 354 VAL A CA 1
ATOM 2713 C C . VAL A 1 354 ? 21.352 -9.195 -39.960 1.00 86.38 354 VAL A C 1
ATOM 2715 O O . VAL A 1 354 ? 20.743 -8.179 -39.634 1.00 86.38 354 VAL A O 1
ATOM 2718 N N . ALA A 1 355 ? 22.514 -9.561 -39.420 1.00 84.94 355 ALA A N 1
ATOM 2719 C CA . ALA A 1 355 ? 23.162 -8.779 -38.378 1.00 84.94 355 ALA A CA 1
ATOM 2720 C C . ALA A 1 355 ? 23.513 -7.363 -38.890 1.00 84.94 355 ALA A C 1
ATOM 2722 O O . ALA A 1 355 ? 24.090 -7.238 -39.978 1.00 84.94 355 ALA A O 1
ATOM 2723 N N . PRO A 1 356 ? 23.183 -6.300 -38.135 1.00 86.94 356 PRO A N 1
ATOM 2724 C CA . PRO A 1 356 ? 23.579 -4.938 -38.473 1.00 86.94 356 PRO A CA 1
ATOM 2725 C C . PRO A 1 356 ? 25.100 -4.772 -38.346 1.00 86.94 356 PRO A C 1
ATOM 2727 O O . PRO A 1 356 ? 25.772 -5.541 -37.662 1.00 86.94 356 PRO A O 1
ATOM 2730 N N . SER A 1 357 ? 25.654 -3.757 -39.010 1.00 92.75 357 SER A N 1
ATOM 2731 C CA . SER A 1 357 ? 27.085 -3.459 -38.916 1.00 92.75 357 SER A CA 1
ATOM 2732 C C . SER A 1 357 ? 27.452 -2.883 -37.546 1.00 92.75 357 SER A C 1
ATOM 2734 O O . SER A 1 357 ? 26.648 -2.184 -36.928 1.00 92.75 357 SER A O 1
ATOM 2736 N N . ASP A 1 358 ? 28.700 -3.077 -37.116 1.00 93.44 358 ASP A N 1
ATOM 2737 C CA . ASP A 1 358 ? 29.216 -2.492 -35.868 1.00 93.44 358 ASP A CA 1
ATOM 2738 C C . ASP A 1 358 ? 29.030 -0.966 -35.821 1.00 93.44 358 ASP A C 1
ATOM 2740 O O . ASP A 1 358 ? 28.728 -0.400 -34.774 1.00 93.44 358 ASP A O 1
ATOM 2744 N N . ALA A 1 359 ? 29.136 -0.296 -36.975 1.00 94.69 359 ALA A N 1
ATOM 2745 C CA . ALA A 1 359 ? 28.895 1.140 -37.097 1.00 94.69 359 ALA A CA 1
ATOM 2746 C C . ALA A 1 359 ? 27.429 1.523 -36.818 1.00 94.69 359 ALA A C 1
ATOM 2748 O O . ALA A 1 359 ? 27.178 2.529 -36.158 1.00 94.69 359 ALA A O 1
ATOM 2749 N N . ALA A 1 360 ? 26.463 0.724 -37.288 1.00 93.94 360 ALA A N 1
ATOM 2750 C CA . ALA A 1 360 ? 25.045 0.944 -37.003 1.00 93.94 360 ALA A CA 1
ATOM 2751 C C . ALA A 1 360 ? 24.721 0.676 -35.526 1.00 93.94 360 ALA A C 1
ATOM 2753 O O . ALA A 1 360 ? 23.957 1.420 -34.913 1.00 93.94 360 ALA A O 1
ATOM 2754 N N . VAL A 1 361 ? 25.345 -0.348 -34.934 1.00 94.88 361 VAL A N 1
ATOM 2755 C CA . VAL A 1 361 ? 25.210 -0.650 -33.502 1.00 94.88 361 VAL A CA 1
ATOM 2756 C C . VAL A 1 361 ? 25.769 0.485 -32.645 1.00 94.88 361 VAL A C 1
ATOM 2758 O O . VAL A 1 361 ? 25.100 0.925 -31.713 1.00 94.88 361 VAL A O 1
ATOM 2761 N N . ALA A 1 362 ? 26.949 1.006 -32.987 1.00 96.12 362 ALA A N 1
ATOM 2762 C CA . ALA A 1 362 ? 27.554 2.142 -32.296 1.00 96.12 362 ALA A CA 1
ATOM 2763 C C . ALA A 1 362 ? 26.690 3.412 -32.393 1.00 96.12 362 ALA A C 1
ATOM 2765 O O . ALA A 1 362 ? 26.453 4.065 -31.379 1.00 96.12 362 ALA A O 1
ATOM 2766 N N . ALA A 1 363 ? 26.158 3.725 -33.580 1.00 96.50 363 ALA A N 1
ATOM 2767 C CA . ALA A 1 363 ? 25.291 4.887 -33.776 1.00 96.50 363 ALA A CA 1
ATOM 2768 C C . ALA A 1 363 ? 23.975 4.777 -32.984 1.00 96.50 363 ALA A C 1
ATOM 2770 O O . ALA A 1 363 ? 23.549 5.733 -32.338 1.00 96.50 363 ALA A O 1
ATOM 2771 N N . ALA A 1 364 ? 23.351 3.596 -32.968 1.00 95.81 364 ALA A N 1
ATOM 2772 C CA . ALA A 1 364 ? 22.150 3.358 -32.171 1.00 95.81 364 ALA A CA 1
ATOM 2773 C C . ALA A 1 364 ? 22.416 3.450 -30.662 1.00 95.81 364 ALA A C 1
ATOM 2775 O O . ALA A 1 364 ? 21.577 3.960 -29.918 1.00 95.81 364 ALA A O 1
ATOM 2776 N N . ALA A 1 365 ? 23.575 2.964 -30.209 1.00 96.75 365 ALA A N 1
ATOM 2777 C CA . ALA A 1 365 ? 23.996 3.068 -28.818 1.00 96.75 365 ALA A CA 1
ATOM 2778 C C . ALA A 1 365 ? 24.192 4.529 -28.391 1.00 96.75 365 ALA A C 1
ATOM 2780 O O . ALA A 1 365 ? 23.752 4.900 -27.306 1.00 96.75 365 ALA A O 1
ATOM 2781 N N . GLU A 1 366 ? 24.795 5.366 -29.239 1.00 97.44 366 GLU A N 1
ATOM 2782 C CA . GLU A 1 366 ? 24.968 6.798 -28.973 1.00 97.44 366 GLU A CA 1
ATOM 2783 C C . GLU A 1 366 ? 23.619 7.523 -28.833 1.00 97.44 366 GLU A C 1
ATOM 2785 O O . GLU A 1 366 ? 23.391 8.215 -27.835 1.00 97.44 366 GLU A O 1
ATOM 2790 N N . ASP A 1 367 ? 22.690 7.290 -29.766 1.00 96.31 367 ASP A N 1
ATOM 2791 C CA . ASP A 1 367 ? 21.339 7.863 -29.723 1.00 96.31 367 ASP A CA 1
ATOM 2792 C C . ASP A 1 367 ? 20.558 7.399 -28.476 1.00 96.31 367 ASP A C 1
ATOM 2794 O O . ASP A 1 367 ? 19.898 8.198 -27.807 1.00 96.31 367 ASP A O 1
ATOM 2798 N N . ALA A 1 368 ? 20.642 6.111 -28.122 1.00 94.00 368 ALA A N 1
ATOM 2799 C CA . ALA A 1 368 ? 19.980 5.576 -26.932 1.00 94.00 368 ALA A CA 1
ATOM 2800 C C . ALA A 1 368 ? 20.588 6.137 -25.635 1.00 94.00 368 ALA A C 1
ATOM 2802 O O . ALA A 1 368 ? 19.857 6.482 -24.704 1.00 94.00 368 ALA A O 1
ATOM 2803 N N . LEU A 1 369 ? 21.918 6.281 -25.577 1.00 96.31 369 LEU A N 1
ATOM 2804 C CA . LEU A 1 369 ? 22.617 6.902 -24.450 1.00 96.31 369 LEU A CA 1
ATOM 2805 C C . LEU A 1 369 ? 22.175 8.349 -24.233 1.00 96.31 369 LEU A C 1
ATOM 2807 O O . LEU A 1 369 ? 22.075 8.769 -23.081 1.00 96.31 369 LEU A O 1
ATOM 2811 N N . ALA A 1 370 ? 21.896 9.104 -25.299 1.00 95.06 370 ALA A N 1
ATOM 2812 C CA . ALA A 1 370 ? 21.377 10.463 -25.178 1.00 95.06 370 ALA A CA 1
ATOM 2813 C C . ALA A 1 370 ? 20.024 10.486 -24.443 1.00 95.06 370 ALA A C 1
ATOM 2815 O O . ALA A 1 370 ? 19.880 11.227 -23.470 1.00 95.06 370 ALA A O 1
ATOM 2816 N N . ILE A 1 371 ? 19.080 9.611 -24.820 1.00 90.94 371 ILE A N 1
ATOM 2817 C CA . ILE A 1 371 ? 17.774 9.490 -24.143 1.00 90.94 371 ILE A CA 1
ATOM 2818 C C . ILE A 1 371 ? 17.936 9.049 -22.686 1.00 90.94 371 ILE A C 1
ATOM 2820 O O . ILE A 1 371 ? 17.295 9.608 -21.789 1.00 90.94 371 ILE A O 1
ATOM 2824 N N . PHE A 1 372 ? 18.783 8.050 -22.427 1.00 91.94 372 PHE A N 1
ATOM 2825 C CA . PHE A 1 372 ? 18.999 7.567 -21.065 1.00 91.94 372 PHE A CA 1
ATOM 2826 C C . PHE A 1 372 ? 19.611 8.643 -20.168 1.00 91.94 372 PHE A C 1
ATOM 2828 O O . PHE A 1 372 ? 19.164 8.797 -19.034 1.00 91.94 372 PHE A O 1
ATOM 2835 N N . ARG A 1 373 ? 20.584 9.415 -20.667 1.00 95.06 373 ARG A N 1
ATOM 2836 C CA . ARG A 1 373 ? 21.202 10.527 -19.925 1.00 95.06 373 ARG A CA 1
ATOM 2837 C C . ARG A 1 373 ? 20.216 11.662 -19.668 1.00 95.06 373 ARG A C 1
ATOM 2839 O O . ARG A 1 373 ? 20.138 12.128 -18.541 1.00 95.06 373 ARG A O 1
ATOM 2846 N N . GLU A 1 374 ? 19.409 12.039 -20.657 1.00 91.69 374 GLU A N 1
ATOM 2847 C CA . GLU A 1 374 ? 18.361 13.050 -20.465 1.00 91.69 374 GLU A CA 1
ATOM 2848 C C . GLU A 1 374 ? 17.354 12.614 -19.387 1.00 91.69 374 GLU A C 1
ATOM 2850 O O . GLU A 1 374 ? 17.022 13.371 -18.476 1.00 91.69 374 GLU A O 1
ATOM 2855 N N . THR A 1 375 ? 16.904 11.358 -19.452 1.00 88.25 375 THR A N 1
ATOM 2856 C CA . THR A 1 375 ? 15.971 10.796 -18.465 1.00 88.25 375 THR A CA 1
ATOM 2857 C C . THR A 1 375 ? 16.610 10.736 -17.077 1.00 88.25 375 THR A C 1
ATOM 2859 O O . THR A 1 375 ? 15.968 11.062 -16.082 1.00 88.25 375 THR A O 1
ATOM 2862 N N . ARG A 1 376 ? 17.890 10.362 -17.003 1.00 91.94 376 ARG A N 1
ATOM 2863 C CA . ARG A 1 376 ? 18.680 10.333 -15.769 1.00 91.94 376 ARG A CA 1
ATOM 2864 C C . ARG A 1 376 ? 18.783 11.713 -15.125 1.00 91.94 376 ARG A C 1
ATOM 2866 O O . ARG A 1 376 ? 18.569 11.825 -13.921 1.00 91.94 376 ARG A O 1
ATOM 2873 N N . ASP A 1 377 ? 19.071 12.747 -15.907 1.00 92.50 377 ASP A N 1
ATOM 2874 C CA . ASP A 1 377 ? 19.179 14.117 -15.405 1.00 92.50 377 ASP A CA 1
ATOM 2875 C C . ASP A 1 377 ? 17.821 14.616 -14.884 1.00 92.50 377 ASP A C 1
ATOM 2877 O O . ASP A 1 377 ? 17.744 15.163 -13.784 1.00 92.50 377 ASP A O 1
ATOM 2881 N N . ALA A 1 378 ? 16.721 14.300 -15.577 1.00 87.50 378 ALA A N 1
ATOM 2882 C CA . ALA A 1 378 ? 15.371 14.598 -15.090 1.00 87.50 378 ALA A CA 1
ATOM 2883 C C . ALA A 1 378 ? 15.030 13.871 -13.769 1.00 87.50 378 ALA A C 1
ATOM 2885 O O . ALA A 1 378 ? 14.357 14.429 -12.898 1.00 87.50 378 ALA A O 1
ATOM 2886 N N . VAL A 1 379 ? 15.506 12.633 -13.590 1.00 87.38 379 VAL A N 1
ATOM 2887 C CA . VAL A 1 379 ? 15.358 11.877 -12.333 1.00 87.38 379 VAL A CA 1
ATOM 2888 C C . VAL A 1 379 ? 16.199 12.487 -11.208 1.00 87.38 379 VAL A C 1
ATOM 2890 O O . VAL A 1 379 ? 15.736 12.536 -10.068 1.00 87.38 379 VAL A O 1
ATOM 2893 N N . LEU A 1 380 ? 17.399 12.992 -11.499 1.00 90.62 380 LEU A N 1
ATOM 2894 C CA . LEU A 1 380 ? 18.215 13.710 -10.515 1.00 90.62 380 LEU A CA 1
ATOM 2895 C C . LEU A 1 380 ? 17.522 14.986 -10.035 1.00 90.62 380 LEU A C 1
ATOM 2897 O O . LEU A 1 380 ? 17.410 15.194 -8.827 1.00 90.62 380 LEU A O 1
ATOM 2901 N N . GLU A 1 381 ? 16.972 15.781 -10.953 1.00 87.31 381 GLU A N 1
ATOM 2902 C CA . GLU A 1 381 ? 16.177 16.957 -10.591 1.00 87.31 381 GLU A CA 1
ATOM 2903 C C . GLU A 1 381 ? 14.961 16.583 -9.732 1.00 87.31 381 GLU A C 1
ATOM 2905 O O . GLU A 1 381 ? 14.636 17.286 -8.774 1.00 87.31 381 GLU A O 1
ATOM 2910 N N . LEU A 1 382 ? 14.287 15.464 -10.028 1.00 83.25 382 LEU A N 1
ATOM 2911 C CA . LEU A 1 382 ? 13.188 14.962 -9.199 1.00 83.25 382 LEU A CA 1
ATOM 2912 C C . LEU A 1 382 ? 13.659 14.618 -7.783 1.00 83.25 382 LEU A C 1
ATOM 2914 O O . LEU A 1 382 ? 12.975 14.957 -6.816 1.00 83.25 382 LEU A O 1
ATOM 2918 N N . ILE A 1 383 ? 14.810 13.956 -7.642 1.00 85.50 383 ILE A N 1
ATOM 2919 C CA . ILE A 1 383 ? 15.380 13.639 -6.328 1.00 85.50 383 ILE A CA 1
ATOM 2920 C C . ILE A 1 383 ? 15.634 14.935 -5.558 1.00 85.50 383 ILE A C 1
ATOM 2922 O O . ILE A 1 383 ? 15.203 15.038 -4.410 1.00 85.50 383 ILE A O 1
ATOM 2926 N N . GLU A 1 384 ? 16.249 15.935 -6.186 1.00 85.94 384 GLU A N 1
ATOM 2927 C CA . GLU A 1 384 ? 16.501 17.236 -5.562 1.00 85.94 384 GLU A CA 1
ATOM 2928 C C . GLU A 1 384 ? 15.204 17.943 -5.151 1.00 85.94 384 GLU A C 1
ATOM 2930 O O . GLU A 1 384 ? 15.102 18.421 -4.022 1.00 85.94 384 GLU A O 1
ATOM 2935 N N . ARG A 1 385 ? 14.175 17.945 -6.012 1.00 80.88 385 ARG A N 1
ATOM 2936 C CA . ARG A 1 385 ? 12.853 18.518 -5.699 1.00 80.88 385 ARG A CA 1
ATOM 2937 C C . ARG A 1 385 ? 12.149 17.782 -4.566 1.00 80.88 385 ARG A C 1
ATOM 2939 O O . ARG A 1 385 ? 11.615 18.434 -3.675 1.00 80.88 385 ARG A O 1
ATOM 2946 N N . SER A 1 386 ? 12.194 16.448 -4.557 1.00 73.56 386 SER A N 1
ATOM 2947 C CA . SER A 1 386 ? 11.644 15.635 -3.460 1.00 73.56 386 SER A CA 1
ATOM 2948 C C . SER A 1 386 ? 12.335 15.935 -2.129 1.00 73.56 386 SER A C 1
ATOM 2950 O O . SER A 1 386 ? 11.762 15.710 -1.065 1.00 73.56 386 SER A O 1
ATOM 2952 N N . GLN A 1 387 ? 13.567 16.453 -2.195 1.00 78.12 387 GLN A N 1
ATOM 2953 C CA . GLN A 1 387 ? 14.371 16.821 -1.041 1.00 78.12 387 GLN A CA 1
ATOM 2954 C C . GLN A 1 387 ? 14.340 18.312 -0.691 1.00 78.12 387 GLN A C 1
ATOM 2956 O O . GLN A 1 387 ? 14.964 18.736 0.287 1.00 78.12 387 GLN A O 1
ATOM 2961 N N . ALA A 1 388 ? 13.652 19.128 -1.492 1.00 62.88 388 ALA A N 1
ATOM 2962 C CA . ALA A 1 388 ? 13.725 20.572 -1.384 1.00 62.88 388 ALA A CA 1
ATOM 2963 C C . ALA A 1 388 ? 12.994 21.071 -0.127 1.00 62.88 388 ALA A C 1
ATOM 2965 O O . ALA A 1 388 ? 11.771 21.153 -0.057 1.00 62.88 388 ALA A O 1
ATOM 2966 N N . THR A 1 389 ? 13.825 21.413 0.858 1.00 45.97 389 THR A N 1
ATOM 2967 C CA . THR A 1 389 ? 13.595 22.160 2.101 1.00 45.97 389 THR A CA 1
ATOM 2968 C C . THR A 1 389 ? 12.241 22.853 2.255 1.00 45.97 389 THR A C 1
ATOM 2970 O O . THR A 1 389 ? 11.949 23.843 1.583 1.00 45.97 389 THR A O 1
ATOM 2973 N N . ALA A 1 390 ? 11.537 22.459 3.318 1.00 41.09 390 ALA A N 1
ATOM 2974 C CA . ALA A 1 390 ? 10.875 23.419 4.190 1.00 41.09 390 ALA A CA 1
ATOM 2975 C C . ALA A 1 390 ? 11.918 24.465 4.638 1.00 41.09 390 ALA A C 1
ATOM 2977 O O . ALA A 1 390 ? 12.773 24.174 5.476 1.00 41.09 390 ALA A O 1
ATOM 2978 N N . LYS A 1 391 ? 11.913 25.645 4.013 1.00 36.53 391 LYS A N 1
ATOM 2979 C CA . LYS A 1 391 ? 12.527 26.846 4.589 1.00 36.53 391 LYS A CA 1
ATOM 2980 C C . LYS A 1 391 ? 11.499 27.594 5.414 1.00 36.53 391 LYS A C 1
ATOM 2982 O O . LYS A 1 391 ? 10.352 27.713 4.928 1.00 36.53 391 LYS A O 1
#

Secondary structure (DSSP, 8-state):
--------------S-SEEEEEE---TTTHHHHHHTT-EEEEEE--HHHHTTT---GGGEEEEEEEEEEE-TTSPEE--BSS---S-TT---SSS--SB-GGGTT----SEEEETTEES------SS--EEEEEE--SS--EEE-EE-TTSPEEPEEEEEETTEEEEEEEEESSEEE-SSS----HHHHHHHTTS-HHHHHHH-SSHHHHHHHHHHHHHHHHHHHHHHHHHH-GGGGSHHHHHHHHHHHHHHSHHHHHHHTT-HHHHHHHHH-SSSHHHHHHHSHHHHHHHHHHHHHHTTSS-SSS-HHHHHHHHHHHHHHHHHHHH-TTSSPPPS-HHHHHHHHHHHHH--SSPPPHHHHHHHHHHHHHHHHHHHHHHHHHHHHHT----

Foldseek 3Di:
DDPPDDDDDDDPLPAEWFKDKDFDDPPLQRQVRLLLPRMGIDTRDDPVVVVVVADDDVQEAEWEKEAFAADPVRATDDQFPQAFPDDSPTGPSPDGGDGPPVQNQHDGHPFIDIPRHTPDDDDDDPDHHHYNYAYSYGWDKAWDWDADPVRDTDKDWQQADRRGGDPDIDIDRIDIDTHPDDDDDLCNVCVVVVHDSVVVCLFFVDPLLVLQLLVLVLLLQLLVQQLVVCVVPLLCLALLNVLLSSLVSLCVRPVSLVVLQPPVVSVVSLCPPPPCVVLVVCSPLLNLLVQQQVLCVVLQQWDDPDDSVVLSVVSSVLSSVLSNCVSCVVVDDDDPCSSNVSSVVSCVRIGYPDHGDPVSSNSSSVSSSVSSVVSSVVSVVSSCVSRDDPD

Sequence (391 aa):
MQARLRRDYAYPMDQRPALLWYHDHRMDFTGPAIWRGLAGLQIVRDDAEEALGLPAGPHELPLVLADRAFAADGSLDYPALDPAPGSALGSVLRERPGVREPYLAGVLGDVILVNGAPWPVHEVDAARYRLRLLNASNARHYALQAVGDDGRRLDLVQIGADHGLLAAPVTHRLLPIAPAVRKVTVSEIARAAGVGKGTVYLYWPTKEDLILGLLARELLTLLDEAIGHIAADSAAVWPRRLAPLLLRTGRDLPLARRLFSGDTDLFRLLTQQAGDRDLFDRTRPSALSEAVLPILHRHGLIRSDWPLPDQAYAAHAVVTGFGIVMSDPAATPAAHAPDEVLADTMALLVEPPVAPSDAAVAAAAEDALAIFRETRDAVLELIERSQATAK

pLDDT: mean 82.63, std 14.18, range [36.53, 98.06]

InterPro domains:
  IPR001647 DNA-binding HTH domain, TetR-type [PF00440] (182-212)
  IPR001647 DNA-binding HTH domain, TetR-type [PS50977] (161-222)
  IPR008972 Cupredoxin [G3DSA:2.60.40.420] (2-45)
  IPR008972 Cupredoxin [G3DSA:2.60.40.420] (46-210)
  IPR008972 Cupredoxin [SSF49503] (7-69)
  IPR008972 Cupredoxin [SSF49503] (53-180)
  IPR009057 Homedomain-like superfamily [SSF46689] (181-227)
  IPR045087 Multicopper oxidase [PTHR48267] (7-183)